Protein AF-A0A356ENN7-F1 (afdb_monomer)

Secondary structure (DSSP, 8-state):
----S-----B-TT--------SEEEESSSSEEEEE-TT--EEEEEETTTTEEEEEEE-TT-EEEEE-TTSSEEEEEETTEEEEEETTT--EEEEEEPPGGGTTS-HHHHTT--EEEE-TTSSEEEEE----SSEEEEEEEETTT--EEEEEEEES---EEEESSSSEEEEEEE-SS-EEEEEEETTTTEEEEEEEES----EEEETTTEEEEEE--TT-S-EEEEEE---HHHHHHHHHHHS-TT------TT-EEEEE-TTB---TT-TTHHHHHHHHHHHHHHHTT-EE-TT-SEEEEEEEEEEEEEEEEEE--STTPPEEEEEEEEEEEEEEEEETTEEEEEEEEEEES---S------SS--HHHHHHHHHHHHHHHHHHHHHHHH--SS-------------------------EEE-S--------------------PPPPPP----SSSSHHHHHHHHHHHHHHHTS-HHHHHHH-EEETTTTEEES-PPEEEEEEETTS-------SHHHHHHHHTHHHHHHHHHHHHHHHTTTT-PPPTTS-GGGGS-EEEEEE-HHHHHHHHHHHT-SEEEEEEEEEE--TTTS--EEEEEEEEEETTTTEEEEEPPPEETT--TTS----HHHHHHHHHHHIIIIIS-BPPPP--HHHHHHHHHHHHHHHHHHHHHT-HHHHHHHHHHHHHHHHTTSS-HHHHHHHHHHHH-HHHHHHHHSS-HHHHHHHHHHHHHT-

Foldseek 3Di:
DPDPPDPLQLAEQVGDRDQPDFPDWDDLDPFKIWGDGLPAQWIWIAGPPNSYTPDIDGPPQWDFADADLNRQWTWTDHLQFIWTAGNNPRHTDDTQGDPPLRSPQRQVVLRLLKHKEAALVRQKIWIFTQDPQFWIKIWMAGPVVSDTPGIAIDTASFNDKYDQHPFWIWTWHDDPQWIKIFIAGRVLRARLDIDIDRAWDDWDDDSPHFIWTWGDDPPDPWIWIFTDDDPVVVSVVSCCVLAPDVNRPFLAQAAEEEEAAVQAPDDPVPVCVSVVLVVVVQLLSVLRNYHYDNPALKYWYKHKDWDDWDWDWDWDPDPDTDIDIDTKIKIKIKTFTGGNNRGQAIDIDIFILDCPPDPDPDPPDDDPNVVSNVSSVVRVVVVSVVVCCNAGDSHDGHGDGDPPPPPPPPPPPPPDGDDIDIDDPDDDDDDDDDDDDDDDDDDDDDDDDDDDPDDDDFQPVVLVLVLLLLLCLLLDAPCSLQVQWFAFQLVRAIDRFAAEEEEEEEPVPPDQDFPQDQVVVCVVLNVLSVVLQVVQLVCLVVCQRHDDDPPRDCCSSHHTYPTYYHLVVSLLSCLLSQGQKYWYKYWYWDDPPPPDPIKIKIKIFIAGSLVRDTSDIFDIFIPPDDVPRPGDPSVVSSVVVVVSCSVRRGTHHDDDDALVNLLVVLVVLLVSLVVCVVSVRPSSLSRSSSSLLVCLSVVSDALVSCLVVQCSQQNNVLSVLSNDPDSVSSSVSSVCSVVDD

Mean predicted aligned error: 17.07 Å

Solvent-accessible surface area (backbone atoms only — not comparable to full-atom values): 42178 Å² total; per-residue (Å²): 143,89,70,94,74,78,76,75,66,52,31,44,83,88,64,54,72,82,72,82,62,53,81,42,72,46,71,62,57,97,44,31,36,40,33,30,38,80,92,46,50,37,44,29,33,29,34,50,88,80,31,40,36,78,48,72,34,77,40,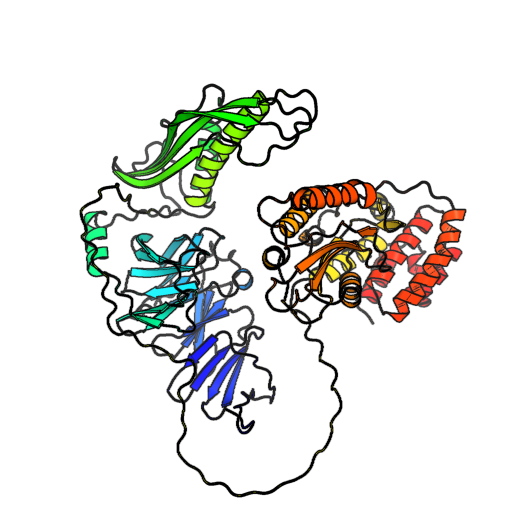74,85,36,50,78,59,42,61,42,94,84,42,55,32,34,38,26,44,36,50,65,24,42,34,32,20,34,55,91,76,56,44,78,74,49,74,35,65,52,56,77,96,51,51,84,41,53,50,83,81,39,65,80,28,44,25,49,33,61,26,80,84,64,50,35,38,36,33,39,43,51,52,53,88,57,38,19,38,36,36,32,28,34,62,84,82,46,44,69,77,47,68,34,66,39,76,27,66,32,51,35,51,36,58,78,43,92,51,35,33,38,39,33,19,75,49,98,74,33,22,37,40,33,36,28,34,61,86,46,35,28,52,77,43,77,52,74,39,84,48,55,54,60,61,50,71,51,87,86,84,48,47,33,34,32,33,53,52,90,96,53,100,51,46,35,47,38,58,50,86,75,64,61,68,61,52,51,54,50,47,59,72,77,39,62,91,86,63,58,70,64,68,36,69,70,29,57,33,10,76,40,60,85,49,47,62,69,63,88,88,49,79,62,51,67,59,51,52,52,51,53,53,48,53,40,45,41,66,39,40,22,41,82,31,80,87,32,63,36,26,44,37,38,32,30,42,77,50,66,72,44,80,46,80,44,69,50,91,59,103,76,51,58,77,47,75,44,80,29,41,29,33,37,38,35,44,29,39,29,43,84,87,42,68,53,16,61,50,74,50,76,39,60,36,58,68,82,72,68,89,65,82,81,78,72,96,69,59,66,67,62,54,48,51,55,45,20,52,52,42,51,50,47,43,55,47,47,50,36,52,75,51,41,48,70,76,55,58,59,49,40,73,59,81,71,89,66,87,64,86,70,67,84,71,74,78,77,79,63,71,82,46,78,55,72,97,70,84,86,86,82,79,89,84,87,91,81,87,88,89,88,81,95,74,92,78,79,88,76,82,81,77,87,81,72,86,89,83,86,52,65,71,56,28,53,51,50,52,52,49,50,38,54,43,73,17,41,59,67,69,60,39,60,72,43,51,21,22,28,62,75,78,69,42,68,40,46,55,62,29,43,31,36,36,36,25,41,78,79,75,81,71,81,60,83,29,84,46,68,65,52,40,26,73,73,57,38,68,46,46,43,52,51,51,52,54,50,33,53,39,36,72,68,34,53,35,31,59,79,63,89,91,57,70,69,71,59,47,43,69,39,63,77,21,54,41,49,61,71,60,48,34,51,50,35,29,76,44,54,30,54,33,33,43,36,34,43,39,44,79,41,84,35,65,96,92,45,77,64,38,38,36,38,31,45,29,38,28,31,27,87,80,66,46,71,78,42,72,54,74,76,40,61,73,71,52,53,94,85,53,88,53,76,56,57,63,59,51,44,49,54,51,51,52,48,40,62,72,40,55,32,49,36,74,67,72,96,77,48,41,68,60,48,55,59,44,50,60,56,48,54,54,50,50,56,53,26,57,77,66,70,38,68,53,55,49,55,50,50,52,49,46,54,49,50,37,44,77,69,64,32,42,57,58,84,74,46,35,68,58,38,19,74,76,67,34,70,93,50,13,60,42,71,63,49,90,50,43,69,52,24,38,48,53,48,49,48,62,70,73,57,123

Nearest PDB structures (foldseek):
  8glv-assembly1_Cq  TM=6.547E-01  e=8.150E-05  Chlamydomonas reinhardtii
  7mx5-assembly2_B  TM=6.073E-01  e=2.367E-04  Acinetobacter baumannii
  7ttc-assembly1_B  TM=5.248E-01  e=3.091E-03  Escherichia coli
  6can-assembly1_A  TM=4.339E-01  e=1.117E-03  Pyrococcus furiosus
  6wts-assembly1_C  TM=2.497E-01  e=1.686E+00  Paraclostridium sordellii

Structure (mmCIF, N/CA/C/O backbone):
data_AF-A0A356ENN7-F1
#
_entry.id   AF-A0A356ENN7-F1
#
loop_
_atom_site.group_PDB
_atom_site.id
_atom_site.type_symbol
_atom_site.label_atom_id
_atom_site.label_alt_id
_atom_site.label_comp_id
_atom_site.label_asym_id
_atom_site.label_entity_id
_atom_site.label_seq_id
_atom_site.pdbx_PDB_ins_code
_atom_site.Cartn_x
_atom_site.Cartn_y
_atom_site.Cartn_z
_atom_site.occupancy
_atom_site.B_iso_or_equiv
_atom_site.auth_seq_id
_atom_site.auth_comp_id
_atom_site.auth_asym_id
_atom_site.auth_atom_id
_atom_site.pdbx_PDB_model_num
ATOM 1 N N . TYR A 1 1 ? 24.126 -30.779 19.452 1.00 39.66 1 TYR A N 1
ATOM 2 C CA . TYR A 1 1 ? 24.035 -30.554 17.995 1.00 39.66 1 TYR A CA 1
ATOM 3 C C . TYR A 1 1 ? 25.317 -29.925 17.465 1.00 39.66 1 TYR A C 1
ATOM 5 O O . TYR A 1 1 ? 25.484 -28.717 17.578 1.00 39.66 1 TYR A O 1
ATOM 13 N N . LYS A 1 2 ? 26.268 -30.736 16.982 1.00 31.97 2 LYS A N 1
ATOM 14 C CA . LYS A 1 2 ? 27.574 -30.252 16.494 1.00 31.97 2 LYS A CA 1
ATOM 15 C C . LYS A 1 2 ? 28.124 -31.007 15.275 1.00 31.97 2 LYS A C 1
ATOM 17 O O . LYS A 1 2 ? 29.271 -30.771 14.923 1.00 31.97 2 LYS A O 1
ATOM 22 N N . ASP A 1 3 ? 27.307 -31.833 14.622 1.00 39.56 3 ASP A N 1
ATOM 23 C CA . ASP A 1 3 ? 27.672 -32.510 13.378 1.00 39.56 3 ASP A CA 1
ATOM 24 C C . ASP A 1 3 ? 26.720 -32.085 12.255 1.00 39.56 3 ASP A C 1
ATOM 26 O O . ASP A 1 3 ? 25.508 -32.262 12.343 1.00 39.56 3 ASP A O 1
ATOM 30 N N . ASP A 1 4 ? 27.296 -31.507 11.202 1.00 43.06 4 ASP A N 1
ATOM 31 C CA . ASP A 1 4 ? 26.670 -31.113 9.930 1.00 43.06 4 ASP A CA 1
ATOM 32 C C . ASP A 1 4 ? 26.349 -32.326 9.019 1.00 43.06 4 ASP A C 1
ATOM 34 O O . ASP A 1 4 ? 26.243 -32.201 7.798 1.00 43.06 4 ASP A O 1
ATOM 38 N N . ALA A 1 5 ? 26.182 -33.521 9.591 1.00 38.25 5 ALA A N 1
ATOM 39 C CA . ALA A 1 5 ? 25.724 -34.703 8.872 1.00 38.25 5 ALA A CA 1
ATOM 40 C C . ALA A 1 5 ? 24.208 -34.847 9.066 1.00 38.25 5 ALA A C 1
ATOM 42 O O . ALA A 1 5 ? 23.733 -34.994 10.185 1.00 38.25 5 ALA A O 1
ATOM 43 N N . GLU A 1 6 ? 23.469 -34.800 7.955 1.00 40.25 6 GLU A N 1
ATOM 44 C CA . GLU A 1 6 ? 22.015 -35.017 7.865 1.00 40.25 6 GLU A CA 1
ATOM 45 C C . GLU A 1 6 ? 21.104 -33.848 8.271 1.00 40.25 6 GLU A C 1
ATOM 47 O O . GLU A 1 6 ? 20.006 -34.038 8.797 1.00 40.25 6 GLU A O 1
ATOM 52 N N . ARG A 1 7 ? 21.445 -32.612 7.882 1.00 41.50 7 ARG A N 1
ATOM 53 C CA . ARG A 1 7 ? 20.352 -31.677 7.574 1.00 41.50 7 ARG A CA 1
ATOM 54 C C . ARG A 1 7 ? 19.557 -32.290 6.422 1.00 41.50 7 ARG A C 1
ATOM 56 O O . ARG A 1 7 ? 20.059 -32.354 5.301 1.00 41.50 7 ARG A O 1
ATOM 63 N N . CYS A 1 8 ? 18.345 -32.774 6.700 1.00 41.06 8 CYS A N 1
ATOM 64 C CA . CYS A 1 8 ? 17.365 -33.121 5.675 1.00 41.06 8 CYS A CA 1
ATOM 65 C C . CYS A 1 8 ? 17.145 -31.880 4.805 1.00 41.06 8 CYS A C 1
ATOM 67 O O . CYS A 1 8 ? 16.359 -30.992 5.133 1.00 41.06 8 CYS A O 1
ATOM 69 N N . HIS A 1 9 ? 17.909 -31.776 3.722 1.00 49.09 9 HIS A N 1
ATOM 70 C CA . HIS A 1 9 ? 17.671 -30.788 2.693 1.00 49.09 9 HIS A CA 1
ATOM 71 C C . HIS A 1 9 ? 16.392 -31.227 1.990 1.00 49.09 9 HIS A C 1
ATOM 73 O O . HIS A 1 9 ? 16.397 -32.217 1.262 1.00 49.09 9 HIS A O 1
ATOM 79 N N . TRP A 1 10 ? 15.296 -30.522 2.256 1.00 53.78 10 TRP A N 1
ATOM 80 C CA . TRP A 1 10 ? 14.045 -30.672 1.526 1.00 53.78 10 TRP A CA 1
ATOM 81 C C . TRP A 1 10 ? 14.338 -30.333 0.059 1.00 53.78 10 TRP A C 1
ATOM 83 O O . TRP A 1 10 ? 14.590 -29.174 -0.269 1.00 53.78 10 TRP A O 1
ATOM 93 N N . ARG A 1 11 ? 14.415 -31.352 -0.804 1.00 56.59 11 ARG A N 1
ATOM 94 C CA . ARG A 1 11 ? 14.680 -31.194 -2.241 1.00 56.59 11 ARG A CA 1
ATOM 95 C C . ARG A 1 11 ? 13.382 -31.329 -3.020 1.00 56.59 11 ARG A C 1
ATOM 97 O O . ARG A 1 11 ? 12.712 -32.361 -2.931 1.00 56.59 11 ARG A O 1
ATOM 104 N N . LEU A 1 12 ? 13.041 -30.301 -3.789 1.00 55.91 12 LEU A N 1
ATOM 105 C CA . LEU A 1 12 ? 11.938 -30.387 -4.741 1.00 55.91 12 LEU A CA 1
ATOM 106 C C . LEU A 1 12 ? 12.241 -31.466 -5.804 1.00 55.91 12 LEU A C 1
ATOM 108 O O . LEU A 1 12 ? 13.405 -31.850 -5.970 1.00 55.91 12 LEU A O 1
ATOM 112 N N . PRO A 1 13 ? 11.228 -32.001 -6.515 1.00 50.81 13 PRO A N 1
ATOM 113 C CA . PRO A 1 13 ? 11.432 -33.093 -7.472 1.00 50.81 13 PRO A CA 1
ATOM 114 C C . PRO A 1 13 ? 12.378 -32.720 -8.624 1.00 50.81 13 PRO A C 1
ATOM 116 O O . PRO A 1 13 ? 12.993 -33.594 -9.230 1.00 50.81 13 PRO A O 1
ATOM 119 N N . ASP A 1 14 ? 12.502 -31.425 -8.912 1.00 58.59 14 ASP A N 1
ATOM 120 C CA . ASP A 1 14 ? 13.385 -30.827 -9.917 1.00 58.59 14 ASP A CA 1
ATOM 121 C C . ASP A 1 14 ? 14.818 -30.560 -9.411 1.00 58.59 14 ASP A C 1
ATOM 123 O O . ASP A 1 14 ? 15.692 -30.200 -10.198 1.00 58.59 14 ASP A O 1
ATOM 127 N N . GLY A 1 15 ? 15.090 -30.791 -8.122 1.00 55.84 15 GLY A N 1
ATOM 128 C CA . GLY A 1 15 ? 16.405 -30.626 -7.508 1.00 55.84 15 GLY A CA 1
ATOM 129 C C . GLY A 1 15 ? 16.681 -29.238 -6.926 1.00 55.84 15 GLY A C 1
ATOM 130 O O . GLY A 1 15 ? 17.790 -29.027 -6.427 1.00 55.84 15 GLY A O 1
ATOM 131 N N . ASP A 1 16 ? 15.711 -28.316 -6.936 1.00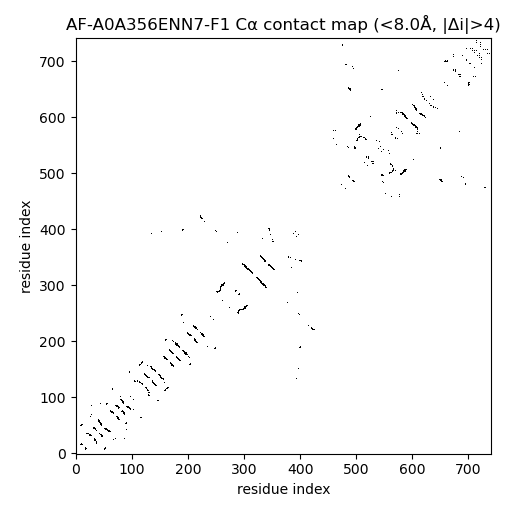 53.50 16 ASP A N 1
ATOM 132 C CA . ASP A 1 16 ? 15.877 -27.021 -6.274 1.00 53.50 16 ASP A CA 1
ATOM 133 C C . ASP A 1 16 ? 15.855 -27.186 -4.739 1.00 53.50 16 ASP A C 1
ATOM 135 O O . ASP A 1 16 ? 15.101 -27.980 -4.165 1.00 53.50 16 ASP A O 1
ATOM 139 N N . SER A 1 17 ? 16.763 -26.475 -4.070 1.00 48.47 17 SER A N 1
ATOM 140 C CA . SER A 1 17 ? 17.167 -26.699 -2.673 1.00 48.47 17 SER A CA 1
ATOM 141 C C . SER A 1 17 ? 16.734 -25.590 -1.711 1.00 48.47 17 SER A C 1
ATOM 143 O O . SER A 1 17 ? 17.162 -25.579 -0.555 1.00 48.47 17 SER A O 1
ATOM 145 N N . SER A 1 18 ? 15.881 -24.661 -2.149 1.00 49.78 18 SER A N 1
ATOM 146 C CA . SER A 1 18 ? 15.586 -23.438 -1.395 1.00 49.78 18 SER A CA 1
ATOM 147 C C . SER A 1 18 ? 14.125 -23.311 -0.936 1.00 49.78 18 SER A C 1
ATOM 149 O O . SER A 1 18 ? 13.410 -22.388 -1.308 1.00 49.78 18 SER A O 1
ATOM 151 N N . ILE A 1 19 ? 13.676 -24.186 -0.026 1.00 50.81 19 ILE A N 1
ATOM 152 C CA . ILE A 1 19 ? 12.548 -23.832 0.859 1.00 50.81 19 ILE A CA 1
ATOM 153 C C . ILE A 1 19 ? 13.124 -23.326 2.177 1.00 50.81 19 ILE A C 1
ATOM 155 O O . ILE A 1 19 ? 13.350 -24.081 3.124 1.00 50.81 19 ILE A O 1
ATOM 159 N N . HIS A 1 20 ? 13.381 -22.021 2.234 1.00 50.44 20 HIS A N 1
ATOM 160 C CA . HIS A 1 20 ? 13.666 -21.323 3.483 1.00 50.44 20 HIS A CA 1
ATOM 161 C C . HIS A 1 20 ? 12.365 -21.248 4.299 1.00 50.44 20 HIS A C 1
ATOM 163 O O . HIS A 1 20 ? 11.622 -20.291 4.166 1.00 50.44 20 HIS A O 1
ATOM 169 N N . GLN A 1 21 ? 12.084 -22.298 5.080 1.00 53.66 21 GLN A N 1
ATOM 170 C CA . GLN A 1 21 ? 10.938 -22.464 5.992 1.00 53.66 21 GLN A CA 1
ATOM 171 C C . GLN A 1 21 ? 9.543 -22.291 5.345 1.00 53.66 21 GLN A C 1
ATOM 173 O O . GLN A 1 21 ? 9.142 -21.180 4.995 1.00 53.66 21 GLN A O 1
ATOM 178 N N . PRO A 1 22 ? 8.741 -23.365 5.210 1.00 56.72 22 PRO A N 1
ATOM 179 C CA . PRO A 1 22 ? 7.369 -23.198 4.758 1.00 56.72 22 PRO A CA 1
ATOM 180 C C . PRO A 1 22 ? 6.567 -22.443 5.843 1.00 56.72 22 PRO A C 1
ATOM 182 O O . PRO A 1 22 ? 6.504 -22.934 6.970 1.00 56.72 22 PRO A O 1
ATOM 185 N N . PRO A 1 23 ? 5.936 -21.287 5.552 1.00 65.06 23 PRO A N 1
ATOM 186 C CA . PRO A 1 23 ? 5.008 -20.610 6.473 1.00 65.06 23 PRO A CA 1
ATOM 187 C C . PRO A 1 23 ? 3.850 -21.495 6.919 1.00 65.06 23 PRO A C 1
ATOM 189 O O . PRO A 1 23 ? 3.227 -21.238 7.943 1.00 65.06 23 PRO A O 1
ATOM 192 N N . TRP A 1 24 ? 3.537 -22.516 6.124 1.00 81.06 24 TRP A N 1
ATOM 193 C CA . TRP A 1 24 ? 2.442 -23.423 6.376 1.00 81.06 24 TRP A CA 1
ATOM 194 C C . TRP A 1 24 ? 2.847 -24.842 5.993 1.00 81.06 24 TRP A C 1
ATOM 196 O O . TRP A 1 24 ? 3.265 -25.111 4.862 1.00 81.06 24 TRP A O 1
ATOM 206 N N . ALA A 1 25 ? 2.706 -25.752 6.952 1.00 86.81 25 ALA A N 1
ATOM 207 C CA . ALA A 1 25 ? 2.874 -27.179 6.759 1.00 86.81 25 ALA A CA 1
ATOM 208 C C . ALA A 1 25 ? 1.889 -27.947 7.646 1.00 86.81 25 ALA A C 1
ATOM 210 O O . ALA A 1 25 ? 1.606 -27.553 8.785 1.00 86.81 25 ALA A O 1
ATOM 211 N N . ARG A 1 26 ? 1.362 -29.052 7.120 1.00 88.69 26 ARG A N 1
ATOM 212 C CA . ARG A 1 26 ? 0.447 -29.951 7.826 1.00 88.69 26 ARG A CA 1
ATOM 213 C C . ARG A 1 26 ? 0.754 -31.400 7.476 1.00 88.69 26 ARG A C 1
ATOM 215 O O . ARG A 1 26 ? 0.930 -31.744 6.308 1.00 88.69 26 ARG A O 1
ATOM 222 N N . PHE A 1 27 ? 0.780 -32.260 8.490 1.00 90.94 27 PHE A N 1
ATOM 223 C CA . PHE A 1 27 ? 0.827 -33.702 8.272 1.00 90.94 27 PHE A CA 1
ATOM 224 C C . PHE A 1 27 ? -0.471 -34.167 7.618 1.00 90.94 27 PHE A C 1
ATOM 226 O O . PHE A 1 27 ? -1.562 -33.838 8.085 1.00 90.94 27 PHE A O 1
ATOM 233 N N . ILE A 1 28 ? -0.342 -34.956 6.557 1.00 92.94 28 ILE A N 1
ATOM 234 C CA . ILE A 1 28 ? -1.466 -35.631 5.906 1.00 92.94 28 ILE A CA 1
ATOM 235 C C . ILE A 1 28 ? -1.706 -36.968 6.597 1.00 92.94 28 ILE A C 1
ATOM 237 O O . ILE A 1 28 ? -2.813 -37.268 7.037 1.00 92.94 28 ILE A O 1
ATOM 241 N N . ASP A 1 29 ? -0.634 -37.715 6.799 1.00 93.00 29 ASP A N 1
ATOM 242 C CA . ASP A 1 29 ? -0.575 -38.985 7.510 1.00 93.00 29 ASP A CA 1
ATOM 243 C C . ASP A 1 29 ? 0.763 -39.057 8.273 1.00 93.00 29 ASP A C 1
ATOM 245 O O . ASP A 1 29 ? 1.370 -38.023 8.554 1.00 93.00 29 ASP A O 1
ATOM 249 N N . GLU A 1 30 ? 1.184 -40.251 8.686 1.00 93.12 30 GLU A N 1
ATOM 250 C CA . GLU A 1 30 ? 2.411 -40.457 9.466 1.00 93.12 30 GLU A CA 1
ATOM 251 C C . GLU A 1 30 ? 3.700 -40.202 8.673 1.00 93.12 30 GLU A C 1
ATOM 253 O O . GLU A 1 30 ? 4.720 -39.858 9.269 1.00 93.12 30 GLU A O 1
ATOM 258 N N . ASP A 1 31 ? 3.660 -40.352 7.345 1.00 94.44 31 ASP A N 1
ATOM 259 C CA . ASP A 1 31 ? 4.840 -40.309 6.482 1.00 94.44 31 ASP A CA 1
ATOM 260 C C . ASP A 1 31 ? 4.797 -39.177 5.456 1.00 94.44 31 ASP A C 1
ATOM 262 O O . ASP A 1 31 ? 5.721 -39.054 4.647 1.00 94.44 31 ASP A O 1
ATOM 266 N N . ARG A 1 32 ? 3.763 -38.323 5.473 1.00 94.25 32 ARG A N 1
ATOM 267 C CA . ARG A 1 32 ? 3.625 -37.219 4.517 1.00 94.25 32 ARG A CA 1
ATOM 268 C C . ARG A 1 32 ? 3.234 -35.892 5.134 1.00 94.25 32 ARG A C 1
ATOM 270 O O . ARG A 1 32 ? 2.324 -35.792 5.955 1.00 94.25 32 ARG A O 1
ATOM 277 N N . VAL A 1 33 ? 3.866 -34.843 4.619 1.00 92.75 33 VAL A N 1
ATOM 278 C CA . VAL A 1 33 ? 3.615 -33.446 4.980 1.00 92.75 33 VAL A CA 1
ATOM 279 C C . VAL A 1 33 ? 3.276 -32.661 3.726 1.00 92.75 33 VAL A C 1
ATOM 281 O O . VAL A 1 33 ? 4.039 -32.657 2.764 1.00 92.75 33 VAL A O 1
ATOM 284 N N . LEU A 1 34 ? 2.139 -31.979 3.737 1.00 92.69 34 LEU A N 1
ATOM 285 C CA . LEU A 1 34 ? 1.804 -30.982 2.733 1.00 92.69 34 LEU A CA 1
ATOM 286 C C . LEU A 1 34 ? 2.334 -29.631 3.206 1.00 92.69 34 LEU A C 1
ATOM 288 O O . LEU A 1 34 ? 2.107 -29.252 4.353 1.00 92.69 34 LEU A O 1
ATOM 292 N N . ALA A 1 35 ? 3.052 -28.923 2.344 1.00 90.00 35 ALA A N 1
ATOM 293 C CA . ALA A 1 35 ? 3.683 -27.656 2.675 1.00 90.00 35 ALA A CA 1
ATOM 294 C C . ALA A 1 35 ? 3.549 -26.651 1.530 1.00 90.00 35 ALA A C 1
ATOM 296 O O . ALA A 1 35 ? 3.492 -27.023 0.357 1.00 90.00 35 ALA A O 1
ATOM 297 N N . ARG A 1 36 ? 3.550 -25.367 1.884 1.00 84.94 36 ARG A N 1
ATOM 298 C CA . ARG A 1 36 ? 3.614 -24.243 0.945 1.00 84.94 36 ARG A CA 1
ATOM 299 C C . ARG A 1 36 ? 4.698 -23.276 1.399 1.00 84.94 36 ARG A C 1
ATOM 301 O O . ARG A 1 36 ? 4.776 -22.976 2.586 1.00 84.94 36 ARG A O 1
ATOM 308 N N . ALA A 1 37 ? 5.519 -22.791 0.469 1.00 74.56 37 ALA A N 1
ATOM 309 C CA . ALA A 1 37 ? 6.541 -21.779 0.746 1.00 74.56 37 ALA A CA 1
ATOM 310 C C . ALA A 1 37 ? 5.957 -20.353 0.665 1.00 74.56 37 ALA A C 1
ATOM 312 O O . ALA A 1 37 ? 5.055 -20.105 -0.127 1.00 74.56 37 ALA A O 1
ATOM 313 N N . ASN A 1 38 ? 6.486 -19.406 1.450 1.00 65.62 38 ASN A N 1
ATOM 314 C CA . ASN A 1 38 ? 5.980 -18.021 1.540 1.00 65.62 38 ASN A CA 1
ATOM 315 C C . ASN A 1 38 ? 5.982 -17.290 0.194 1.00 65.62 38 ASN A C 1
ATOM 317 O O . ASN A 1 38 ? 5.047 -16.572 -0.141 1.00 65.62 38 ASN A O 1
ATOM 321 N N . SER A 1 39 ? 7.048 -17.484 -0.572 1.00 66.19 39 SER A N 1
ATOM 322 C CA . SER A 1 39 ? 7.293 -16.815 -1.847 1.00 66.19 39 SER A CA 1
ATOM 323 C C . SER A 1 39 ? 6.865 -17.640 -3.058 1.00 66.19 39 SER A C 1
ATOM 325 O O . SER A 1 39 ? 7.019 -17.176 -4.185 1.00 66.19 39 SER A O 1
ATOM 327 N N . SER A 1 40 ? 6.354 -18.860 -2.856 1.00 74.44 40 SER A N 1
ATOM 328 C CA . SER A 1 40 ? 5.987 -19.752 -3.951 1.00 74.44 40 SER A CA 1
ATOM 329 C C . SER A 1 40 ? 4.473 -19.944 -4.009 1.00 74.44 40 SER A C 1
ATOM 331 O O . SER A 1 40 ? 3.851 -20.253 -2.988 1.00 74.44 40 SER A O 1
ATOM 333 N N . PRO A 1 41 ? 3.862 -19.856 -5.202 1.00 77.50 41 PRO A N 1
ATOM 334 C CA . PRO A 1 41 ? 2.491 -20.301 -5.384 1.00 77.50 41 PRO A CA 1
ATOM 335 C C . PRO A 1 41 ? 2.372 -21.827 -5.279 1.00 77.50 41 PRO A C 1
ATOM 337 O O . PRO A 1 41 ? 1.269 -22.335 -5.396 1.00 77.50 41 PRO A O 1
ATOM 340 N N . ASN A 1 42 ? 3.459 -22.578 -5.076 1.00 86.69 42 ASN A N 1
ATOM 341 C CA . ASN A 1 42 ? 3.418 -24.032 -5.130 1.00 86.69 42 ASN A CA 1
ATOM 342 C C . ASN A 1 42 ? 2.974 -24.662 -3.805 1.00 86.69 42 ASN A C 1
ATOM 344 O O . ASN A 1 42 ? 3.491 -24.361 -2.725 1.00 86.69 42 ASN A O 1
ATOM 348 N N . LEU A 1 43 ? 2.047 -25.604 -3.929 1.00 88.81 43 LEU A N 1
ATOM 349 C CA . LEU A 1 43 ? 1.650 -26.566 -2.921 1.00 88.81 43 LEU A CA 1
ATOM 350 C C . LEU A 1 43 ? 2.398 -27.878 -3.176 1.00 88.81 43 LEU A C 1
ATOM 352 O O . LEU A 1 43 ? 2.211 -28.512 -4.215 1.00 88.81 43 LEU A O 1
ATOM 356 N N . SER A 1 44 ? 3.217 -28.307 -2.219 1.00 91.19 44 SER A N 1
ATOM 357 C CA . SER A 1 44 ? 4.064 -29.491 -2.375 1.00 91.19 44 SER A CA 1
ATOM 358 C C . SER A 1 44 ? 3.773 -30.526 -1.300 1.00 91.19 44 SER A C 1
ATOM 360 O O . SER A 1 44 ? 3.728 -30.207 -0.111 1.00 91.19 44 SER A O 1
ATOM 362 N N . LEU A 1 45 ? 3.607 -31.782 -1.710 1.00 93.12 45 LEU A N 1
ATOM 363 C CA . LEU A 1 45 ? 3.503 -32.916 -0.795 1.00 93.12 45 LEU A CA 1
ATOM 364 C C . LEU A 1 45 ? 4.872 -33.565 -0.650 1.00 93.12 45 LEU A C 1
ATOM 366 O O . LEU A 1 45 ? 5.516 -33.879 -1.644 1.00 93.12 45 LEU A O 1
ATOM 370 N N . TRP A 1 46 ? 5.288 -33.828 0.577 1.00 91.75 46 TRP A N 1
ATOM 371 C CA . TRP A 1 46 ? 6.590 -34.379 0.922 1.00 91.75 46 TRP A CA 1
ATOM 372 C C . TRP A 1 46 ? 6.438 -35.706 1.631 1.00 91.75 46 TRP A C 1
ATOM 374 O O . TRP A 1 46 ? 5.539 -35.851 2.453 1.00 91.75 46 TRP A O 1
ATOM 384 N N . ARG A 1 47 ? 7.344 -36.647 1.367 1.00 92.62 47 ARG A N 1
ATOM 385 C CA . ARG A 1 47 ? 7.506 -37.855 2.177 1.00 92.62 47 ARG A CA 1
ATOM 386 C C . ARG A 1 47 ? 8.576 -37.625 3.242 1.00 92.62 47 ARG A C 1
ATOM 388 O O . ARG A 1 47 ? 9.707 -37.274 2.912 1.00 92.62 47 ARG A O 1
ATOM 395 N N . VAL A 1 48 ? 8.237 -37.870 4.500 1.00 88.31 48 VAL A N 1
ATOM 396 C CA . VAL A 1 48 ? 9.118 -37.778 5.675 1.00 88.31 48 VAL A CA 1
ATOM 397 C C . VAL A 1 48 ? 9.385 -39.182 6.244 1.00 88.31 48 VAL A C 1
ATOM 399 O O . VAL A 1 48 ? 8.510 -40.039 6.164 1.00 88.31 48 VAL A O 1
ATOM 402 N N . PRO A 1 49 ? 10.595 -39.463 6.771 1.00 86.88 49 PRO A N 1
ATOM 403 C CA . PRO A 1 49 ? 11.742 -38.559 6.908 1.00 86.88 49 PRO A CA 1
ATOM 404 C C . PRO A 1 49 ? 12.564 -38.390 5.619 1.00 86.88 49 PRO A C 1
ATOM 406 O O . PRO A 1 49 ? 13.523 -37.632 5.614 1.00 86.88 49 PRO A O 1
ATOM 409 N N . ALA A 1 50 ? 12.200 -39.070 4.524 1.00 84.25 50 ALA A N 1
ATOM 410 C CA . ALA A 1 50 ? 12.995 -39.103 3.292 1.00 84.25 50 ALA A CA 1
ATOM 411 C C . ALA A 1 50 ? 13.298 -37.717 2.681 1.00 84.25 50 ALA A C 1
ATOM 413 O O . ALA A 1 50 ? 14.256 -37.592 1.922 1.00 84.25 50 ALA A O 1
ATOM 414 N N . GLY A 1 51 ? 12.489 -36.692 2.974 1.00 83.19 51 GLY A N 1
ATOM 415 C CA . GLY A 1 51 ? 12.690 -35.325 2.487 1.00 83.19 51 GLY A CA 1
ATOM 416 C C . GLY A 1 51 ? 12.484 -35.185 0.977 1.00 83.19 51 GLY A C 1
ATOM 417 O O . GLY A 1 51 ? 13.032 -34.270 0.365 1.00 83.19 51 GLY A O 1
ATOM 418 N N . VAL A 1 52 ? 11.717 -36.101 0.372 1.00 84.25 52 VAL A N 1
ATOM 419 C CA . VAL A 1 52 ? 11.461 -36.149 -1.074 1.00 84.25 52 VAL A CA 1
ATOM 420 C C . VAL A 1 52 ? 10.058 -35.638 -1.357 1.00 84.25 52 VAL A C 1
ATOM 422 O O . VAL A 1 52 ? 9.081 -36.167 -0.819 1.00 84.25 52 VAL A O 1
ATOM 425 N N . ALA A 1 53 ? 9.947 -34.637 -2.224 1.00 87.75 53 ALA A N 1
ATOM 426 C CA . ALA A 1 53 ? 8.659 -34.181 -2.717 1.00 87.75 53 ALA A CA 1
ATOM 427 C C . ALA A 1 53 ? 8.010 -35.250 -3.619 1.00 87.75 53 ALA A C 1
ATOM 429 O O . ALA A 1 53 ? 8.609 -35.743 -4.573 1.00 87.75 53 ALA A O 1
ATOM 430 N N . VAL A 1 54 ? 6.772 -35.615 -3.296 1.00 92.12 54 VAL A N 1
ATOM 431 C CA . VAL A 1 54 ? 5.894 -36.477 -4.097 1.00 92.12 54 VAL A CA 1
ATOM 432 C C . VAL A 1 54 ? 5.373 -35.707 -5.310 1.00 92.12 54 VAL A C 1
ATOM 434 O O . VAL A 1 54 ? 5.347 -36.252 -6.409 1.00 92.12 54 VAL A O 1
ATOM 437 N N . TYR A 1 55 ? 4.976 -34.448 -5.108 1.00 92.56 55 TYR A N 1
ATOM 438 C CA . TYR A 1 55 ? 4.600 -33.509 -6.165 1.00 92.56 55 TYR A CA 1
ATOM 439 C C . TYR A 1 55 ? 4.801 -32.060 -5.695 1.00 92.56 55 TYR A C 1
ATOM 441 O O . TYR A 1 55 ? 4.924 -31.805 -4.493 1.00 92.56 55 TYR A O 1
ATOM 449 N N . ALA A 1 56 ? 4.787 -31.128 -6.649 1.00 90.50 56 ALA A N 1
ATOM 450 C CA . ALA A 1 56 ? 4.681 -29.689 -6.430 1.00 90.50 56 ALA A CA 1
ATOM 451 C C . ALA A 1 56 ? 3.733 -29.108 -7.492 1.00 90.50 56 ALA A C 1
ATOM 453 O O . ALA A 1 56 ? 4.034 -29.184 -8.679 1.00 90.50 56 ALA A O 1
ATOM 454 N N . GLU A 1 57 ? 2.586 -28.579 -7.073 1.00 89.31 57 GLU A N 1
ATOM 455 C CA . GLU A 1 57 ? 1.550 -28.041 -7.964 1.00 89.31 57 GLU A CA 1
ATOM 456 C C . GLU A 1 57 ? 1.350 -26.550 -7.699 1.00 89.31 57 GLU A C 1
ATOM 458 O O . GLU A 1 57 ? 1.258 -26.131 -6.545 1.00 89.31 57 GLU A O 1
ATOM 463 N N . SER A 1 58 ? 1.270 -25.745 -8.758 1.00 87.88 58 SER A N 1
ATOM 464 C CA . SER A 1 58 ? 1.015 -24.308 -8.624 1.00 87.88 58 SER A CA 1
ATOM 465 C C . SER A 1 58 ? -0.446 -24.055 -8.255 1.00 87.88 58 SER A C 1
ATOM 467 O O . SER A 1 58 ? -1.363 -24.534 -8.921 1.00 87.88 58 SER A O 1
ATOM 469 N N . VAL A 1 59 ? -0.659 -23.258 -7.213 1.00 85.75 59 VAL A N 1
ATOM 470 C CA . VAL A 1 59 ? -1.955 -22.696 -6.821 1.00 85.75 59 VAL A CA 1
ATOM 471 C C . VAL A 1 59 ? -1.921 -21.174 -6.974 1.00 85.75 59 VAL A C 1
ATOM 473 O O . VAL A 1 59 ? -2.147 -20.414 -6.033 1.00 85.75 59 VAL A O 1
ATOM 476 N N . GLU A 1 60 ? -1.553 -20.732 -8.179 1.00 82.44 60 GLU A N 1
ATOM 477 C CA . GLU A 1 60 ? -1.385 -19.325 -8.549 1.00 82.44 60 GLU A CA 1
ATOM 478 C C . GLU A 1 60 ? -2.578 -18.456 -8.115 1.00 82.44 60 GLU A C 1
ATOM 480 O O . GLU A 1 60 ? -3.738 -18.836 -8.259 1.00 82.44 60 GLU A O 1
ATOM 485 N N . GLY A 1 61 ? -2.284 -17.293 -7.524 1.00 76.19 61 GLY A N 1
ATOM 486 C CA . GLY A 1 61 ? -3.299 -16.366 -7.006 1.00 76.19 61 GLY A CA 1
ATOM 487 C C . GLY A 1 61 ? -4.013 -16.820 -5.726 1.00 76.19 61 GLY A C 1
ATOM 488 O O . GLY A 1 61 ? -4.824 -16.065 -5.187 1.00 76.19 61 GLY A O 1
ATOM 489 N N . GLY A 1 62 ? -3.728 -18.027 -5.230 1.00 70.12 62 GLY A N 1
ATOM 490 C CA . GLY A 1 62 ? -4.321 -18.585 -4.022 1.00 70.12 62 GLY A CA 1
ATOM 491 C C . GLY A 1 62 ? -3.393 -18.546 -2.808 1.00 70.12 62 GLY A C 1
ATOM 492 O O . GLY A 1 62 ? -2.170 -18.671 -2.917 1.00 70.12 62 GLY A O 1
ATOM 493 N N . THR A 1 63 ? -3.986 -18.436 -1.622 1.00 74.00 63 THR A N 1
ATOM 494 C CA . THR A 1 63 ? -3.319 -18.687 -0.340 1.00 74.00 63 THR A CA 1
ATOM 495 C C . THR A 1 63 ? -3.861 -20.011 0.201 1.00 74.00 63 THR A C 1
ATOM 497 O O . THR A 1 63 ? -5.060 -20.148 0.432 1.00 74.00 63 THR A O 1
ATOM 500 N N . VAL A 1 64 ? -3.002 -21.033 0.319 1.00 61.84 64 VAL A N 1
ATOM 501 C CA . VAL A 1 64 ? -3.373 -22.324 0.937 1.00 61.84 64 VAL A CA 1
ATOM 502 C C . VAL A 1 64 ? -3.555 -22.086 2.422 1.00 61.84 64 VAL A C 1
ATOM 504 O O . VAL A 1 64 ? -2.641 -21.557 3.056 1.00 61.84 64 VAL A O 1
ATOM 507 N N . MET A 1 65 ? -4.713 -22.470 2.954 1.00 73.19 65 MET A N 1
ATOM 508 C CA . MET A 1 65 ? -5.087 -22.088 4.312 1.00 73.19 65 MET A CA 1
ATOM 509 C C . MET A 1 65 ? -5.193 -23.277 5.256 1.00 73.19 65 MET A C 1
ATOM 511 O O . MET A 1 65 ? -4.726 -23.185 6.389 1.00 73.19 65 MET A O 1
ATOM 515 N N . ASP A 1 66 ? -5.801 -24.386 4.819 1.00 88.38 66 ASP A N 1
ATOM 516 C CA . ASP A 1 66 ? -6.031 -25.524 5.710 1.00 88.38 66 ASP A CA 1
ATOM 517 C C . ASP A 1 66 ? -6.361 -26.836 4.967 1.00 88.38 66 ASP A C 1
ATOM 519 O O . ASP A 1 66 ? -6.462 -26.879 3.737 1.00 88.38 66 ASP A O 1
ATOM 523 N N . LEU A 1 67 ? -6.533 -27.920 5.724 1.00 90.44 67 LEU A N 1
ATOM 524 C CA . LEU A 1 67 ? -6.971 -29.235 5.262 1.00 90.44 67 LEU A CA 1
ATOM 525 C C . LEU A 1 67 ? -8.396 -29.543 5.727 1.00 90.44 67 LEU A C 1
ATOM 527 O O . LEU A 1 67 ? -8.836 -29.108 6.789 1.00 90.44 67 LEU A O 1
ATOM 531 N N . THR A 1 68 ? -9.111 -30.383 4.979 1.00 90.88 68 THR A N 1
ATOM 532 C CA . THR A 1 68 ? -10.333 -30.997 5.511 1.00 90.88 68 THR A CA 1
ATOM 533 C C . THR A 1 68 ? -10.009 -31.889 6.716 1.00 90.88 68 THR A C 1
ATOM 535 O O . THR A 1 68 ? -8.895 -32.406 6.815 1.00 90.88 68 THR A O 1
ATOM 538 N N . PRO A 1 69 ? -10.967 -32.160 7.625 1.00 87.19 69 PRO A N 1
ATOM 539 C CA . PRO A 1 69 ? -10.699 -32.957 8.826 1.00 87.19 69 PRO A CA 1
ATOM 540 C C . PRO A 1 69 ? -10.191 -34.381 8.545 1.00 87.19 69 PRO A C 1
ATOM 542 O O . PRO A 1 69 ? -9.487 -34.962 9.364 1.00 87.19 69 PRO A O 1
ATOM 545 N N . ASP A 1 70 ? -10.540 -34.961 7.392 1.00 89.69 70 ASP A N 1
ATOM 546 C CA . ASP A 1 70 ? -10.012 -36.251 6.925 1.00 89.69 70 ASP A CA 1
ATOM 547 C C . ASP A 1 70 ? -8.747 -36.142 6.067 1.00 89.69 70 ASP A C 1
ATOM 549 O O . ASP A 1 70 ? -8.270 -37.157 5.560 1.00 89.69 70 ASP A O 1
ATOM 553 N N . ARG A 1 71 ? -8.226 -34.922 5.899 1.00 91.94 71 ARG A N 1
ATOM 554 C CA . ARG A 1 71 ? -6.996 -34.579 5.178 1.00 91.94 71 ARG A CA 1
ATOM 555 C C . ARG A 1 71 ? -6.973 -35.068 3.732 1.00 91.94 71 ARG A C 1
ATOM 557 O O . ARG A 1 71 ? -5.909 -35.233 3.141 1.00 91.94 71 ARG A O 1
ATOM 564 N N . LYS A 1 72 ? -8.151 -35.314 3.152 1.00 94.31 72 LYS A N 1
ATOM 565 C CA . LYS A 1 72 ? -8.285 -35.708 1.746 1.00 94.31 72 LYS A CA 1
ATOM 566 C C . LYS A 1 72 ? -8.155 -34.518 0.812 1.00 94.31 72 LYS A C 1
ATOM 568 O O . LYS A 1 72 ? -7.654 -34.688 -0.297 1.00 94.31 72 LYS A O 1
ATOM 573 N N . TYR A 1 73 ? -8.576 -33.338 1.263 1.00 94.75 73 TYR A N 1
ATOM 574 C CA . TYR A 1 73 ? -8.583 -32.135 0.446 1.00 94.75 73 TYR A CA 1
ATOM 575 C C . TYR A 1 73 ? -7.839 -30.991 1.135 1.00 94.75 73 TYR A C 1
ATOM 577 O O . TYR A 1 73 ? -7.992 -30.772 2.337 1.00 94.75 73 TYR A O 1
ATOM 585 N N . ALA A 1 74 ? -7.039 -30.268 0.357 1.00 93.94 74 ALA A N 1
ATOM 586 C CA . ALA A 1 74 ? -6.461 -28.991 0.729 1.00 93.94 74 ALA A CA 1
ATOM 587 C C . ALA A 1 74 ? -7.405 -27.888 0.268 1.00 93.94 74 ALA A C 1
ATOM 589 O O . ALA A 1 74 ? -7.932 -27.941 -0.845 1.00 93.94 74 ALA A O 1
ATOM 590 N N . MET A 1 75 ? -7.621 -26.904 1.130 1.00 93.75 75 MET A N 1
ATOM 591 C CA . MET A 1 75 ? -8.498 -25.776 0.866 1.00 93.75 75 MET A CA 1
ATOM 592 C C . MET A 1 75 ? -7.646 -24.537 0.605 1.00 93.75 75 MET A C 1
ATOM 594 O O . MET A 1 75 ? -6.835 -24.118 1.439 1.00 93.75 75 MET A O 1
ATOM 598 N N . VAL A 1 76 ? -7.825 -23.967 -0.579 1.00 91.06 76 VAL A N 1
ATOM 599 C CA . VAL A 1 76 ? -7.057 -22.834 -1.087 1.00 91.06 76 VAL A CA 1
ATOM 600 C C . VAL A 1 76 ? -8.005 -21.664 -1.261 1.00 91.06 76 VAL A C 1
ATOM 602 O O . VAL A 1 76 ? -8.946 -21.748 -2.049 1.00 91.06 76 VAL A O 1
ATOM 605 N N . LEU A 1 77 ? -7.780 -20.574 -0.527 1.00 87.31 77 LEU A N 1
ATOM 606 C CA . LEU A 1 77 ? -8.556 -19.363 -0.749 1.00 87.31 77 LEU A CA 1
ATOM 607 C C . LEU A 1 77 ? -7.991 -18.617 -1.955 1.00 87.31 77 LEU A C 1
ATOM 609 O O . LEU A 1 77 ? -6.806 -18.298 -2.002 1.00 87.31 77 LEU A O 1
ATOM 613 N N . HIS A 1 78 ? -8.863 -18.296 -2.896 1.00 87.06 78 HIS A N 1
ATOM 614 C CA . HIS A 1 78 ? -8.597 -17.505 -4.086 1.00 87.06 78 HIS A CA 1
ATOM 615 C C . HIS A 1 78 ? -9.571 -16.317 -4.131 1.00 87.06 78 HIS A C 1
ATOM 617 O O . HIS A 1 78 ? -10.565 -16.282 -3.403 1.00 87.06 78 HIS A O 1
ATOM 623 N N . TRP A 1 79 ? -9.322 -15.327 -4.993 1.00 78.75 79 TRP A N 1
ATOM 624 C CA . TRP A 1 79 ? -10.156 -14.113 -5.059 1.00 78.75 79 TRP A CA 1
ATOM 625 C C . TRP A 1 79 ? -11.610 -14.403 -5.445 1.00 78.75 79 TRP A C 1
ATOM 627 O O . TRP A 1 79 ? -12.528 -13.700 -5.033 1.00 78.75 79 TRP A O 1
ATOM 637 N N . SER A 1 80 ? -11.835 -15.482 -6.192 1.00 83.19 80 SER A N 1
ATOM 638 C CA . SER A 1 80 ? -13.164 -15.906 -6.626 1.00 83.19 80 SER A CA 1
ATOM 639 C C . SER A 1 80 ? -13.875 -16.861 -5.658 1.00 83.19 80 SER A C 1
ATOM 641 O O . SER A 1 80 ? -15.071 -17.107 -5.835 1.00 83.19 80 SER A O 1
ATOM 643 N N . GLY A 1 81 ? -13.185 -17.425 -4.660 1.00 88.50 81 GLY A N 1
ATOM 644 C CA . GLY A 1 81 ? -13.744 -18.525 -3.873 1.00 88.50 81 GLY A CA 1
ATOM 645 C C . GLY A 1 81 ? -12.736 -19.370 -3.106 1.00 88.50 81 GLY A C 1
ATOM 646 O O . GLY A 1 81 ? -11.541 -19.090 -3.084 1.00 88.50 81 GLY A O 1
ATOM 647 N N . VAL A 1 82 ? -13.230 -20.450 -2.507 1.00 92.69 82 VAL A N 1
ATOM 648 C CA . VAL A 1 82 ? -12.408 -21.510 -1.914 1.00 92.69 82 VAL A CA 1
ATOM 649 C C . VAL A 1 82 ? -12.315 -22.674 -2.894 1.00 92.69 82 VAL A C 1
ATOM 651 O O . VAL A 1 82 ? -13.327 -23.262 -3.266 1.00 92.69 82 VAL A O 1
ATOM 654 N N . PHE A 1 83 ? -11.099 -23.027 -3.288 1.00 93.62 83 PHE A N 1
ATOM 655 C CA . PHE A 1 83 ? -10.801 -24.151 -4.166 1.00 93.62 83 PHE A CA 1
ATOM 656 C C . PHE A 1 83 ? -10.352 -25.354 -3.346 1.00 93.62 83 PHE A C 1
ATOM 658 O O . PHE A 1 83 ? -9.603 -25.228 -2.378 1.00 93.62 83 PHE A O 1
ATOM 665 N N . PHE A 1 84 ? -10.804 -26.534 -3.750 1.00 95.19 84 PHE A N 1
ATOM 666 C CA . PHE A 1 84 ? -10.429 -27.803 -3.144 1.00 95.19 84 PHE A CA 1
ATOM 667 C C . PHE A 1 84 ? -9.456 -28.516 -4.061 1.00 95.19 84 PHE A C 1
ATOM 669 O O . PHE A 1 84 ? -9.735 -28.687 -5.247 1.00 95.19 84 PHE A O 1
ATOM 676 N N . HIS A 1 85 ? -8.342 -28.963 -3.498 1.00 94.88 85 HIS A N 1
ATOM 677 C CA . HIS A 1 85 ? -7.349 -29.777 -4.184 1.00 94.88 85 HIS A CA 1
ATOM 678 C C . HIS A 1 85 ? -7.260 -31.136 -3.506 1.00 94.88 85 HIS A C 1
ATOM 680 O O . HIS A 1 85 ? -7.157 -31.210 -2.283 1.00 94.88 85 HIS A O 1
ATOM 686 N N . ASP A 1 86 ? -7.274 -32.217 -4.279 1.00 95.81 86 ASP A N 1
ATOM 687 C CA . ASP A 1 86 ? -6.996 -33.548 -3.747 1.00 95.81 86 ASP A CA 1
ATOM 688 C C . ASP A 1 86 ? -5.549 -33.586 -3.235 1.00 95.81 86 ASP A C 1
ATOM 690 O O . ASP A 1 86 ? -4.600 -33.369 -3.985 1.00 95.81 86 ASP A O 1
ATOM 694 N N . VAL A 1 87 ? -5.370 -33.862 -1.944 1.00 94.88 87 VAL A N 1
ATOM 695 C CA . VAL A 1 87 ? -4.063 -33.794 -1.268 1.00 94.88 87 VAL A CA 1
ATOM 696 C C . VAL A 1 87 ? -3.071 -34.828 -1.797 1.00 94.88 87 VAL A C 1
ATOM 698 O O . VAL A 1 87 ? -1.867 -34.674 -1.628 1.00 94.88 87 VAL A O 1
ATOM 701 N N . ARG A 1 88 ? -3.537 -35.921 -2.409 1.00 93.25 88 ARG A N 1
ATOM 702 C CA . ARG A 1 88 ? -2.645 -36.976 -2.912 1.00 93.25 88 ARG A CA 1
ATOM 703 C C . ARG A 1 88 ? -2.099 -36.653 -4.292 1.00 93.25 88 ARG A C 1
ATOM 705 O O . ARG A 1 88 ? -1.009 -37.111 -4.625 1.00 93.25 88 ARG A O 1
ATOM 712 N N . THR A 1 89 ? -2.863 -35.917 -5.088 1.00 93.44 89 THR A N 1
ATOM 713 C CA . THR A 1 89 ? -2.553 -35.632 -6.493 1.00 93.44 89 THR A CA 1
ATOM 714 C C . THR A 1 89 ? -2.256 -34.162 -6.769 1.00 93.44 89 THR A C 1
ATOM 716 O O . THR A 1 89 ? -1.786 -33.857 -7.857 1.00 93.44 89 THR A O 1
ATOM 719 N N . GLY A 1 90 ? -2.576 -33.261 -5.837 1.00 90.75 90 GLY A N 1
ATOM 720 C CA . GLY A 1 90 ? -2.503 -31.807 -5.990 1.00 90.75 90 GLY A CA 1
ATOM 721 C C . GLY A 1 90 ? -3.545 -31.209 -6.943 1.00 90.75 90 GLY A C 1
ATOM 722 O O . GLY A 1 90 ? -3.648 -29.987 -7.061 1.00 90.75 90 GLY A O 1
ATOM 723 N N . LYS A 1 91 ? -4.357 -32.044 -7.606 1.00 92.81 91 LYS A N 1
ATOM 724 C CA . LYS A 1 91 ? -5.294 -31.604 -8.642 1.00 92.81 91 LYS A CA 1
ATOM 725 C C . LYS A 1 91 ? -6.527 -30.922 -8.045 1.00 92.81 91 LYS A C 1
ATOM 727 O O . LYS A 1 91 ? -7.062 -31.420 -7.051 1.00 92.81 91 LYS A O 1
ATOM 732 N N . PRO A 1 92 ? -7.030 -29.845 -8.672 1.00 93.00 92 PRO A N 1
ATOM 733 C CA . PRO A 1 92 ? -8.278 -29.218 -8.258 1.00 93.00 92 PRO A CA 1
ATOM 734 C C . PRO A 1 92 ? -9.454 -30.186 -8.454 1.00 93.00 92 PRO A C 1
ATOM 736 O O . PRO A 1 92 ? -9.562 -30.852 -9.485 1.00 93.00 92 PRO A O 1
ATOM 739 N N . CYS A 1 93 ? -10.339 -30.268 -7.463 1.00 94.94 93 CYS A N 1
ATOM 740 C CA . CYS A 1 93 ? -11.485 -31.179 -7.446 1.00 94.94 93 CYS A CA 1
ATOM 741 C C . CYS A 1 93 ? -12.808 -30.520 -7.022 1.00 94.94 93 CYS A C 1
ATOM 743 O O . CYS A 1 93 ? -13.839 -31.190 -7.015 1.00 94.94 93 CYS A O 1
ATOM 745 N N . GLY A 1 94 ? -12.805 -29.230 -6.674 1.00 94.06 94 GLY A N 1
ATOM 746 C CA . GLY A 1 94 ? -14.018 -28.497 -6.312 1.00 94.06 94 GLY A CA 1
ATOM 747 C C . GLY A 1 94 ? -13.775 -27.007 -6.089 1.00 94.06 94 GLY A C 1
ATOM 748 O O . GLY A 1 94 ? -12.638 -26.574 -5.919 1.00 94.06 94 GLY A O 1
ATOM 749 N N . GLU A 1 95 ? -14.857 -26.233 -6.076 1.00 94.81 95 GLU A N 1
ATOM 750 C CA . GLU A 1 95 ? -14.853 -24.781 -5.874 1.00 94.81 95 GLU A CA 1
ATOM 751 C C . GLU A 1 95 ? -16.116 -24.367 -5.108 1.00 94.81 95 GLU A C 1
ATOM 753 O O . GLU A 1 95 ? -17.215 -24.840 -5.404 1.00 94.81 95 GLU A O 1
ATOM 758 N N . LEU A 1 96 ? -15.959 -23.452 -4.155 1.00 93.44 96 LEU A N 1
ATOM 759 C CA . LEU A 1 96 ? -17.037 -22.710 -3.509 1.00 93.44 96 LEU A CA 1
ATOM 760 C C . LEU A 1 96 ? -16.875 -21.240 -3.851 1.00 93.44 96 LEU A C 1
ATOM 762 O O . LEU A 1 96 ? -15.895 -20.611 -3.455 1.00 93.44 96 LEU A O 1
ATOM 766 N N . ARG A 1 97 ? -17.839 -20.678 -4.574 1.00 88.62 97 ARG A N 1
ATOM 767 C CA . ARG A 1 97 ? -17.762 -19.282 -5.003 1.00 88.62 97 ARG A CA 1
ATOM 768 C C . ARG A 1 97 ? -18.011 -18.329 -3.847 1.00 88.62 97 ARG A C 1
ATOM 770 O O . ARG A 1 97 ? -18.944 -18.508 -3.058 1.00 88.62 97 ARG A O 1
ATOM 777 N N . THR A 1 98 ? -17.208 -17.275 -3.796 1.00 80.50 98 THR A N 1
ATOM 778 C CA . THR A 1 98 ? -17.464 -16.134 -2.921 1.00 80.50 98 THR A CA 1
ATOM 779 C C . THR A 1 98 ? -18.665 -15.349 -3.469 1.00 80.50 98 THR A C 1
ATOM 781 O O . THR A 1 98 ? -18.741 -15.120 -4.683 1.00 80.50 98 THR A O 1
ATOM 784 N N . PRO A 1 99 ? -19.616 -14.917 -2.617 1.00 76.88 99 PRO A N 1
ATOM 785 C CA . PRO A 1 99 ? -20.694 -14.022 -3.030 1.00 76.88 99 PRO A CA 1
ATOM 786 C C . PRO A 1 99 ? -20.162 -12.775 -3.740 1.00 76.88 99 PRO A C 1
ATOM 788 O O . PRO A 1 99 ? -19.130 -12.241 -3.344 1.00 76.88 99 PRO A O 1
ATOM 791 N N . LEU A 1 100 ? -20.902 -12.265 -4.732 1.00 72.31 100 LEU A N 1
ATOM 792 C CA . LEU A 1 100 ? -20.490 -11.101 -5.531 1.00 72.31 100 LEU A CA 1
ATOM 793 C C . LEU A 1 100 ? -20.099 -9.896 -4.658 1.00 72.31 100 LEU A C 1
ATOM 795 O O . LEU A 1 100 ? -19.081 -9.263 -4.892 1.00 72.31 100 LEU A O 1
ATOM 799 N N . ALA A 1 101 ? -20.861 -9.658 -3.584 1.00 63.66 101 ALA A N 1
ATOM 800 C CA . ALA A 1 101 ? -20.627 -8.584 -2.616 1.00 63.66 101 ALA A CA 1
ATOM 801 C C . ALA A 1 101 ? -19.314 -8.709 -1.817 1.00 63.66 101 ALA A C 1
ATOM 803 O O . ALA A 1 101 ? -19.040 -7.863 -0.976 1.00 63.66 101 ALA A O 1
ATOM 804 N N . MET A 1 102 ? -18.554 -9.789 -2.004 1.00 68.31 102 MET A N 1
ATOM 805 C CA . MET A 1 102 ? -17.260 -10.003 -1.362 1.00 68.31 102 MET A CA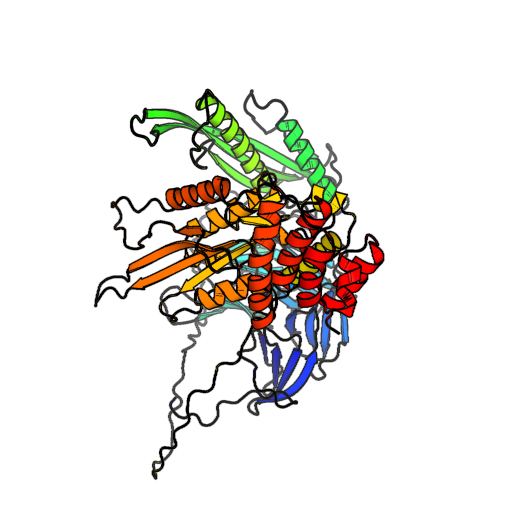 1
ATOM 806 C C . MET A 1 102 ? -16.128 -10.276 -2.363 1.00 68.31 102 MET A C 1
ATOM 808 O O . MET A 1 102 ? -15.019 -10.590 -1.943 1.00 68.31 102 MET A O 1
ATOM 812 N N . GLN A 1 103 ? -16.376 -10.127 -3.670 1.00 72.44 103 GLN A N 1
ATOM 813 C CA . GLN A 1 103 ? -15.337 -10.261 -4.701 1.00 72.44 103 GLN A CA 1
ATOM 814 C C . GLN A 1 103 ? -14.334 -9.097 -4.688 1.00 72.44 103 GLN A C 1
ATOM 816 O O . GLN A 1 103 ? -13.205 -9.267 -5.139 1.00 72.44 103 GLN A O 1
ATOM 821 N N . ASP A 1 104 ? -14.709 -7.953 -4.110 1.00 68.19 104 ASP A N 1
ATOM 822 C CA . ASP A 1 104 ? -13.826 -6.788 -3.972 1.00 68.19 104 ASP A CA 1
ATOM 823 C C . ASP A 1 104 ? -12.744 -6.976 -2.886 1.00 68.19 104 ASP A C 1
ATOM 825 O O . ASP A 1 104 ? -11.765 -6.227 -2.834 1.00 68.19 104 ASP A O 1
ATOM 829 N N . PHE A 1 105 ? -12.870 -7.995 -2.024 1.00 66.62 105 PHE A N 1
ATOM 830 C CA . PHE A 1 105 ? -11.871 -8.299 -0.998 1.00 66.62 105 PHE A CA 1
ATOM 831 C C . PHE A 1 105 ? -10.721 -9.117 -1.590 1.00 66.62 105 PHE A C 1
ATOM 833 O O . PHE A 1 105 ? -10.777 -10.341 -1.684 1.00 66.62 105 PHE A O 1
ATOM 840 N N . HIS A 1 106 ? -9.651 -8.425 -1.984 1.00 66.06 106 HIS A N 1
ATOM 841 C CA . HIS A 1 106 ? -8.492 -9.033 -2.635 1.00 66.06 106 HIS A CA 1
ATOM 842 C C . HIS A 1 106 ? -7.641 -9.869 -1.647 1.00 66.06 106 HIS A C 1
ATOM 844 O O . HIS A 1 106 ? -6.964 -9.287 -0.791 1.00 66.06 106 HIS A O 1
ATOM 850 N N . PRO A 1 107 ? -7.562 -11.214 -1.772 1.00 63.31 107 PRO A N 1
ATOM 851 C CA . PRO A 1 107 ? -6.833 -12.074 -0.828 1.00 63.31 107 PRO A CA 1
ATOM 852 C C . PRO A 1 107 ? -5.344 -11.759 -0.732 1.00 63.31 107 PRO A C 1
ATOM 854 O O . PRO A 1 107 ? -4.760 -11.869 0.341 1.00 63.31 107 PRO A O 1
ATOM 857 N N . MET A 1 108 ? -4.725 -11.296 -1.825 1.00 62.31 108 MET A N 1
ATOM 858 C CA . MET A 1 108 ? -3.295 -10.962 -1.803 1.00 62.31 108 MET A CA 1
ATOM 859 C C . MET A 1 108 ? -2.959 -9.742 -0.937 1.00 62.31 108 MET A C 1
ATOM 861 O O . MET A 1 108 ? -1.823 -9.623 -0.495 1.00 62.31 108 MET A O 1
ATOM 865 N N . LEU A 1 109 ? -3.919 -8.847 -0.668 1.00 60.19 109 LEU A N 1
ATOM 866 C CA . LEU A 1 109 ? -3.690 -7.712 0.236 1.00 60.19 109 LEU A CA 1
ATOM 867 C C . LEU A 1 109 ? -3.773 -8.123 1.711 1.00 60.19 109 LEU A C 1
ATOM 869 O O . LEU A 1 109 ? -3.321 -7.388 2.586 1.00 60.19 109 LEU A O 1
ATOM 873 N N . ALA A 1 110 ? -4.352 -9.289 1.991 1.00 58.47 110 ALA A N 1
ATOM 874 C CA . ALA A 1 110 ? -4.585 -9.776 3.341 1.00 58.47 110 ALA A CA 1
ATOM 875 C C . ALA A 1 110 ? -3.353 -10.426 3.971 1.00 58.47 110 ALA A C 1
ATOM 877 O O . ALA A 1 110 ? -3.285 -10.538 5.192 1.00 58.47 110 ALA A O 1
ATOM 878 N N . GLY A 1 111 ? -2.396 -10.874 3.154 1.00 66.81 111 GLY A N 1
ATOM 879 C CA . GLY A 1 111 ? -1.266 -11.667 3.626 1.00 66.81 111 GLY A CA 1
ATOM 880 C C . GLY A 1 111 ? -1.722 -12.957 4.319 1.00 66.81 111 GLY A C 1
ATOM 881 O O . GLY A 1 111 ? -2.562 -13.692 3.806 1.00 66.81 111 GLY A O 1
ATOM 882 N N . ASP A 1 112 ? -1.167 -13.211 5.501 1.00 65.19 112 ASP A N 1
ATOM 883 C CA . ASP A 1 112 ? -1.418 -14.369 6.369 1.00 65.19 112 ASP A CA 1
ATOM 884 C C . ASP A 1 112 ? -2.729 -14.286 7.185 1.00 65.19 112 ASP A C 1
ATOM 886 O O . ASP A 1 112 ? -2.949 -15.086 8.090 1.00 65.19 112 ASP A O 1
ATOM 890 N N . ARG A 1 113 ? -3.613 -13.322 6.888 1.00 72.94 113 ARG A N 1
ATOM 891 C CA . ARG A 1 113 ? -4.817 -12.996 7.687 1.00 72.94 113 ARG A CA 1
ATOM 892 C C . ARG A 1 113 ? -6.095 -13.675 7.214 1.00 72.94 113 ARG A C 1
ATOM 894 O O . ARG A 1 113 ? -7.185 -13.114 7.292 1.00 72.94 113 ARG A O 1
ATOM 901 N N . VAL A 1 114 ? -5.953 -14.858 6.653 1.00 78.81 114 VAL A N 1
ATOM 902 C CA . V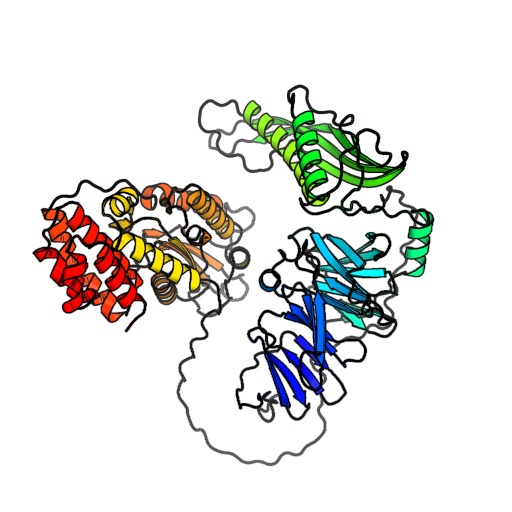AL A 1 114 ? -7.086 -15.670 6.228 1.00 78.81 114 VAL A CA 1
ATOM 903 C C . VAL A 1 114 ? -7.087 -16.914 7.103 1.00 78.81 114 VAL A C 1
ATOM 905 O O . VAL A 1 114 ? -6.039 -17.371 7.549 1.00 78.81 114 VAL A O 1
ATOM 908 N N . SER A 1 115 ? -8.254 -17.488 7.351 1.00 86.31 115 SER A N 1
ATOM 909 C CA . SER A 1 115 ? -8.359 -18.801 7.983 1.00 86.31 115 SER A CA 1
ATOM 910 C C . SER A 1 115 ? -9.571 -19.543 7.436 1.00 86.31 115 SER A C 1
ATOM 912 O O . SER A 1 115 ? -10.563 -18.929 7.045 1.00 86.31 115 SER A O 1
ATOM 914 N N . LEU A 1 116 ? -9.478 -20.868 7.344 1.00 90.38 116 LEU A N 1
ATOM 915 C CA . LEU A 1 116 ? -10.564 -21.741 6.901 1.00 90.38 116 LEU A CA 1
ATOM 916 C C . LEU A 1 116 ? -10.827 -22.767 7.996 1.00 90.38 116 LEU A C 1
ATOM 918 O O . LEU A 1 116 ? -9.894 -23.219 8.643 1.00 90.38 116 LEU A O 1
ATOM 922 N N . ALA A 1 117 ? -12.084 -23.152 8.187 1.00 90.12 117 ALA A N 1
ATOM 923 C CA . ALA A 1 117 ? -12.449 -24.197 9.131 1.00 90.12 117 ALA A CA 1
ATOM 924 C C . ALA A 1 117 ? -13.660 -24.981 8.617 1.00 90.12 117 ALA A C 1
ATOM 926 O O . ALA A 1 117 ? -14.679 -24.398 8.240 1.00 90.12 117 ALA A O 1
ATOM 927 N N . VAL A 1 118 ? -13.584 -26.311 8.638 1.00 91.44 118 VAL A N 1
ATOM 928 C CA . VAL A 1 118 ? -14.709 -27.201 8.303 1.00 91.44 118 VAL A CA 1
ATOM 929 C C . VAL A 1 118 ? -15.421 -27.619 9.582 1.00 91.44 118 VAL A C 1
ATOM 931 O O . VAL A 1 118 ? -14.767 -27.951 10.573 1.00 91.44 118 VAL A O 1
ATOM 934 N N . SER A 1 119 ? -16.754 -27.614 9.562 1.00 90.94 119 SER A N 1
ATOM 935 C CA . SER A 1 119 ? -17.556 -28.000 10.720 1.00 90.94 119 SER A CA 1
ATOM 936 C C . SER A 1 119 ? -17.295 -29.458 11.127 1.00 90.94 119 SER A C 1
ATOM 938 O O . SER A 1 119 ? -16.958 -30.292 10.278 1.00 90.94 119 SER A O 1
ATOM 940 N N . PRO A 1 120 ? -17.480 -29.828 12.410 1.00 85.19 120 PRO A N 1
ATOM 941 C CA . PRO A 1 120 ? -17.203 -31.188 12.879 1.00 85.19 120 PRO A CA 1
ATOM 942 C C . PRO A 1 120 ? -18.022 -32.271 12.159 1.00 85.19 120 PRO A C 1
ATOM 944 O O . PRO A 1 120 ? -17.546 -33.388 11.958 1.00 85.19 120 PRO A O 1
ATOM 947 N N . ASP A 1 121 ? -19.243 -31.936 11.738 1.00 88.75 121 ASP A N 1
ATOM 948 C CA . ASP A 1 121 ? -20.145 -32.801 10.968 1.00 88.75 121 ASP A CA 1
ATOM 949 C C . ASP A 1 121 ? -19.868 -32.787 9.450 1.00 88.75 121 ASP A C 1
ATOM 951 O O . ASP A 1 121 ? -20.499 -33.536 8.704 1.00 88.75 121 ASP A O 1
ATOM 955 N N . ARG A 1 122 ? -18.902 -31.975 8.995 1.00 91.25 122 ARG A N 1
ATOM 956 C CA . ARG A 1 122 ? -18.472 -31.816 7.596 1.00 91.25 122 ARG A CA 1
ATOM 957 C C . ARG A 1 122 ? -19.573 -31.337 6.653 1.00 91.25 122 ARG A C 1
ATOM 959 O O . ARG A 1 122 ? -19.504 -31.585 5.450 1.00 91.25 122 ARG A O 1
ATOM 966 N N . THR A 1 123 ? -20.589 -30.670 7.187 1.00 93.69 123 THR A N 1
ATOM 967 C CA . THR A 1 123 ? -21.681 -30.112 6.382 1.00 93.69 123 THR A CA 1
ATOM 968 C C . THR A 1 123 ? -21.424 -28.664 5.989 1.00 93.69 123 THR A C 1
ATOM 970 O O . THR A 1 123 ? -21.940 -28.219 4.968 1.00 93.69 123 THR A O 1
ATOM 973 N N . ARG A 1 124 ? -20.592 -27.937 6.744 1.00 94.88 124 ARG A N 1
ATOM 974 C CA . ARG A 1 124 ? -20.323 -26.516 6.533 1.00 94.88 124 ARG A CA 1
ATOM 975 C C . ARG A 1 124 ? -18.828 -26.226 6.426 1.00 94.88 124 ARG A C 1
ATOM 977 O O . ARG A 1 124 ? -18.001 -26.848 7.091 1.00 94.88 124 ARG A O 1
ATOM 984 N N . LEU A 1 125 ? -18.491 -25.241 5.604 1.00 94.75 125 LEU A N 1
ATOM 985 C CA . LEU A 1 125 ? -17.187 -24.583 5.596 1.00 94.75 125 LEU A CA 1
ATOM 986 C C . LEU A 1 125 ? -17.377 -23.163 6.099 1.00 94.75 125 LEU A C 1
ATOM 988 O O . LEU A 1 125 ? -18.365 -22.527 5.751 1.00 94.75 125 LEU A O 1
ATOM 992 N N . MET A 1 126 ? -16.419 -22.654 6.858 1.00 93.25 126 MET A N 1
ATOM 993 C CA . MET A 1 126 ? -16.326 -21.248 7.206 1.00 93.25 126 MET A CA 1
ATOM 994 C C . MET A 1 126 ? -14.953 -20.708 6.803 1.00 93.25 126 MET A C 1
ATOM 996 O O . MET A 1 126 ? -13.947 -21.403 6.938 1.00 93.25 126 MET A O 1
ATOM 1000 N N . ALA A 1 127 ? -14.923 -19.478 6.305 1.00 91.50 127 ALA A N 1
ATOM 1001 C CA . ALA A 1 127 ? -13.725 -18.750 5.933 1.00 91.50 127 ALA A CA 1
ATOM 1002 C C . ALA A 1 127 ? -13.727 -17.379 6.588 1.00 91.50 127 ALA A C 1
ATOM 1004 O O . ALA A 1 127 ? -14.715 -16.650 6.514 1.00 91.50 127 ALA A O 1
ATOM 1005 N N . GLN A 1 128 ? -12.599 -17.006 7.165 1.00 88.44 128 GLN A N 1
ATOM 1006 C CA . GLN A 1 128 ? -12.305 -15.635 7.517 1.00 88.44 128 GLN A CA 1
ATOM 1007 C C . GLN A 1 128 ? -11.713 -14.942 6.291 1.00 88.44 128 GLN A C 1
ATOM 1009 O O . GLN A 1 128 ? -10.585 -15.220 5.887 1.00 88.44 128 GLN A O 1
ATOM 1014 N N . MET A 1 129 ? -12.514 -14.088 5.665 1.00 85.25 129 MET A N 1
ATOM 1015 C CA . MET A 1 129 ? -12.140 -13.342 4.470 1.00 85.25 129 MET A CA 1
ATOM 1016 C C . MET A 1 129 ? -11.415 -12.055 4.862 1.00 85.25 129 MET A C 1
ATOM 1018 O O . MET A 1 129 ? -11.709 -11.504 5.918 1.00 85.25 129 MET A O 1
ATOM 1022 N N . PRO A 1 130 ? -10.514 -11.526 4.023 1.00 78.62 130 PRO A N 1
ATOM 1023 C CA . PRO A 1 130 ? -9.872 -10.243 4.281 1.00 78.62 130 PRO A CA 1
ATOM 1024 C C . PRO A 1 130 ? -10.920 -9.152 4.477 1.00 78.62 130 PRO A C 1
ATOM 1026 O O . PRO A 1 130 ? -11.797 -8.989 3.635 1.00 78.62 130 PRO A O 1
ATOM 1029 N N . GLY A 1 131 ? -10.839 -8.417 5.580 1.00 73.94 131 GLY A N 1
ATOM 1030 C CA . GLY A 1 131 ? -11.749 -7.318 5.874 1.00 73.94 131 GLY A CA 1
ATOM 1031 C C . GLY A 1 131 ? -11.066 -5.959 5.902 1.00 73.94 131 GLY A C 1
ATOM 1032 O O . GLY A 1 131 ? -9.935 -5.777 5.444 1.00 73.94 131 GLY A O 1
ATOM 1033 N N . THR A 1 132 ? -11.755 -4.986 6.491 1.00 71.25 132 THR A N 1
ATOM 1034 C CA . THR A 1 132 ? -11.124 -3.720 6.870 1.00 71.25 132 THR A CA 1
ATOM 1035 C C . THR A 1 132 ? -10.255 -3.935 8.113 1.00 71.25 132 THR A C 1
ATOM 1037 O O . THR A 1 132 ? -10.303 -4.977 8.761 1.00 71.25 132 THR A O 1
ATOM 1040 N N . ARG A 1 133 ? -9.456 -2.932 8.501 1.00 64.62 133 ARG A N 1
ATOM 1041 C CA . ARG A 1 133 ? -8.671 -3.006 9.750 1.00 64.62 133 ARG A CA 1
ATOM 1042 C C . ARG A 1 133 ? -9.530 -3.223 11.000 1.00 64.62 133 ARG A C 1
ATOM 1044 O O . ARG A 1 133 ? -8.983 -3.608 12.025 1.00 64.62 133 ARG A O 1
ATOM 1051 N N . THR A 1 134 ? -10.822 -2.908 10.942 1.00 67.94 134 THR A N 1
ATOM 1052 C CA . THR A 1 134 ? -11.718 -2.956 12.099 1.00 67.94 134 THR A CA 1
ATOM 1053 C C . THR A 1 134 ? -12.673 -4.133 12.057 1.00 67.94 134 THR A C 1
ATOM 1055 O O . THR A 1 134 ? -12.956 -4.670 13.123 1.00 67.94 134 THR A O 1
ATOM 1058 N N . LEU A 1 135 ? -13.154 -4.542 10.879 1.00 77.44 135 LEU A N 1
ATOM 1059 C CA . LEU A 1 135 ? -14.091 -5.653 10.730 1.00 77.44 135 LEU A CA 1
ATOM 1060 C C . LEU A 1 135 ? -13.604 -6.673 9.706 1.00 77.44 135 LEU A C 1
ATOM 1062 O O . LEU A 1 135 ? -13.276 -6.312 8.576 1.00 77.44 135 LEU A O 1
ATOM 1066 N N . THR A 1 136 ? -13.684 -7.947 10.079 1.00 82.56 136 THR A N 1
ATOM 1067 C CA . THR A 1 136 ? -13.356 -9.092 9.234 1.00 82.56 136 THR A CA 1
ATOM 1068 C C . THR A 1 136 ? -14.599 -9.943 8.948 1.00 82.56 136 THR A C 1
ATOM 1070 O O . THR A 1 136 ? -15.256 -10.386 9.893 1.00 82.56 136 THR A O 1
ATOM 1073 N N . PRO A 1 137 ? -14.948 -10.196 7.673 1.00 86.19 137 PRO A N 1
ATOM 1074 C CA . PRO A 1 137 ? -16.034 -11.101 7.320 1.00 86.19 137 PRO A CA 1
ATOM 1075 C C . PRO A 1 137 ? -15.696 -12.567 7.602 1.00 86.19 137 PRO A C 1
ATOM 1077 O O . PRO A 1 137 ? -14.732 -13.105 7.070 1.00 86.19 137 PRO A O 1
ATOM 1080 N N . LEU A 1 138 ? -16.548 -13.246 8.367 1.00 89.94 138 LEU A N 1
ATOM 1081 C CA . LEU A 1 138 ? -16.635 -14.704 8.416 1.00 89.94 138 LEU A CA 1
ATOM 1082 C C . LEU A 1 138 ? -17.742 -15.153 7.468 1.00 89.94 138 LEU A C 1
ATOM 1084 O O . LEU A 1 138 ? -18.910 -14.848 7.685 1.00 89.94 138 LEU A O 1
ATOM 1088 N N . VAL A 1 139 ? -17.390 -15.873 6.417 1.00 90.81 139 VAL A N 1
ATOM 1089 C CA . VAL A 1 139 ? -18.308 -16.377 5.391 1.00 90.81 139 VAL A CA 1
ATOM 1090 C C . VAL A 1 139 ? -18.465 -17.869 5.584 1.00 90.81 139 VAL A C 1
ATOM 1092 O O . VAL A 1 139 ? -17.490 -18.535 5.913 1.00 90.81 139 VAL A O 1
ATOM 1095 N N . TYR A 1 140 ? -19.666 -18.409 5.403 1.00 93.06 140 TYR A N 1
ATOM 1096 C CA . TYR A 1 140 ? -19.882 -19.841 5.562 1.00 93.06 140 TYR A CA 1
ATOM 1097 C C . TYR A 1 140 ? -20.797 -20.424 4.485 1.00 93.06 140 TYR A C 1
ATOM 1099 O O . TYR A 1 140 ? -21.766 -19.802 4.043 1.00 93.06 140 TYR A O 1
ATOM 1107 N N . TRP A 1 141 ? -20.468 -21.644 4.065 1.00 94.75 141 TRP A N 1
ATOM 1108 C CA . TRP A 1 141 ? -21.101 -22.379 2.973 1.00 94.75 141 TRP A CA 1
ATOM 1109 C C . TRP A 1 141 ? -21.634 -23.714 3.463 1.00 94.75 141 TRP A C 1
ATOM 1111 O O . TRP A 1 141 ? -21.054 -24.324 4.361 1.00 94.75 141 TRP A O 1
ATOM 1121 N N . ASP A 1 142 ? -22.688 -24.194 2.816 1.00 94.62 142 ASP A N 1
ATOM 1122 C CA . ASP A 1 142 ? -23.070 -25.597 2.858 1.00 94.62 142 ASP A CA 1
ATOM 1123 C C . ASP A 1 142 ? -22.213 -26.366 1.845 1.00 94.62 142 ASP A C 1
ATOM 1125 O O . ASP A 1 142 ? -22.237 -26.099 0.644 1.00 94.62 142 ASP A O 1
ATOM 1129 N N . LEU A 1 143 ? -21.432 -27.329 2.332 1.00 93.62 143 LEU A N 1
ATOM 1130 C CA . LEU A 1 143 ? -20.477 -28.081 1.516 1.00 93.62 143 LEU A CA 1
ATOM 1131 C C . LEU A 1 143 ? -21.153 -28.999 0.494 1.00 93.62 143 LEU A C 1
ATOM 1133 O O . LEU A 1 143 ? -20.534 -29.362 -0.504 1.00 93.62 143 LEU A O 1
ATOM 1137 N N . LYS A 1 144 ? -22.406 -29.398 0.732 1.00 93.31 144 LYS A N 1
ATOM 1138 C CA . LYS A 1 144 ? -23.130 -30.324 -0.145 1.00 93.31 144 LYS A CA 1
ATOM 1139 C C . LYS A 1 144 ? -23.701 -29.617 -1.372 1.00 93.31 144 LYS A C 1
ATOM 1141 O O . LYS A 1 144 ? -23.622 -30.149 -2.475 1.00 93.31 144 LYS A O 1
ATOM 1146 N N . SER A 1 145 ? -24.323 -28.463 -1.169 1.00 94.44 145 SER A N 1
ATOM 1147 C CA . SER A 1 145 ? -24.938 -27.645 -2.219 1.00 94.44 145 SER A CA 1
ATOM 1148 C C . SER A 1 145 ? -23.955 -26.666 -2.856 1.00 94.44 145 SER A C 1
ATOM 1150 O O . SER A 1 145 ? -24.174 -26.231 -3.984 1.00 94.44 145 SER A O 1
ATOM 1152 N N . GLY A 1 146 ? -22.886 -26.312 -2.140 1.00 92.38 146 GLY A N 1
ATOM 1153 C CA . GLY A 1 146 ? -21.987 -25.222 -2.496 1.00 92.38 146 GLY A CA 1
ATOM 1154 C C . GLY A 1 146 ? -22.586 -23.831 -2.263 1.00 92.38 146 GLY A C 1
ATOM 1155 O O . GLY A 1 146 ? -21.967 -22.829 -2.625 1.00 92.38 146 GLY A O 1
ATOM 1156 N N . GLU A 1 147 ? -23.783 -23.749 -1.676 1.00 91.81 147 GLU A N 1
ATOM 1157 C CA . GLU A 1 147 ? -24.474 -22.491 -1.428 1.00 91.81 147 GLU A CA 1
ATOM 1158 C C . GLU A 1 147 ? -23.811 -21.728 -0.275 1.00 91.81 147 GLU A C 1
ATOM 1160 O O . GLU A 1 147 ? -23.548 -22.274 0.799 1.00 91.81 147 GLU A O 1
ATOM 1165 N N . CYS A 1 148 ? -23.560 -20.435 -0.486 1.00 89.38 148 CYS A N 1
ATOM 1166 C CA . CYS A 1 148 ? -23.164 -19.540 0.593 1.00 89.38 148 CYS A CA 1
ATOM 1167 C C . CYS A 1 148 ? -24.372 -19.289 1.505 1.00 89.38 148 CYS A C 1
ATOM 1169 O O . CYS A 1 148 ? -25.288 -18.551 1.144 1.00 89.38 148 CYS A O 1
ATOM 1171 N N . LEU A 1 149 ? -24.341 -19.849 2.712 1.00 90.06 149 LEU A N 1
ATOM 1172 C CA . LEU A 1 149 ? -25.413 -19.724 3.702 1.00 90.06 149 LEU A CA 1
ATOM 1173 C C . LEU A 1 149 ? -25.468 -18.318 4.322 1.00 90.06 149 LEU A C 1
ATOM 1175 O O . LEU A 1 149 ? -26.525 -17.842 4.753 1.00 90.06 149 LEU A O 1
ATOM 1179 N N . GLY A 1 150 ? -24.328 -17.629 4.378 1.00 86.56 150 GLY A N 1
ATOM 1180 C CA . GLY A 1 150 ? -24.266 -16.271 4.893 1.00 86.56 150 GLY A CA 1
ATOM 1181 C C . GLY A 1 150 ? -22.864 -15.803 5.237 1.00 86.56 150 GLY A C 1
ATOM 1182 O O . GLY A 1 150 ? -21.862 -16.429 4.904 1.00 86.56 150 GLY A O 1
ATOM 1183 N N . HIS A 1 151 ? -22.822 -14.659 5.911 1.00 87.38 151 HIS A N 1
ATOM 1184 C CA . HIS A 1 151 ? -21.615 -14.125 6.516 1.00 87.38 151 HIS A CA 1
ATOM 1185 C C . HIS A 1 151 ? -21.955 -13.368 7.802 1.00 87.38 151 HIS A C 1
ATOM 1187 O O . HIS A 1 151 ? -23.099 -12.949 8.008 1.00 87.38 151 HIS A O 1
ATOM 1193 N N . VAL A 1 152 ? -20.949 -13.209 8.651 1.00 85.88 152 VAL A N 1
ATOM 1194 C CA . VAL A 1 152 ? -20.975 -12.443 9.892 1.00 85.88 152 VAL A CA 1
ATOM 1195 C C . VAL A 1 152 ? -19.661 -11.680 10.014 1.00 85.88 152 VAL A C 1
ATOM 1197 O O . VAL A 1 152 ? -18.595 -12.268 9.903 1.00 85.88 152 VAL A O 1
ATOM 1200 N N . LEU A 1 153 ? -19.705 -10.368 10.189 1.00 81.00 153 LEU A N 1
ATOM 1201 C CA . LEU A 1 153 ? -18.522 -9.560 10.441 1.00 81.00 153 LEU A CA 1
ATOM 1202 C C . LEU A 1 153 ? -18.193 -9.629 11.924 1.00 81.00 153 LEU A C 1
ATOM 1204 O O . LEU A 1 153 ? -19.046 -9.434 12.792 1.00 81.00 153 LEU A O 1
ATOM 1208 N N . VAL A 1 154 ? -16.924 -9.863 12.199 1.00 83.56 154 VAL A N 1
ATOM 1209 C CA . VAL A 1 154 ? -16.364 -9.827 13.540 1.00 83.56 154 VAL A CA 1
ATOM 1210 C C . VAL A 1 154 ? -15.377 -8.679 13.637 1.00 83.56 154 VAL A C 1
ATOM 1212 O O . VAL A 1 154 ? -14.726 -8.333 12.655 1.00 83.56 154 VAL A O 1
ATOM 1215 N N . ALA A 1 155 ? -15.282 -8.060 14.812 1.00 78.44 155 ALA A N 1
ATOM 1216 C CA . ALA A 1 155 ? -14.249 -7.061 15.048 1.00 78.44 155 ALA A CA 1
ATOM 1217 C C . ALA A 1 155 ? -12.865 -7.722 15.006 1.00 78.44 155 ALA A C 1
ATOM 1219 O O . ALA A 1 155 ? -12.720 -8.844 15.495 1.00 78.44 155 ALA A O 1
ATOM 1220 N N . GLY A 1 156 ? -11.886 -7.023 14.433 1.00 73.81 156 GLY A N 1
ATOM 1221 C CA . GLY A 1 156 ? -10.499 -7.475 14.402 1.00 73.81 156 GLY A CA 1
ATOM 1222 C C . GLY A 1 156 ? -9.979 -7.893 13.040 1.00 73.81 156 GLY A C 1
ATOM 1223 O O . GLY A 1 156 ? -10.720 -7.850 12.064 1.00 73.81 156 GLY A O 1
ATOM 1224 N N . THR A 1 157 ? -8.714 -8.318 12.978 1.00 66.38 157 THR A N 1
ATOM 1225 C CA . THR A 1 157 ? -8.029 -8.826 11.768 1.00 66.38 157 THR A CA 1
ATOM 1226 C C . THR A 1 157 ? -7.665 -10.298 11.901 1.00 66.38 157 THR A C 1
ATOM 1228 O O . THR A 1 157 ? -6.575 -10.706 11.502 1.00 66.38 157 THR A O 1
ATOM 1231 N N . GLY A 1 158 ? -8.539 -11.055 12.562 1.00 65.38 158 GLY A N 1
ATOM 1232 C CA . GLY A 1 158 ? -8.200 -12.354 13.118 1.00 65.38 158 GLY A CA 1
ATOM 1233 C C . GLY A 1 158 ? -7.485 -13.313 12.168 1.00 65.38 158 GLY A C 1
ATOM 1234 O O . GLY A 1 158 ? -7.700 -13.308 10.959 1.00 65.38 158 GLY A O 1
ATOM 1235 N N . ARG A 1 159 ? -6.607 -14.132 12.749 1.00 75.25 159 ARG A N 1
ATOM 1236 C CA . ARG A 1 159 ? -5.800 -15.128 12.027 1.00 75.25 159 ARG A CA 1
ATOM 1237 C C . ARG A 1 159 ? -6.279 -16.552 12.214 1.00 75.25 159 ARG A C 1
ATOM 1239 O O . ARG A 1 159 ? -5.832 -17.446 11.507 1.00 75.25 159 ARG A O 1
ATOM 1246 N N . THR A 1 160 ? -7.147 -16.784 13.192 1.00 81.50 160 THR A N 1
ATOM 1247 C CA . THR A 1 160 ? -7.587 -18.135 13.515 1.00 81.50 160 THR A CA 1
ATOM 1248 C C . THR A 1 160 ? -9.090 -18.217 13.653 1.00 81.50 160 THR A C 1
ATOM 1250 O O . THR A 1 160 ? -9.736 -17.355 14.256 1.00 81.50 160 THR A O 1
ATOM 1253 N N . LEU A 1 161 ? -9.612 -19.321 13.136 1.00 87.50 161 LEU A N 1
ATOM 1254 C CA . LEU A 1 161 ? -11.012 -19.660 13.117 1.00 87.50 161 LEU A CA 1
ATOM 1255 C C . LEU A 1 161 ? -11.178 -21.139 13.455 1.00 87.50 161 LEU A C 1
ATOM 1257 O O . LEU A 1 161 ? -10.468 -21.985 12.917 1.00 87.50 161 LEU A O 1
ATOM 1261 N N . CYS A 1 162 ? -12.124 -21.462 14.331 1.00 89.06 162 CYS A N 1
ATOM 1262 C CA . CYS A 1 162 ? -12.486 -22.844 14.616 1.00 89.06 162 CYS A CA 1
ATOM 1263 C C . CYS A 1 162 ? -13.980 -23.014 14.838 1.00 89.06 162 CYS A C 1
ATOM 1265 O O . CYS A 1 162 ? -14.693 -22.063 15.150 1.00 89.06 162 CYS A O 1
ATOM 1267 N N . TRP A 1 163 ? -14.453 -24.245 14.692 1.00 89.81 163 TRP A N 1
ATOM 1268 C CA . TRP A 1 163 ? -15.811 -24.608 15.061 1.00 89.81 163 TRP A CA 1
ATOM 1269 C C . TRP A 1 163 ? -15.838 -25.131 16.493 1.00 89.81 163 TRP A C 1
ATOM 1271 O O . TRP A 1 163 ? -15.079 -26.031 16.851 1.00 89.81 163 TRP A O 1
ATOM 1281 N N . LEU A 1 164 ? -16.744 -24.586 17.299 1.00 87.50 164 LEU A N 1
ATOM 1282 C CA . LEU A 1 164 ? -17.057 -25.110 18.627 1.00 87.50 164 LEU A CA 1
ATOM 1283 C C . LEU A 1 164 ? -18.133 -26.199 18.541 1.00 87.50 164 LEU A C 1
ATOM 1285 O O . LEU A 1 164 ? -18.104 -27.155 19.313 1.00 87.50 164 LEU A O 1
ATOM 1289 N N . ASP A 1 165 ? -19.052 -26.072 17.580 1.00 87.12 165 ASP A N 1
ATOM 1290 C CA . ASP A 1 165 ? -20.074 -27.065 17.243 1.00 87.12 165 ASP A CA 1
ATOM 1291 C C . ASP A 1 165 ? -20.563 -26.890 15.781 1.00 87.12 165 ASP A C 1
ATOM 1293 O O . ASP A 1 165 ? -19.791 -26.454 14.935 1.00 87.12 165 ASP A O 1
ATOM 1297 N N . SER A 1 166 ? -21.802 -27.273 15.440 1.00 87.38 166 SER A N 1
ATOM 1298 C CA . SER A 1 166 ? -22.378 -27.127 14.088 1.00 87.38 166 SER A CA 1
ATOM 1299 C C . SER A 1 166 ? -22.854 -25.705 13.727 1.00 87.38 166 SER A C 1
ATOM 1301 O O . SER A 1 166 ? -23.153 -25.441 12.562 1.00 87.38 166 SER A O 1
ATOM 1303 N N . ASN A 1 167 ? -22.963 -24.797 14.699 1.00 89.94 167 ASN A N 1
ATOM 1304 C CA . ASN A 1 167 ? -23.472 -23.428 14.548 1.00 89.94 167 ASN A CA 1
ATOM 1305 C C . ASN A 1 167 ? -22.621 -22.352 15.258 1.00 89.94 167 ASN A C 1
ATOM 1307 O O . ASN A 1 167 ? -22.707 -21.173 14.921 1.00 89.94 167 ASN A O 1
ATOM 1311 N N . LEU A 1 168 ? -21.805 -22.729 16.238 1.00 91.75 168 LEU A N 1
ATOM 1312 C CA . LEU A 1 168 ? -20.931 -21.830 16.971 1.00 91.75 168 LEU A CA 1
ATOM 1313 C C . LEU A 1 168 ? -19.512 -21.900 16.419 1.00 91.75 168 LEU A C 1
ATOM 1315 O O . LEU A 1 168 ? -18.885 -22.962 16.358 1.00 91.75 168 LEU A O 1
ATOM 1319 N N . ALA A 1 169 ? -19.003 -20.730 16.070 1.00 91.88 169 ALA A N 1
ATOM 1320 C CA . ALA A 1 169 ? -17.633 -20.496 15.669 1.00 91.88 169 ALA A CA 1
ATOM 1321 C C . ALA A 1 169 ? -16.863 -19.801 16.792 1.00 91.88 169 ALA A C 1
ATOM 1323 O O . ALA A 1 169 ? -17.427 -19.022 17.556 1.00 91.88 169 ALA A O 1
ATOM 1324 N N . LEU A 1 170 ? -15.565 -20.056 16.869 1.00 91.06 170 LEU A N 1
ATOM 1325 C CA . LEU A 1 170 ? -14.618 -19.271 17.643 1.00 91.06 170 LEU A CA 1
ATOM 1326 C C . LEU A 1 170 ? -13.688 -18.561 16.665 1.00 91.06 170 LEU A C 1
ATOM 1328 O O . LEU A 1 170 ? -12.960 -19.216 15.919 1.00 91.06 170 LEU A O 1
ATOM 1332 N N . ALA A 1 171 ? -13.708 -17.236 16.692 1.00 89.19 171 ALA A N 1
ATOM 1333 C CA . ALA A 1 171 ? -12.750 -16.393 15.993 1.00 89.19 171 ALA A CA 1
ATOM 1334 C C . ALA A 1 171 ? -11.807 -15.733 17.004 1.00 89.19 171 ALA A C 1
ATOM 1336 O O . ALA A 1 171 ? -12.181 -15.493 18.153 1.00 89.19 171 ALA A O 1
ATOM 1337 N N . CYS A 1 172 ? -10.583 -15.453 16.572 1.00 86.62 172 CYS A N 1
ATOM 1338 C CA . CYS A 1 172 ? -9.542 -14.853 17.398 1.00 86.62 172 CYS A CA 1
ATOM 1339 C C . CYS A 1 172 ? -9.008 -13.591 16.722 1.00 86.62 172 CYS A C 1
ATOM 1341 O O . CYS A 1 172 ? -8.504 -13.690 15.606 1.00 86.62 172 CYS A O 1
ATOM 1343 N N . ASP A 1 173 ? -9.083 -12.440 17.388 1.00 82.94 173 ASP A N 1
ATOM 1344 C CA . ASP A 1 173 ? -8.453 -11.187 16.975 1.00 82.94 173 ASP A CA 1
ATOM 1345 C C . ASP A 1 173 ? -7.128 -10.974 17.712 1.00 82.94 173 ASP A C 1
ATOM 1347 O O . ASP A 1 173 ? -7.087 -10.860 18.939 1.00 82.94 173 ASP A O 1
ATOM 1351 N N . GLU A 1 174 ? -6.036 -10.917 16.955 1.00 73.94 174 GLU A N 1
ATOM 1352 C CA . GLU A 1 174 ? -4.701 -10.656 17.487 1.00 73.94 174 GLU A CA 1
ATOM 1353 C C . GLU A 1 174 ? -4.451 -9.144 17.531 1.00 73.94 174 GLU A C 1
ATOM 1355 O O . GLU A 1 174 ? -3.931 -8.540 16.590 1.00 73.94 174 GLU A O 1
ATOM 1360 N N . GLY A 1 175 ? -4.833 -8.521 18.646 1.00 71.81 175 GLY A N 1
ATOM 1361 C CA . GLY A 1 175 ? -4.462 -7.146 18.950 1.00 71.81 175 GLY A CA 1
ATOM 1362 C C . GLY A 1 175 ? -3.007 -7.029 19.421 1.00 71.81 175 GLY A C 1
ATOM 1363 O O . GLY A 1 175 ? -2.394 -7.982 19.893 1.00 71.81 175 GLY A O 1
ATOM 1364 N N . ILE A 1 176 ? -2.450 -5.814 19.353 1.00 68.06 176 ILE A N 1
ATOM 1365 C CA . ILE A 1 176 ? -1.074 -5.522 19.811 1.00 68.06 176 ILE A CA 1
ATOM 1366 C C . ILE A 1 176 ? -0.907 -5.803 21.315 1.00 68.06 176 ILE A C 1
ATOM 1368 O O . ILE A 1 176 ? 0.161 -6.213 21.766 1.00 68.06 176 ILE A O 1
ATOM 1372 N N . SER A 1 177 ? -1.946 -5.525 22.103 1.00 72.12 177 SER A N 1
ATOM 1373 C CA . SER A 1 177 ? -1.903 -5.594 23.567 1.00 72.12 177 SER A CA 1
ATOM 1374 C C . SER A 1 177 ? -2.613 -6.811 24.149 1.00 72.12 177 SER A C 1
ATOM 1376 O O . SER A 1 177 ? -2.226 -7.264 25.222 1.00 72.12 177 SER A O 1
ATOM 1378 N N . ALA A 1 178 ? -3.637 -7.322 23.466 1.00 78.69 178 ALA A N 1
ATOM 1379 C CA . ALA A 1 178 ? -4.467 -8.417 23.938 1.00 78.69 178 ALA A CA 1
ATOM 1380 C C . ALA A 1 178 ? -5.024 -9.207 22.754 1.00 78.69 178 ALA A C 1
ATOM 1382 O O . ALA A 1 178 ? -5.276 -8.646 21.685 1.00 78.69 178 ALA A O 1
ATOM 1383 N N . THR A 1 179 ? -5.242 -10.494 22.988 1.00 82.69 179 THR A N 1
ATOM 1384 C CA . THR A 1 179 ? -5.898 -11.391 22.043 1.00 82.69 179 THR A CA 1
ATOM 1385 C C . THR A 1 179 ? -7.363 -11.488 22.440 1.00 82.69 179 THR A C 1
ATOM 1387 O O . THR A 1 179 ? -7.669 -11.943 23.546 1.00 82.69 179 THR A O 1
ATOM 1390 N N . GLU A 1 180 ? -8.272 -11.030 21.579 1.00 86.06 180 GLU A N 1
ATOM 1391 C CA . GLU A 1 180 ? -9.711 -11.167 21.812 1.00 86.06 180 GLU A CA 1
ATOM 1392 C C . GLU A 1 180 ? -10.232 -12.448 21.163 1.00 86.06 180 GLU A C 1
ATOM 1394 O O . GLU A 1 180 ? -10.036 -12.702 19.979 1.00 86.06 180 GLU A O 1
ATOM 1399 N N . PHE A 1 181 ? -10.962 -13.242 21.930 1.00 87.25 181 PHE A N 1
ATOM 1400 C CA . PHE A 1 181 ? -11.667 -14.416 21.451 1.00 87.25 181 PHE A CA 1
ATOM 1401 C C . PHE A 1 181 ? -13.161 -14.125 21.372 1.00 87.25 181 PHE A C 1
ATOM 1403 O O . PHE A 1 181 ? -13.753 -13.550 22.291 1.00 87.25 181 PHE A O 1
ATOM 1410 N N . LEU A 1 182 ? -13.773 -14.537 20.267 1.00 90.00 182 LEU A N 1
ATOM 1411 C CA . LEU A 1 182 ? -15.156 -14.245 19.916 1.00 90.00 182 LEU A CA 1
ATOM 1412 C C . LEU A 1 182 ? -15.895 -15.559 19.658 1.00 90.00 182 LEU A C 1
ATOM 1414 O O . LEU A 1 182 ? -15.568 -16.258 18.701 1.00 90.00 182 LEU A O 1
ATOM 1418 N N . VAL A 1 183 ? -16.909 -15.882 20.467 1.00 91.12 183 VAL A N 1
ATOM 1419 C CA . VAL A 1 183 ? -17.880 -16.927 20.105 1.00 91.12 183 VAL A CA 1
ATOM 1420 C C . VAL A 1 183 ? -18.946 -16.305 19.223 1.00 91.12 183 VAL A C 1
ATOM 1422 O O . VAL A 1 183 ? -19.615 -15.354 19.628 1.00 91.12 183 VAL A O 1
ATOM 1425 N N . VAL A 1 184 ? -19.115 -16.852 18.029 1.00 91.19 184 VAL A N 1
ATOM 1426 C CA . VAL A 1 184 ? -20.010 -16.339 16.999 1.00 91.19 184 VAL A CA 1
ATOM 1427 C C . VAL A 1 184 ? -21.094 -17.371 16.716 1.00 91.19 184 VAL A C 1
ATOM 1429 O O . VAL A 1 184 ? -20.788 -18.504 16.358 1.00 91.19 184 VAL A O 1
ATOM 1432 N N . ASP A 1 185 ? -22.356 -16.978 16.864 1.00 90.75 185 ASP A N 1
ATOM 1433 C CA . ASP A 1 185 ? -23.507 -17.781 16.443 1.00 90.75 185 ASP A CA 1
ATOM 1434 C C . ASP A 1 185 ? -23.797 -17.480 14.974 1.00 90.75 185 ASP A C 1
ATOM 1436 O O . ASP A 1 185 ? -24.184 -16.360 14.629 1.00 90.75 185 ASP A O 1
ATOM 1440 N N . LEU A 1 186 ? -23.563 -18.460 14.099 1.00 89.81 186 LEU A N 1
ATOM 1441 C CA . LEU A 1 186 ? -23.632 -18.271 12.651 1.00 89.81 186 LEU A CA 1
ATOM 1442 C C . LEU A 1 186 ? -25.070 -18.176 12.133 1.00 89.81 186 LEU A C 1
ATOM 1444 O O . LEU A 1 186 ? -25.333 -17.380 11.228 1.00 89.81 186 LEU A O 1
ATOM 1448 N N . ASP A 1 187 ? -26.004 -18.935 12.703 1.00 86.38 187 ASP A N 1
ATOM 1449 C CA . ASP A 1 187 ? -27.419 -18.921 12.321 1.00 86.38 187 ASP A CA 1
ATOM 1450 C C . ASP A 1 187 ? -28.094 -17.603 12.746 1.00 86.38 187 ASP A C 1
ATOM 1452 O O . ASP A 1 187 ? -28.936 -17.069 12.013 1.00 86.38 187 ASP A O 1
ATOM 1456 N N . ARG A 1 188 ? -27.709 -17.047 13.906 1.00 81.56 188 ARG A N 1
ATOM 1457 C CA . ARG A 1 188 ? -28.171 -15.728 14.383 1.00 81.56 188 ARG A CA 1
ATOM 1458 C C . ARG A 1 188 ? -27.325 -14.559 13.870 1.00 81.56 188 ARG A C 1
ATOM 1460 O O . ARG A 1 188 ? -27.806 -13.429 13.882 1.00 81.56 188 ARG A O 1
ATOM 1467 N N . ARG A 1 189 ? -26.111 -14.831 13.377 1.00 85.19 189 ARG A N 1
ATOM 1468 C CA . ARG A 1 189 ? -25.115 -13.867 12.865 1.00 85.19 189 ARG A CA 1
ATOM 1469 C C . ARG A 1 189 ? -24.698 -12.814 13.898 1.00 85.19 189 ARG A C 1
ATOM 1471 O O . ARG A 1 189 ? -24.607 -11.625 13.583 1.00 85.19 189 ARG A O 1
ATOM 1478 N N . ILE A 1 190 ? -24.433 -13.260 15.123 1.00 81.44 190 ILE A N 1
ATOM 1479 C CA . ILE A 1 190 ? -24.055 -12.405 16.259 1.00 81.44 190 ILE A CA 1
ATOM 1480 C C . ILE A 1 190 ? -22.768 -12.892 16.919 1.00 81.44 190 ILE A C 1
ATOM 1482 O O . ILE A 1 190 ? -22.467 -14.085 16.915 1.00 81.44 190 ILE A O 1
ATOM 1486 N N . VAL A 1 191 ? -22.052 -11.972 17.563 1.00 85.50 191 VAL A N 1
ATOM 1487 C CA . VAL A 1 191 ? -21.021 -12.331 18.541 1.00 85.50 191 VAL A CA 1
ATOM 1488 C C . VAL A 1 191 ? -21.725 -12.579 19.872 1.00 85.50 191 VAL A C 1
ATOM 1490 O O . VAL A 1 191 ? -22.178 -11.643 20.526 1.00 85.50 191 VAL A O 1
ATOM 1493 N N . ALA A 1 192 ? -21.857 -13.849 20.240 1.00 85.81 192 ALA A N 1
ATOM 1494 C CA . ALA A 1 192 ? -22.562 -14.288 21.436 1.00 85.81 192 ALA A CA 1
ATOM 1495 C C . ALA A 1 192 ? -21.731 -14.144 22.714 1.00 85.81 192 ALA A C 1
ATOM 1497 O O . ALA A 1 192 ? -22.285 -13.958 23.794 1.00 85.81 192 ALA A O 1
ATOM 1498 N N . TRP A 1 193 ? -20.408 -14.250 22.602 1.00 87.75 193 TRP A N 1
ATOM 1499 C CA . TRP A 1 193 ? -19.509 -14.145 23.744 1.00 87.75 193 TRP A CA 1
ATOM 1500 C C . TRP A 1 193 ? -18.179 -13.532 23.322 1.00 87.75 193 TRP A C 1
ATOM 1502 O O . TRP A 1 193 ? -17.706 -13.772 22.210 1.00 87.75 193 TRP A O 1
ATOM 1512 N N . ARG A 1 194 ? -17.561 -12.763 24.217 1.00 86.56 194 ARG A N 1
ATOM 1513 C CA . ARG A 1 194 ? -16.232 -12.183 24.020 1.00 86.56 194 ARG A CA 1
ATOM 1514 C C . ARG A 1 194 ? -15.429 -12.293 25.301 1.00 86.56 194 ARG A C 1
ATOM 1516 O O . ARG A 1 194 ? -15.953 -12.036 26.381 1.00 86.56 194 ARG A O 1
ATOM 1523 N N . TRP A 1 195 ? -14.150 -12.605 25.163 1.00 85.44 195 TRP A N 1
ATOM 1524 C CA . TRP A 1 195 ? -13.182 -12.432 26.234 1.00 85.44 195 TRP A CA 1
ATOM 1525 C C . TRP A 1 195 ? -11.829 -12.040 25.658 1.00 85.44 195 TRP A C 1
ATOM 1527 O O . TRP A 1 195 ? -11.540 -12.313 24.497 1.00 85.44 195 TRP A O 1
ATOM 1537 N N . SER A 1 196 ? -11.011 -11.384 26.467 1.00 83.31 196 SER A N 1
ATOM 1538 C CA . SER A 1 196 ? -9.651 -10.996 26.112 1.00 83.31 196 SER A CA 1
ATOM 1539 C C . SER A 1 196 ? -8.665 -11.738 26.997 1.00 83.31 196 SER A C 1
ATOM 1541 O O . SER A 1 196 ? -8.919 -11.928 28.188 1.00 83.31 196 SER A O 1
ATOM 1543 N N . VAL A 1 197 ? -7.534 -12.130 26.427 1.00 77.44 197 VAL A N 1
ATOM 1544 C CA . VAL A 1 197 ? -6.391 -12.628 27.188 1.00 77.44 197 VAL A CA 1
ATOM 1545 C C . VAL A 1 197 ? -5.209 -11.709 26.923 1.00 77.44 197 VAL A C 1
ATOM 1547 O O . VAL A 1 197 ? -4.940 -11.340 25.775 1.00 77.44 197 VAL A O 1
ATOM 1550 N N . ASP A 1 198 ? -4.513 -11.335 27.993 1.00 71.06 198 ASP A N 1
ATOM 1551 C CA . ASP A 1 198 ? -3.298 -10.532 27.927 1.00 71.06 198 ASP A CA 1
ATOM 1552 C C . ASP A 1 198 ? -2.188 -11.380 27.288 1.00 71.06 198 ASP A C 1
ATOM 1554 O O . ASP A 1 198 ? -1.453 -12.089 27.967 1.00 71.06 198 ASP A O 1
ATOM 1558 N N . ARG A 1 199 ? -2.113 -11.305 25.953 1.00 67.19 199 ARG A N 1
ATOM 1559 C CA . ARG A 1 199 ? -1.169 -11.988 25.049 1.00 67.19 199 ARG A CA 1
ATOM 1560 C C . ARG A 1 199 ? -1.339 -13.510 24.954 1.00 67.19 199 ARG A C 1
ATOM 1562 O O . ARG A 1 199 ? -0.800 -14.277 25.744 1.00 67.19 199 ARG A O 1
ATOM 1569 N N . VAL A 1 200 ? -2.023 -13.943 23.895 1.00 58.22 200 VAL A N 1
ATOM 1570 C CA . VAL A 1 200 ? -2.023 -15.331 23.402 1.00 58.22 200 VAL A CA 1
ATOM 1571 C C . VAL A 1 200 ? -1.571 -15.338 21.949 1.00 58.22 200 VAL A C 1
ATOM 1573 O O . VAL A 1 200 ? -1.891 -14.422 21.192 1.00 58.22 200 VAL A O 1
ATOM 1576 N N . CYS A 1 201 ? -0.808 -16.358 21.567 1.00 63.03 201 CYS A N 1
ATOM 1577 C CA . CYS A 1 201 ? 0.008 -16.351 20.363 1.00 63.03 201 CYS A CA 1
ATOM 1578 C C . CYS A 1 201 ? -0.353 -17.562 19.510 1.00 63.03 201 CYS A C 1
ATOM 1580 O O . CYS A 1 201 ? 0.271 -18.613 19.617 1.00 63.03 201 CYS A O 1
ATOM 1582 N N . ASN A 1 202 ? -1.320 -17.369 18.614 1.00 65.69 202 ASN A N 1
ATOM 1583 C CA . ASN A 1 202 ? -1.900 -18.365 17.716 1.00 65.69 202 ASN A CA 1
ATOM 1584 C C . ASN A 1 202 ? -2.840 -19.375 18.396 1.00 65.69 202 ASN A C 1
ATOM 1586 O O . ASN A 1 202 ? -2.537 -19.996 19.417 1.00 65.69 202 ASN A O 1
ATOM 1590 N N . LEU A 1 203 ? -3.998 -19.570 17.773 1.00 68.75 203 LEU A N 1
ATOM 1591 C CA . LEU A 1 203 ? -4.936 -20.635 18.099 1.00 68.75 203 LEU A CA 1
ATOM 1592 C C . LEU A 1 203 ? -4.756 -21.751 17.056 1.00 68.75 203 LEU A C 1
ATOM 1594 O O . LEU A 1 203 ? -4.415 -21.496 15.903 1.00 68.75 203 LEU A O 1
ATOM 1598 N N . ASP A 1 204 ? -4.940 -22.999 17.462 1.00 67.81 204 ASP A N 1
ATOM 1599 C CA . ASP A 1 204 ? -5.016 -24.132 16.545 1.00 67.81 204 ASP A CA 1
ATOM 1600 C C . ASP A 1 204 ? -6.177 -25.031 16.965 1.00 67.81 204 ASP A C 1
ATOM 1602 O O . ASP A 1 204 ? -6.666 -25.013 18.100 1.00 67.81 204 ASP A O 1
ATOM 1606 N N . THR A 1 205 ? -6.694 -25.794 16.019 1.00 64.31 205 THR A N 1
ATOM 1607 C CA . THR A 1 205 ? -7.968 -26.483 16.182 1.00 64.31 205 THR A CA 1
ATOM 1608 C C . THR A 1 205 ? -7.720 -27.969 16.080 1.00 64.31 205 THR A C 1
ATOM 1610 O O . THR A 1 205 ? -7.168 -28.467 15.100 1.00 64.31 205 THR A O 1
ATOM 1613 N N . HIS A 1 206 ? -8.102 -28.705 17.122 1.00 60.06 206 HIS A N 1
ATOM 1614 C CA . HIS A 1 206 ? -8.071 -30.153 17.050 1.00 60.06 206 HIS A CA 1
ATOM 1615 C C . HIS A 1 206 ? -9.447 -30.642 16.575 1.00 60.06 206 HIS A C 1
ATOM 1617 O O . HIS A 1 206 ? -10.454 -30.316 17.211 1.00 60.06 206 HIS A O 1
ATOM 1623 N N . PRO A 1 207 ? -9.531 -31.484 15.529 1.00 52.38 207 PRO A N 1
ATOM 1624 C CA . PRO A 1 207 ? -10.805 -31.938 14.961 1.00 52.38 207 PRO A CA 1
ATOM 1625 C C . PRO A 1 207 ? -11.698 -32.736 15.935 1.00 52.38 207 PRO A C 1
ATOM 1627 O O . PRO A 1 207 ? -12.858 -33.004 15.634 1.00 52.38 207 PRO A O 1
ATOM 1630 N N . CYS A 1 208 ? -11.191 -33.115 17.114 1.00 51.34 208 CYS A N 1
ATOM 1631 C CA . CYS A 1 208 ? -11.860 -34.033 18.042 1.00 51.34 208 CYS A CA 1
ATOM 1632 C C . CYS A 1 208 ? -12.259 -33.424 19.405 1.00 51.34 208 CYS A C 1
ATOM 1634 O O . CYS A 1 208 ? -12.121 -34.113 20.410 1.00 51.34 208 CYS A O 1
ATOM 1636 N N . LYS A 1 209 ? -12.841 -32.211 19.442 1.00 56.62 209 LYS A N 1
ATOM 1637 C CA . LYS A 1 209 ? -13.516 -31.580 20.617 1.00 56.62 209 LYS A CA 1
ATOM 1638 C C . LYS A 1 209 ? -12.642 -30.675 21.502 1.00 56.62 209 LYS A C 1
ATOM 1640 O O . LYS A 1 209 ? -12.385 -30.972 22.673 1.00 56.62 209 LYS A O 1
ATOM 1645 N N . GLY A 1 210 ? -12.237 -29.533 20.957 1.00 67.12 210 GLY A N 1
ATOM 1646 C CA . GLY A 1 210 ? -11.709 -28.411 21.735 1.00 67.12 210 GLY A CA 1
ATOM 1647 C C . GLY A 1 210 ? -10.831 -27.488 20.899 1.00 67.12 210 GLY A C 1
ATOM 1648 O O . GLY A 1 210 ? -10.182 -27.936 19.954 1.00 67.12 210 GLY A O 1
ATOM 1649 N N . ALA A 1 211 ? -10.805 -26.209 21.263 1.00 76.56 211 ALA A N 1
ATOM 1650 C CA . ALA A 1 211 ? -9.817 -25.274 20.745 1.00 76.56 211 ALA A CA 1
ATOM 1651 C C . ALA A 1 211 ? -8.530 -25.407 21.567 1.00 76.56 211 ALA A C 1
ATOM 1653 O O . ALA A 1 211 ? -8.588 -25.579 22.786 1.00 76.56 211 ALA A O 1
ATOM 1654 N N . TRP A 1 212 ? -7.380 -25.346 20.909 1.00 80.38 212 TRP A N 1
ATOM 1655 C CA . TRP A 1 212 ? -6.081 -25.295 21.564 1.00 80.38 212 TRP A CA 1
ATOM 1656 C C . TRP A 1 212 ? -5.453 -23.937 21.282 1.00 80.38 212 TRP A C 1
ATOM 1658 O O . TRP A 1 212 ? -5.573 -23.402 20.189 1.00 80.38 212 TRP A O 1
ATOM 1668 N N . ALA A 1 213 ? -4.798 -23.357 22.270 1.00 78.81 213 ALA A N 1
ATOM 1669 C CA . ALA A 1 213 ? -4.066 -22.115 22.129 1.00 78.81 213 ALA A CA 1
ATOM 1670 C C . ALA A 1 213 ? -2.594 -22.378 22.398 1.00 78.81 213 ALA A C 1
ATOM 1672 O O . ALA A 1 213 ? -2.255 -23.128 23.315 1.00 78.81 213 ALA A O 1
ATOM 1673 N N . VAL A 1 214 ? -1.729 -21.744 21.616 1.00 77.62 214 VAL A N 1
ATOM 1674 C CA . VAL A 1 214 ? -0.331 -21.600 21.994 1.00 77.62 214 VAL A CA 1
ATOM 1675 C C . VAL A 1 214 ? -0.202 -20.272 22.736 1.00 77.62 214 VAL A C 1
ATOM 1677 O O . VAL A 1 214 ? -0.566 -19.210 22.237 1.00 77.62 214 VAL A O 1
ATOM 1680 N N . CYS A 1 215 ? 0.264 -20.326 23.975 1.00 75.56 215 CYS A N 1
ATOM 1681 C CA . CYS A 1 215 ? 0.513 -19.143 24.786 1.00 75.56 215 CYS A CA 1
ATOM 1682 C C . CYS A 1 215 ? 2.021 -18.891 24.836 1.00 75.56 215 CYS A C 1
ATOM 1684 O O . CYS A 1 215 ? 2.784 -19.806 25.153 1.00 75.56 215 CYS A O 1
ATOM 1686 N N . ASP A 1 216 ? 2.429 -17.658 24.537 1.00 74.44 216 ASP A N 1
ATOM 1687 C CA . ASP A 1 216 ? 3.818 -17.186 24.607 1.00 74.44 216 ASP A CA 1
ATOM 1688 C C . ASP A 1 216 ? 3.880 -16.014 25.609 1.00 74.44 216 ASP A C 1
ATOM 1690 O O . ASP A 1 216 ? 3.697 -14.845 25.239 1.00 74.44 216 ASP A O 1
ATOM 1694 N N . PRO A 1 217 ? 3.969 -16.310 26.919 1.00 68.25 217 PRO A N 1
ATOM 1695 C CA . PRO A 1 217 ? 3.967 -15.275 27.936 1.00 68.25 217 PRO A CA 1
ATOM 1696 C C . PRO A 1 217 ? 5.243 -14.424 27.848 1.00 68.25 217 PRO A C 1
ATOM 1698 O O . PRO A 1 217 ? 6.351 -14.937 27.701 1.00 68.25 217 PRO A O 1
ATOM 1701 N N . PRO A 1 218 ? 5.121 -13.091 27.957 1.00 62.62 218 PRO A N 1
ATOM 1702 C CA . PRO A 1 218 ? 6.251 -12.199 27.757 1.00 62.62 218 PRO A CA 1
ATOM 1703 C C . PRO A 1 218 ? 7.342 -12.393 28.813 1.00 62.62 218 PRO A C 1
ATOM 1705 O O . PRO A 1 218 ? 7.091 -12.263 30.009 1.00 62.62 218 PRO A O 1
ATOM 1708 N N . GLY A 1 219 ? 8.576 -12.586 28.345 1.00 69.31 219 GLY A N 1
ATOM 1709 C CA . GLY A 1 219 ? 9.752 -12.740 29.204 1.00 69.31 219 GLY A CA 1
ATOM 1710 C C . GLY A 1 219 ? 10.047 -14.183 29.614 1.00 69.31 219 GLY A C 1
ATOM 1711 O O . GLY A 1 219 ? 10.982 -14.393 30.383 1.00 69.31 219 GLY A O 1
ATOM 1712 N N . GLU A 1 220 ? 9.292 -15.153 29.096 1.00 72.62 220 GLU A N 1
ATOM 1713 C CA . GLU A 1 220 ? 9.594 -16.575 29.223 1.00 72.62 220 GLU A CA 1
ATOM 1714 C C . GLU A 1 220 ? 10.025 -17.136 27.862 1.00 72.62 220 GLU A C 1
ATOM 1716 O O . GLU A 1 220 ? 9.371 -16.893 26.856 1.00 72.62 220 GLU A O 1
ATOM 1721 N N . ASP A 1 221 ? 11.097 -17.932 27.825 1.00 73.31 221 ASP A N 1
ATOM 1722 C CA . ASP A 1 221 ? 11.535 -18.655 26.614 1.00 73.31 221 ASP A CA 1
ATOM 1723 C C . ASP A 1 221 ? 10.709 -19.943 26.382 1.00 73.31 221 ASP A C 1
ATOM 1725 O O . ASP A 1 221 ? 11.161 -20.894 25.747 1.00 73.31 221 ASP A O 1
ATOM 1729 N N . MET A 1 222 ? 9.509 -20.036 26.965 1.00 75.31 222 MET A N 1
ATOM 1730 C CA . MET A 1 222 ? 8.684 -21.242 26.942 1.00 75.31 222 MET A CA 1
ATOM 1731 C C . MET A 1 222 ? 7.335 -20.975 26.294 1.00 75.31 222 MET A C 1
ATOM 1733 O O . MET A 1 222 ? 6.627 -20.035 26.642 1.00 75.31 222 MET A O 1
ATOM 1737 N N . LYS A 1 223 ? 6.952 -21.876 25.386 1.00 76.69 223 LYS A N 1
ATOM 1738 C CA . LYS A 1 223 ? 5.633 -21.887 24.754 1.00 76.69 223 LYS A CA 1
ATOM 1739 C C . LYS A 1 223 ? 4.764 -22.947 25.402 1.00 76.69 223 LYS A C 1
ATOM 1741 O O . LYS A 1 223 ? 5.173 -24.101 25.557 1.00 76.69 223 LYS A O 1
ATOM 1746 N N . TYR A 1 224 ? 3.545 -22.560 25.738 1.00 79.19 224 TYR A N 1
ATOM 1747 C CA . TYR A 1 224 ? 2.574 -23.442 26.367 1.00 79.19 224 TYR A CA 1
ATOM 1748 C C . TYR A 1 224 ? 1.516 -23.830 25.356 1.00 79.19 224 TYR A C 1
ATOM 1750 O O . TYR A 1 224 ? 0.919 -22.963 24.724 1.00 79.19 224 TYR A O 1
ATOM 1758 N N . LEU A 1 225 ? 1.249 -25.126 25.229 1.00 82.81 225 LEU A N 1
ATOM 1759 C CA . LEU A 1 225 ? 0.070 -25.595 24.518 1.00 82.81 225 LEU A CA 1
ATOM 1760 C C . LEU A 1 225 ? -1.055 -25.792 25.536 1.00 82.81 225 LEU A C 1
ATOM 1762 O O . LEU A 1 225 ? -0.945 -26.616 26.444 1.00 82.81 225 LEU A O 1
ATOM 1766 N N . VAL A 1 226 ? -2.125 -25.019 25.387 1.00 81.31 226 VAL A N 1
ATOM 1767 C CA . VAL A 1 226 ? -3.231 -24.942 26.339 1.00 81.31 226 VAL A CA 1
ATOM 1768 C C . VAL A 1 226 ? -4.527 -25.359 25.667 1.00 81.31 226 VAL A C 1
ATOM 1770 O O . VAL A 1 226 ? -4.898 -24.828 24.623 1.00 81.31 226 VAL A O 1
ATOM 1773 N N . LYS A 1 227 ? -5.273 -26.268 26.291 1.00 84.00 227 LYS A N 1
ATOM 1774 C CA . LYS A 1 227 ? -6.636 -26.573 25.859 1.00 84.00 227 LYS A CA 1
ATOM 1775 C C . LYS A 1 227 ? -7.597 -25.495 26.363 1.00 84.00 227 LYS A C 1
ATOM 1777 O O . LYS A 1 227 ? -7.780 -25.330 27.567 1.00 84.00 227 LYS A O 1
ATOM 1782 N N . LEU A 1 228 ? -8.254 -24.789 25.448 1.00 81.06 228 LEU A N 1
ATOM 1783 C CA . LEU A 1 228 ? -9.265 -23.794 25.790 1.00 81.06 228 LEU A CA 1
ATOM 1784 C C . LEU A 1 228 ? -10.584 -24.473 26.170 1.00 81.06 228 LEU A C 1
ATOM 1786 O O . LEU A 1 228 ? -11.135 -25.289 25.423 1.00 81.06 228 LEU A O 1
ATOM 1790 N N . ARG A 1 229 ? -11.129 -24.085 27.324 1.00 81.38 229 ARG A N 1
ATOM 1791 C CA . ARG A 1 229 ? -12.472 -24.466 27.772 1.00 81.38 229 ARG A CA 1
ATOM 1792 C C . ARG A 1 229 ? -13.452 -23.363 27.425 1.00 81.38 229 ARG A C 1
ATOM 1794 O O . ARG A 1 229 ? -13.637 -22.423 28.188 1.00 81.38 229 ARG A O 1
ATOM 1801 N N . VAL A 1 230 ? -14.087 -23.489 26.266 1.00 80.44 230 VAL A N 1
ATOM 1802 C CA . VAL A 1 230 ? -15.177 -22.587 25.890 1.00 80.44 230 VAL A CA 1
ATOM 1803 C C . VAL A 1 230 ? -16.485 -23.146 26.462 1.00 80.44 230 VAL A C 1
ATOM 1805 O O . VAL A 1 230 ? -16.802 -24.305 26.179 1.00 80.44 230 VAL A O 1
ATOM 1808 N N . PRO A 1 231 ? -17.248 -22.384 27.267 1.00 81.81 231 PRO A N 1
ATOM 1809 C CA . PRO A 1 231 ? -18.469 -22.869 27.909 1.00 81.81 231 PRO A CA 1
ATOM 1810 C C . PRO A 1 231 ? -19.646 -22.890 26.918 1.00 81.81 231 PRO A C 1
ATOM 1812 O O . PRO A 1 231 ? -20.598 -22.125 27.047 1.00 81.81 231 PRO A O 1
ATOM 1815 N N . VAL A 1 232 ? -19.566 -23.758 25.901 1.00 85.44 232 VAL A N 1
ATOM 1816 C CA . VAL A 1 232 ? -20.512 -23.841 24.769 1.00 85.44 232 VAL A CA 1
ATOM 1817 C C . VAL A 1 232 ? -21.966 -23.926 25.240 1.00 85.44 232 VAL A C 1
ATOM 1819 O O . VAL A 1 232 ? -22.812 -23.180 24.749 1.00 85.44 232 VAL A O 1
ATOM 1822 N N . ASP A 1 233 ? -22.257 -24.785 26.219 1.00 88.44 233 ASP A N 1
ATOM 1823 C CA . ASP A 1 233 ? -23.621 -24.974 26.723 1.00 88.44 233 ASP A CA 1
ATOM 1824 C C . ASP A 1 233 ? -24.141 -23.728 27.450 1.00 88.44 233 ASP A C 1
ATOM 1826 O O . ASP A 1 233 ? -25.246 -23.269 27.167 1.00 88.44 233 ASP A O 1
ATOM 1830 N N . SER A 1 234 ? -23.321 -23.100 28.300 1.00 86.25 234 SER A N 1
ATOM 1831 C CA . SER A 1 234 ? -23.693 -21.854 28.983 1.00 86.25 234 SER A CA 1
ATOM 1832 C C . SER A 1 234 ? -23.902 -20.701 28.001 1.00 86.25 234 SER A C 1
ATOM 1834 O O . SER A 1 234 ? -24.839 -19.923 28.165 1.00 86.25 234 SER A O 1
ATOM 1836 N N . VAL A 1 235 ? -23.074 -20.609 26.952 1.00 85.50 235 VAL A N 1
ATOM 1837 C CA . VAL A 1 235 ? -23.249 -19.616 25.882 1.00 85.50 235 VAL A CA 1
ATOM 1838 C C . VAL A 1 235 ? -24.580 -19.843 25.163 1.00 85.50 235 VAL A C 1
ATOM 1840 O O . VAL A 1 235 ? -25.325 -18.890 24.958 1.00 85.50 235 VAL A O 1
ATOM 1843 N N . ARG A 1 236 ? -24.941 -21.089 24.831 1.00 86.06 236 ARG A N 1
ATOM 1844 C CA . ARG A 1 236 ? -26.236 -21.403 24.199 1.00 86.06 236 ARG A CA 1
ATOM 1845 C C . ARG A 1 236 ? -27.424 -21.062 25.086 1.00 86.06 236 ARG A C 1
ATOM 1847 O O . ARG A 1 236 ? -28.391 -20.482 24.596 1.00 86.06 236 ARG A O 1
ATOM 1854 N N . GLU A 1 237 ? -27.362 -21.421 26.364 1.00 87.31 237 GLU A N 1
ATOM 1855 C CA . GLU A 1 237 ? -28.410 -21.086 27.328 1.00 87.31 237 GLU A CA 1
ATOM 1856 C C . GLU A 1 237 ? -28.582 -19.572 27.455 1.00 87.31 237 GLU A C 1
ATOM 1858 O O . GLU A 1 237 ? -29.711 -19.087 27.485 1.00 87.31 237 GLU A O 1
ATOM 1863 N N . GLU A 1 238 ? -27.483 -18.816 27.492 1.00 83.38 238 GLU A N 1
ATOM 1864 C CA . GLU A 1 238 ? -27.523 -17.355 27.565 1.00 83.38 238 GLU A CA 1
ATOM 1865 C C . GLU A 1 238 ? -28.088 -16.731 26.285 1.00 83.38 238 GLU A C 1
ATOM 1867 O O . GLU A 1 238 ? -28.954 -15.860 26.365 1.00 83.38 238 GLU A O 1
ATOM 1872 N N . ILE A 1 239 ? -27.681 -17.219 25.106 1.00 81.06 239 ILE A N 1
ATOM 1873 C CA . ILE A 1 239 ? -28.268 -16.803 23.824 1.00 81.06 239 ILE A CA 1
ATOM 1874 C C . ILE A 1 239 ? -29.776 -17.083 23.821 1.00 81.06 239 ILE A C 1
ATOM 1876 O O . ILE A 1 239 ? -30.553 -16.210 23.446 1.00 81.06 239 ILE A O 1
ATOM 1880 N N . GLY A 1 240 ? -30.200 -18.279 24.243 1.00 82.56 240 GLY A N 1
ATOM 1881 C CA . GLY A 1 240 ? -31.612 -18.666 24.282 1.00 82.56 240 GLY A CA 1
ATOM 1882 C C . GLY A 1 240 ? -32.441 -17.861 25.286 1.00 82.56 240 GLY A C 1
ATOM 1883 O O . GLY A 1 240 ? -33.618 -17.610 25.040 1.00 82.56 240 GLY A O 1
ATOM 1884 N N . ARG A 1 241 ? -31.833 -17.423 26.397 1.00 81.69 241 ARG A N 1
ATOM 1885 C CA . ARG A 1 241 ? -32.469 -16.532 27.382 1.00 81.69 241 ARG A CA 1
ATOM 1886 C C . ARG A 1 241 ? -32.554 -15.087 26.891 1.00 81.69 241 ARG A C 1
ATOM 1888 O O . ARG A 1 241 ? -33.570 -14.436 27.113 1.00 81.69 241 ARG A O 1
ATOM 1895 N N . SER A 1 242 ? -31.506 -14.599 26.231 1.00 72.31 242 SER A N 1
ATOM 1896 C CA . SER A 1 242 ? -31.381 -13.198 25.813 1.00 72.31 242 SER A CA 1
ATOM 1897 C C . SER A 1 242 ? -32.035 -12.894 24.462 1.00 72.31 242 SER A C 1
ATOM 1899 O O . SER A 1 242 ? -32.364 -11.741 24.191 1.00 72.31 242 SER A O 1
ATOM 1901 N N . MET A 1 243 ? -32.230 -13.899 23.602 1.00 70.62 243 MET A N 1
ATOM 1902 C CA . MET A 1 243 ? -32.805 -13.724 22.269 1.00 70.62 243 MET A CA 1
ATOM 1903 C C . MET A 1 243 ? -33.902 -14.760 21.986 1.00 70.62 243 MET A C 1
ATOM 1905 O O . MET A 1 243 ? -33.624 -15.961 22.032 1.00 70.62 243 MET A O 1
ATOM 1909 N N . PRO A 1 244 ? -35.127 -14.327 21.624 1.00 66.19 244 PRO A N 1
ATOM 1910 C CA . PRO A 1 244 ? -36.202 -15.233 21.232 1.00 66.19 244 PRO A CA 1
ATOM 1911 C C . PRO A 1 244 ? -35.786 -16.185 20.105 1.00 66.19 244 PRO A C 1
ATOM 1913 O O . PRO A 1 244 ? -34.999 -15.838 19.220 1.00 66.19 244 PRO A O 1
ATOM 1916 N N . GLU A 1 245 ? -36.350 -17.389 20.097 1.00 58.97 245 GLU A N 1
ATOM 1917 C CA . GLU A 1 245 ? -36.158 -18.336 19.001 1.00 58.97 245 GLU A CA 1
ATOM 1918 C C . GLU A 1 245 ? -36.659 -17.717 17.681 1.00 58.97 245 GLU A C 1
ATOM 1920 O O . GLU A 1 245 ? -37.776 -17.211 17.596 1.00 58.97 245 GLU A O 1
ATOM 1925 N N . GLY A 1 246 ? -35.798 -17.679 16.659 1.00 56.69 246 GLY A N 1
ATOM 1926 C CA . GLY A 1 246 ? -36.086 -16.998 15.390 1.00 56.69 246 GLY A CA 1
ATOM 1927 C C . GLY A 1 246 ? -35.755 -15.501 15.352 1.00 56.69 246 GLY A C 1
ATOM 1928 O O . GLY A 1 246 ? -35.856 -14.906 14.278 1.00 56.69 246 GLY A O 1
ATOM 1929 N N . ALA A 1 247 ? -35.293 -14.897 16.455 1.00 57.28 247 ALA A N 1
ATOM 1930 C CA . ALA A 1 247 ? -34.730 -13.550 16.440 1.00 57.28 247 ALA A CA 1
ATOM 1931 C C . ALA A 1 247 ? -33.433 -13.544 15.617 1.00 57.28 247 ALA A C 1
ATOM 1933 O O . ALA A 1 247 ? -32.336 -13.811 16.106 1.00 57.28 247 ALA A O 1
ATOM 1934 N N . ARG A 1 248 ? -33.575 -13.274 14.320 1.00 56.75 248 ARG A N 1
ATOM 1935 C CA . ARG A 1 248 ? -32.469 -12.979 13.418 1.00 56.75 248 ARG A CA 1
ATOM 1936 C C . ARG A 1 248 ? -32.358 -11.480 13.330 1.00 56.75 248 ARG A C 1
ATOM 1938 O O . ARG A 1 248 ? -33.200 -10.836 12.707 1.00 56.75 248 ARG A O 1
ATOM 1945 N N . ILE A 1 249 ? -31.303 -10.926 13.905 1.00 56.75 249 ILE A N 1
ATOM 1946 C CA . ILE A 1 249 ? -31.031 -9.506 13.730 1.00 56.75 249 ILE A CA 1
ATOM 1947 C C . ILE A 1 249 ? -30.124 -9.364 12.517 1.00 56.75 249 ILE A C 1
ATOM 1949 O O . ILE A 1 249 ? -28.944 -9.051 12.606 1.00 56.75 249 ILE A O 1
ATOM 1953 N N . ALA A 1 250 ? -30.687 -9.697 11.359 1.00 52.53 250 ALA A N 1
ATOM 1954 C CA . ALA A 1 250 ? -29.993 -9.596 10.093 1.00 52.53 250 ALA A CA 1
ATOM 1955 C C . ALA A 1 250 ? -30.367 -8.265 9.440 1.00 52.53 250 ALA A C 1
ATOM 1957 O O . ALA A 1 250 ? -31.456 -8.111 8.889 1.00 52.53 250 ALA A O 1
ATOM 1958 N N . TRP A 1 251 ? -29.438 -7.312 9.477 1.00 59.94 251 TRP A N 1
ATOM 1959 C CA . TRP A 1 251 ? -29.473 -6.126 8.625 1.00 59.94 251 TRP A CA 1
ATOM 1960 C C . TRP A 1 251 ? -29.024 -6.561 7.231 1.00 59.94 251 TRP A C 1
ATOM 1962 O O . TRP A 1 251 ? -27.871 -6.404 6.840 1.00 59.94 251 TRP A O 1
ATOM 1972 N N . GLY A 1 252 ? -29.914 -7.268 6.539 1.00 56.28 252 GLY A N 1
ATOM 1973 C CA . GLY A 1 252 ? -29.695 -7.724 5.176 1.00 56.28 252 GLY A CA 1
ATOM 1974 C C . GLY A 1 252 ? -30.183 -6.706 4.146 1.00 56.28 252 GLY A C 1
ATOM 1975 O O . GLY A 1 252 ? -30.887 -5.754 4.504 1.00 56.28 252 GLY A O 1
ATOM 1976 N N . PRO A 1 253 ? -29.882 -6.947 2.856 1.00 55.88 253 PRO A N 1
ATOM 1977 C CA . PRO A 1 253 ? -30.633 -6.339 1.768 1.00 55.88 253 PRO A CA 1
ATOM 1978 C C . PRO A 1 253 ? -32.128 -6.503 2.075 1.00 55.88 253 PRO A C 1
ATOM 1980 O O . PRO A 1 253 ? -32.551 -7.599 2.433 1.00 55.88 253 PRO A O 1
ATOM 1983 N N . GLU A 1 254 ? -32.901 -5.420 1.990 1.00 71.44 254 GLU A N 1
ATOM 1984 C CA . GLU A 1 254 ? -34.340 -5.331 2.304 1.00 71.44 254 GLU A CA 1
ATOM 1985 C C . GLU A 1 254 ? -34.749 -5.160 3.780 1.00 71.44 254 GLU A C 1
ATOM 1987 O O . GLU A 1 254 ? -35.940 -4.958 4.047 1.00 71.44 254 GLU A O 1
ATOM 1992 N N . ALA A 1 255 ? -33.816 -5.160 4.740 1.00 80.31 255 ALA A N 1
ATOM 1993 C CA . ALA A 1 255 ? -34.152 -4.863 6.136 1.00 80.31 255 ALA A CA 1
ATOM 1994 C C . ALA A 1 255 ? -34.808 -3.477 6.259 1.00 80.31 255 ALA A C 1
ATOM 1996 O O . ALA A 1 255 ? -34.379 -2.525 5.615 1.00 80.31 255 ALA A O 1
ATOM 1997 N N . ARG A 1 256 ? -35.854 -3.344 7.084 1.00 88.94 256 ARG A N 1
ATOM 1998 C CA . ARG A 1 256 ? -36.509 -2.053 7.351 1.00 88.94 256 ARG A CA 1
ATOM 1999 C C . ARG A 1 256 ? -35.994 -1.499 8.668 1.00 88.94 256 ARG A C 1
ATOM 2001 O O . ARG A 1 256 ? -36.160 -2.149 9.695 1.00 88.94 256 ARG A O 1
ATOM 2008 N N . VAL A 1 257 ? -35.410 -0.307 8.659 1.00 88.81 257 VAL A N 1
ATOM 2009 C CA . VAL A 1 257 ? -34.784 0.286 9.851 1.00 88.81 257 VAL A CA 1
ATOM 2010 C C . VAL A 1 257 ? -35.240 1.729 10.027 1.00 88.81 257 VAL A C 1
ATOM 2012 O O . VAL A 1 257 ? -35.163 2.513 9.090 1.00 88.81 257 VAL A O 1
ATOM 2015 N N . GLY A 1 258 ? -35.705 2.101 11.215 1.00 93.75 258 GLY A N 1
ATOM 2016 C CA . GLY A 1 258 ? -35.941 3.500 11.576 1.00 93.75 258 GLY A CA 1
ATOM 2017 C C . GLY A 1 258 ? -34.659 4.140 12.102 1.00 93.75 258 GLY A C 1
ATOM 2018 O O . GLY A 1 258 ? -33.873 3.463 12.752 1.00 93.75 258 GLY A O 1
ATOM 2019 N N . ILE A 1 259 ? -34.437 5.429 11.857 1.00 94.88 259 ILE A N 1
ATOM 2020 C CA . ILE A 1 259 ? -33.356 6.191 12.501 1.00 94.88 259 ILE A CA 1
ATOM 2021 C C . ILE A 1 259 ? -34.008 7.154 13.495 1.00 94.88 259 ILE A C 1
ATOM 2023 O O . ILE A 1 259 ? -34.910 7.899 13.126 1.00 94.88 259 ILE A O 1
ATOM 2027 N N . ASP A 1 260 ? -33.572 7.122 14.750 1.00 95.56 260 ASP A N 1
ATOM 2028 C CA . ASP A 1 260 ? -34.044 7.995 15.820 1.00 95.56 260 ASP A CA 1
ATOM 2029 C C . ASP A 1 260 ? -32.876 8.823 16.364 1.00 95.56 260 ASP A C 1
ATOM 2031 O O . ASP A 1 260 ? -32.047 8.344 17.135 1.00 95.56 260 ASP A O 1
ATOM 2035 N N . VAL A 1 261 ? -32.820 10.083 15.936 1.00 94.69 261 VAL A N 1
ATOM 2036 C CA . VAL A 1 261 ? -31.837 11.088 16.376 1.00 94.69 261 VAL A CA 1
ATOM 2037 C C . VAL A 1 261 ? -32.407 12.053 17.420 1.00 94.69 261 VAL A C 1
ATOM 2039 O O . VAL A 1 261 ? -31.788 13.076 17.732 1.00 94.69 261 VAL A O 1
ATOM 2042 N N . SER A 1 262 ? -33.596 11.768 17.962 1.00 93.00 262 SER A N 1
ATOM 2043 C CA . SER A 1 262 ? -34.273 12.663 18.911 1.00 93.00 262 SER A CA 1
ATOM 2044 C C . SER A 1 262 ? -33.495 12.837 20.218 1.00 93.00 262 SER A C 1
ATOM 2046 O O . SER A 1 262 ? -33.563 13.892 20.848 1.00 93.00 262 SER A O 1
ATOM 2048 N N . GLY A 1 263 ? -32.697 11.831 20.579 1.00 91.12 263 GLY A N 1
ATOM 2049 C CA . GLY A 1 263 ? -31.841 11.814 21.759 1.00 91.12 263 GLY A CA 1
ATOM 2050 C C . GLY A 1 263 ? -30.479 12.503 21.608 1.00 91.12 263 GLY A C 1
ATOM 2051 O O . GLY A 1 263 ? -29.683 12.481 22.549 1.00 91.12 263 GLY A O 1
ATOM 2052 N N . LEU A 1 264 ? -30.173 13.111 20.456 1.00 90.31 264 LEU A N 1
ATOM 2053 C CA . LEU A 1 264 ? -28.977 13.936 20.275 1.00 90.31 264 LEU A CA 1
ATOM 2054 C C . LEU A 1 264 ? -29.191 15.316 20.917 1.00 90.31 264 LEU A C 1
ATOM 2056 O O . LEU A 1 264 ? -29.762 16.215 20.287 1.00 90.31 264 LEU A O 1
ATOM 2060 N N . ALA A 1 265 ? -28.728 15.496 22.157 1.00 87.88 265 ALA A N 1
ATOM 2061 C CA . ALA A 1 265 ? -28.721 16.783 22.851 1.00 87.88 265 ALA A CA 1
ATOM 2062 C C . ALA A 1 265 ? -27.513 17.626 22.403 1.00 87.88 265 ALA A C 1
ATOM 2064 O O . ALA A 1 265 ? -26.559 17.801 23.149 1.00 87.88 265 ALA A O 1
ATOM 2065 N N . LEU A 1 266 ? -27.520 18.090 21.151 1.00 82.12 266 LEU A N 1
ATOM 2066 C CA . LEU A 1 266 ? -26.403 18.843 20.570 1.00 82.12 266 LEU A CA 1
ATOM 2067 C C . LEU A 1 266 ? -26.338 20.289 21.109 1.00 82.12 266 LEU A C 1
ATOM 2069 O O . LEU A 1 266 ? -27.381 20.851 21.455 1.00 82.12 266 LEU A O 1
ATOM 2073 N N . PRO A 1 267 ? -25.145 20.913 21.146 1.00 78.69 267 PRO A N 1
ATOM 2074 C CA . PRO A 1 267 ? -24.991 22.336 21.449 1.00 78.69 267 PRO A CA 1
ATOM 2075 C C . PRO A 1 267 ? -25.851 23.235 20.547 1.00 78.69 267 PRO A C 1
ATOM 2077 O O . PRO A 1 267 ? -26.049 22.935 19.370 1.00 78.69 267 PRO A O 1
ATOM 2080 N N . ALA A 1 268 ? -26.322 24.369 21.076 1.00 77.62 268 ALA A N 1
ATOM 2081 C CA . ALA A 1 268 ? -27.209 25.294 20.356 1.00 77.62 268 ALA A CA 1
ATOM 2082 C C . ALA A 1 268 ? -26.594 25.871 19.063 1.00 77.62 268 ALA A C 1
ATOM 2084 O O . ALA A 1 268 ? -27.315 26.226 18.141 1.00 77.62 268 ALA A O 1
ATOM 2085 N N . ASN A 1 269 ? -25.266 25.942 18.983 1.00 75.81 269 ASN A N 1
ATOM 2086 C CA . ASN A 1 269 ? -24.501 26.395 17.819 1.00 75.81 269 ASN A CA 1
ATOM 2087 C C . ASN A 1 269 ? -24.341 25.331 16.718 1.00 75.81 269 ASN A C 1
ATOM 2089 O O . ASN A 1 269 ? -23.799 25.636 15.662 1.00 75.81 269 ASN A O 1
ATOM 2093 N N . CYS A 1 270 ? -24.814 24.101 16.927 1.00 73.56 270 CYS A N 1
ATOM 2094 C CA . CYS A 1 270 ? -24.723 23.007 15.958 1.00 73.56 270 CYS A CA 1
ATOM 2095 C C . CYS A 1 270 ? -26.010 22.848 15.123 1.00 73.56 270 CYS A C 1
ATOM 2097 O O . CYS A 1 270 ? -26.459 21.722 14.874 1.00 73.56 270 CYS A O 1
ATOM 2099 N N . GLU A 1 271 ? -26.630 23.958 14.703 1.00 73.06 271 GLU A N 1
ATOM 2100 C CA . GLU A 1 271 ? -27.771 23.919 13.779 1.00 73.06 271 GLU A CA 1
ATOM 2101 C C . GLU A 1 271 ? -27.362 23.187 12.482 1.00 73.06 271 GLU A C 1
ATOM 2103 O O . GLU A 1 271 ? -26.342 23.491 11.869 1.00 73.06 271 GLU A O 1
ATOM 2108 N N . GLY A 1 272 ? -28.115 22.151 12.098 1.00 81.44 272 GLY A N 1
ATOM 2109 C CA . GLY A 1 272 ? -27.831 21.311 10.923 1.00 81.44 272 GLY A CA 1
ATOM 2110 C C . GLY A 1 272 ? -26.974 20.061 11.178 1.00 81.44 272 GLY A C 1
ATOM 2111 O O . GLY A 1 272 ? -26.994 19.140 10.360 1.00 81.44 272 GLY A O 1
ATOM 2112 N N . LEU A 1 273 ? -26.288 19.933 12.324 1.00 77.50 273 LEU A N 1
ATOM 2113 C CA . LEU A 1 273 ? -25.499 18.723 12.618 1.00 77.50 273 LEU A CA 1
ATOM 2114 C C . LEU A 1 273 ? -26.393 17.483 12.775 1.00 77.50 273 LEU A C 1
ATOM 2116 O O . LEU A 1 273 ? -26.037 16.408 12.297 1.00 77.50 273 LEU A O 1
ATOM 2120 N N . ARG A 1 274 ? -27.580 17.628 13.381 1.00 86.44 274 ARG A N 1
ATOM 2121 C CA . ARG A 1 274 ? -28.565 16.537 13.488 1.00 86.44 274 ARG A CA 1
ATOM 2122 C C . ARG A 1 274 ? -28.984 16.017 12.109 1.00 86.44 274 ARG A C 1
ATOM 2124 O O . ARG A 1 274 ? -28.975 14.809 11.900 1.00 86.44 274 ARG A O 1
ATOM 2131 N N . GLU A 1 275 ? -29.301 16.919 11.181 1.00 88.19 275 GLU A N 1
ATOM 2132 C CA . GLU A 1 275 ? -29.690 16.578 9.806 1.00 88.19 275 GLU A CA 1
ATOM 2133 C C . GLU A 1 275 ? -28.532 15.934 9.039 1.00 88.19 275 GLU A C 1
ATOM 2135 O O . GLU A 1 275 ? -28.728 14.953 8.327 1.00 88.19 275 GLU A O 1
ATOM 2140 N N . SER A 1 276 ? -27.309 16.441 9.226 1.00 78.81 276 SER A N 1
ATOM 2141 C CA . SER A 1 276 ? -26.095 15.873 8.633 1.00 78.81 276 SER A CA 1
ATOM 2142 C C . SER A 1 276 ? -25.830 14.446 9.125 1.00 78.81 276 SER A C 1
ATOM 2144 O O . SER A 1 276 ? -25.598 13.547 8.314 1.00 78.81 276 SER A O 1
ATOM 2146 N N . ILE A 1 277 ? -25.940 14.211 10.439 1.00 80.31 277 ILE A N 1
ATOM 2147 C CA . ILE A 1 277 ? -25.827 12.879 11.046 1.00 80.31 277 ILE A CA 1
ATOM 2148 C C . ILE A 1 277 ? -26.915 11.967 10.477 1.00 80.31 277 ILE A C 1
ATOM 2150 O O . ILE A 1 277 ? -26.595 10.908 9.947 1.00 80.31 277 ILE A O 1
ATOM 2154 N N . GLU A 1 278 ? -28.186 12.371 10.527 1.00 90.06 278 GLU A N 1
ATOM 2155 C CA . GLU A 1 278 ? -29.287 11.547 10.022 1.00 90.06 278 GLU A CA 1
ATOM 2156 C C . GLU A 1 278 ? -29.106 11.193 8.540 1.00 90.06 278 GLU A C 1
ATOM 2158 O O . GLU A 1 278 ? -29.233 10.027 8.167 1.00 90.06 278 GLU A O 1
ATOM 2163 N N . LYS A 1 279 ? -28.748 12.173 7.701 1.00 87.06 279 LYS A N 1
ATOM 2164 C CA . LYS A 1 279 ? -28.478 11.970 6.275 1.00 87.06 279 LYS A CA 1
ATOM 2165 C C . LYS A 1 279 ? -27.343 10.974 6.059 1.00 87.06 279 LYS A C 1
ATOM 2167 O O . LYS A 1 279 ? -27.506 10.032 5.289 1.00 87.06 279 LYS A O 1
ATOM 2172 N N . ARG A 1 280 ? -26.217 11.148 6.756 1.00 77.12 280 ARG A N 1
ATOM 2173 C CA . ARG A 1 280 ? -25.055 10.257 6.646 1.00 77.12 280 ARG A CA 1
ATOM 2174 C C . ARG A 1 280 ? -25.413 8.828 7.044 1.00 77.12 280 ARG A C 1
ATOM 2176 O O . ARG A 1 280 ? -25.098 7.885 6.329 1.00 77.12 280 ARG A O 1
ATOM 2183 N N . TRP A 1 281 ? -26.110 8.673 8.164 1.00 82.56 281 TRP A N 1
ATOM 2184 C CA . TRP A 1 281 ? -26.564 7.376 8.652 1.00 82.56 281 TRP A CA 1
ATOM 2185 C C . TRP A 1 281 ? -27.559 6.714 7.697 1.00 82.56 281 TRP A C 1
ATOM 2187 O O . TRP A 1 281 ? -27.459 5.515 7.451 1.00 82.56 281 TRP A O 1
ATOM 2197 N N . ARG A 1 282 ? -28.471 7.488 7.105 1.00 90.56 282 ARG A N 1
ATOM 2198 C CA . ARG A 1 282 ? -29.397 7.016 6.072 1.00 90.56 282 ARG A CA 1
ATOM 2199 C C . ARG A 1 282 ? -28.657 6.498 4.844 1.00 90.56 282 ARG A C 1
ATOM 2201 O O . ARG A 1 282 ? -28.893 5.357 4.463 1.00 90.56 282 ARG A O 1
ATOM 2208 N N . GLU A 1 283 ? -27.729 7.282 4.295 1.00 77.75 283 GLU A N 1
ATOM 2209 C CA . GLU A 1 283 ? -26.894 6.881 3.153 1.00 77.75 283 GLU A CA 1
ATOM 2210 C C . GLU A 1 283 ? -26.159 5.563 3.434 1.00 77.75 283 GLU A C 1
ATOM 2212 O O . GLU A 1 283 ? -26.100 4.684 2.580 1.00 77.75 283 GLU A O 1
ATOM 2217 N N . CYS A 1 284 ? -25.645 5.386 4.651 1.00 67.44 284 CYS A N 1
ATOM 2218 C CA . CYS A 1 284 ? -24.936 4.171 5.031 1.00 67.44 284 CYS A CA 1
ATOM 2219 C C . CYS A 1 284 ? -25.851 2.952 5.213 1.00 67.44 284 CYS A C 1
ATOM 2221 O O . CYS A 1 284 ? -25.489 1.852 4.802 1.00 67.44 284 CYS A O 1
ATOM 2223 N N . ILE A 1 285 ? -27.041 3.123 5.795 1.00 76.44 285 ILE A N 1
ATOM 2224 C CA . ILE A 1 285 ? -28.028 2.037 5.899 1.00 76.44 285 ILE A CA 1
ATOM 2225 C C . ILE A 1 285 ? -28.530 1.638 4.502 1.00 76.44 285 ILE A C 1
ATOM 2227 O O . ILE A 1 285 ? -28.724 0.457 4.218 1.00 76.44 285 ILE A O 1
ATOM 2231 N N . GLU A 1 286 ? -28.699 2.603 3.604 1.00 82.00 286 GLU A N 1
ATOM 2232 C CA . GLU A 1 286 ? -29.109 2.347 2.223 1.00 82.00 286 GLU A CA 1
ATOM 2233 C C . GLU A 1 286 ? -27.994 1.679 1.402 1.00 82.00 286 GLU A C 1
ATOM 2235 O O . GLU A 1 286 ? -28.281 0.767 0.624 1.00 82.00 286 GLU A O 1
ATOM 2240 N N . ALA A 1 287 ? -26.724 2.037 1.627 1.00 65.50 287 ALA A N 1
ATOM 2241 C CA . ALA A 1 287 ? -25.569 1.424 0.962 1.00 65.50 287 ALA A CA 1
ATOM 2242 C C . ALA A 1 287 ? -25.456 -0.090 1.221 1.00 65.50 287 ALA A C 1
ATOM 2244 O O . ALA A 1 287 ? -25.073 -0.846 0.330 1.00 65.50 287 ALA A O 1
ATOM 2245 N N . ILE A 1 288 ? -25.876 -0.560 2.402 1.00 60.06 288 ILE A N 1
ATOM 2246 C CA . ILE A 1 288 ? -25.888 -1.995 2.740 1.00 60.06 288 ILE A CA 1
ATOM 2247 C C . ILE A 1 288 ? -27.127 -2.738 2.203 1.00 60.06 288 ILE A C 1
ATOM 2249 O O . ILE A 1 288 ? -27.288 -3.937 2.447 1.00 60.06 288 ILE A O 1
ATOM 2253 N N . GLY A 1 289 ? -28.001 -2.039 1.468 1.00 69.06 289 GLY A N 1
ATOM 2254 C CA . GLY A 1 289 ? -29.221 -2.564 0.853 1.00 69.06 289 GLY A CA 1
ATOM 2255 C C . GLY A 1 289 ? -30.456 -2.548 1.757 1.00 69.06 289 GLY A C 1
ATOM 2256 O O . GLY A 1 289 ? -31.507 -3.050 1.349 1.00 69.06 289 GLY A O 1
ATOM 2257 N N . ALA A 1 290 ? -30.365 -2.001 2.971 1.00 80.56 290 ALA A N 1
ATOM 2258 C CA . ALA A 1 290 ? -31.516 -1.836 3.851 1.00 80.56 290 ALA A CA 1
ATOM 2259 C C . ALA A 1 290 ? -32.348 -0.606 3.439 1.00 80.56 290 ALA A C 1
ATOM 2261 O O . ALA A 1 290 ? -31.885 0.298 2.749 1.00 80.56 290 ALA A O 1
ATOM 2262 N N . ARG A 1 291 ? -33.620 -0.575 3.839 1.00 89.44 291 ARG A N 1
ATOM 2263 C CA . ARG A 1 291 ? -34.543 0.539 3.603 1.00 89.44 291 ARG A CA 1
ATOM 2264 C C . ARG A 1 291 ? -34.782 1.284 4.902 1.00 89.44 291 ARG A C 1
ATOM 2266 O O . ARG A 1 291 ? -35.249 0.695 5.880 1.00 89.44 291 ARG A O 1
ATOM 2273 N N . VAL A 1 292 ? -34.542 2.590 4.893 1.00 92.81 292 VAL A N 1
ATOM 2274 C CA . VAL A 1 292 ? -34.866 3.428 6.045 1.00 92.81 292 VAL A CA 1
ATOM 2275 C C . VAL A 1 292 ? -36.372 3.690 6.075 1.00 92.81 292 VAL A C 1
ATOM 2277 O O . VAL A 1 292 ? -36.921 4.342 5.189 1.00 92.81 292 VAL A O 1
ATOM 2280 N N . VAL A 1 293 ? -37.055 3.149 7.084 1.00 95.69 293 VAL A N 1
ATOM 2281 C CA . VAL A 1 293 ? -38.505 3.267 7.287 1.00 95.69 293 VAL A CA 1
ATOM 2282 C C . VAL A 1 293 ? -38.743 3.792 8.695 1.00 95.69 293 VAL A C 1
ATOM 2284 O O . VAL A 1 293 ? -38.493 3.088 9.669 1.00 95.69 293 VAL A O 1
ATOM 2287 N N . GLU A 1 294 ? -39.252 5.017 8.806 1.00 94.19 294 GLU A N 1
ATOM 2288 C CA . GLU A 1 294 ? -39.457 5.712 10.088 1.00 94.19 294 GLU A CA 1
ATOM 2289 C C . GLU A 1 294 ? -40.340 4.915 11.066 1.00 94.19 294 GLU A C 1
ATOM 2291 O O . GLU A 1 294 ? -40.076 4.863 12.266 1.00 94.19 294 GLU A O 1
ATOM 2296 N N . SER A 1 295 ? -41.340 4.205 10.536 1.00 92.25 295 SER A N 1
ATOM 2297 C CA . SER A 1 295 ? -42.252 3.348 11.298 1.00 92.25 295 SER A CA 1
ATOM 2298 C C . SER A 1 295 ? -41.730 1.925 11.539 1.00 92.25 295 SER A C 1
ATOM 2300 O O . SER A 1 295 ? -42.526 1.039 11.857 1.00 92.25 295 SER A O 1
ATOM 2302 N N . SER A 1 296 ? -40.442 1.646 11.308 1.00 90.38 296 SER A N 1
ATOM 2303 C CA . SER A 1 296 ? -39.902 0.308 11.555 1.00 90.38 296 SER A CA 1
ATOM 2304 C C . SER A 1 296 ? -39.921 -0.018 13.056 1.00 90.38 296 SER A C 1
ATOM 2306 O O . SER A 1 296 ? -39.548 0.840 13.863 1.00 90.38 296 SER A O 1
ATOM 2308 N N . PRO A 1 297 ? -40.303 -1.250 13.454 1.00 84.38 297 PRO A N 1
ATOM 2309 C CA . PRO A 1 297 ? -40.169 -1.700 14.840 1.00 84.38 297 PRO A CA 1
ATOM 2310 C C . PRO A 1 297 ? -38.702 -1.791 15.283 1.00 84.38 297 PRO A C 1
ATOM 2312 O O . PRO A 1 297 ? -38.430 -1.720 16.477 1.00 84.38 297 PRO A O 1
ATOM 2315 N N . VAL A 1 298 ? -37.766 -1.906 14.331 1.00 86.25 298 VAL A N 1
ATOM 2316 C CA . VAL A 1 298 ? -36.320 -1.878 14.573 1.00 86.25 298 VAL A CA 1
ATOM 2317 C C . VAL A 1 298 ? -35.795 -0.476 14.286 1.00 86.25 298 VAL A C 1
ATOM 2319 O O . VAL A 1 298 ? -35.863 -0.001 13.150 1.00 86.25 298 VAL A O 1
ATOM 2322 N N . LYS A 1 299 ? -35.249 0.180 15.308 1.00 92.00 299 LYS A N 1
ATOM 2323 C CA . LYS A 1 299 ? -34.712 1.539 15.245 1.00 92.00 299 LYS A CA 1
ATOM 2324 C C . LYS A 1 299 ? -33.229 1.576 15.588 1.00 92.00 299 LYS A C 1
ATOM 2326 O O . LYS A 1 299 ? -32.798 0.965 16.561 1.00 92.00 299 LYS A O 1
ATOM 2331 N N . LEU A 1 300 ? -32.467 2.351 14.828 1.00 90.38 300 LEU A N 1
ATOM 2332 C CA . LEU A 1 300 ? -31.163 2.855 15.218 1.00 90.38 300 LEU A CA 1
ATOM 2333 C C . LEU A 1 300 ? -31.360 4.126 16.042 1.00 90.38 300 LEU A C 1
ATOM 2335 O O . LEU A 1 300 ? -31.728 5.164 15.500 1.00 90.38 300 LEU A O 1
ATOM 2339 N N . VAL A 1 301 ? -31.117 4.039 17.341 1.00 93.88 301 VAL A N 1
ATOM 2340 C CA . VAL A 1 301 ? -31.237 5.155 18.275 1.00 93.88 301 VAL A CA 1
ATOM 2341 C C . VAL A 1 301 ? -29.864 5.779 18.488 1.00 93.88 301 VAL A C 1
ATOM 2343 O O . VAL A 1 301 ? -28.927 5.112 18.930 1.00 93.88 301 VAL A O 1
ATOM 2346 N N . LEU A 1 302 ? -29.759 7.064 18.166 1.00 91.81 302 LEU A N 1
ATOM 2347 C CA . LEU A 1 302 ? -28.572 7.889 18.324 1.00 91.81 302 LEU A CA 1
ATOM 2348 C C . LEU A 1 302 ? -28.829 8.894 19.445 1.00 91.81 302 LEU A C 1
ATOM 2350 O O . LEU A 1 302 ? -29.646 9.807 19.331 1.00 91.81 302 LEU A O 1
ATOM 2354 N N . GLU A 1 303 ? -28.110 8.716 20.541 1.00 93.12 303 GLU A N 1
ATOM 2355 C CA . GLU A 1 303 ? -28.177 9.553 21.725 1.00 93.12 303 GLU A CA 1
ATOM 2356 C C . GLU A 1 303 ? -26.823 10.210 21.977 1.00 93.12 303 GLU A C 1
ATOM 2358 O O . GLU A 1 303 ? -25.768 9.587 21.866 1.00 93.12 303 GLU A O 1
ATOM 2363 N N . CYS A 1 304 ? -26.852 11.482 22.349 1.00 90.19 304 CYS A N 1
ATOM 2364 C CA . CYS A 1 304 ? -25.680 12.202 22.815 1.00 90.19 304 CYS A CA 1
ATOM 2365 C C . CYS A 1 304 ? -26.117 13.046 24.000 1.00 90.19 304 CYS A C 1
ATOM 2367 O O . CYS A 1 304 ? -27.078 13.807 23.893 1.00 90.19 304 CYS A O 1
ATOM 2369 N N . ARG A 1 305 ? -25.454 12.872 25.139 1.00 91.31 305 ARG A N 1
ATOM 2370 C CA . ARG A 1 305 ? -25.744 13.592 26.374 1.00 91.31 305 ARG A CA 1
ATOM 2371 C C . ARG A 1 305 ? -24.497 14.326 26.819 1.00 91.31 305 ARG A C 1
ATOM 2373 O O . ARG A 1 305 ? -23.398 13.770 26.806 1.00 91.31 305 ARG A O 1
ATOM 2380 N N . GLN A 1 306 ? -24.698 15.562 27.245 1.00 89.56 306 GLN A N 1
ATOM 2381 C CA . GLN A 1 306 ? -23.658 16.336 27.893 1.00 89.56 306 GLN A CA 1
ATOM 2382 C C . GLN A 1 306 ? -23.303 15.668 29.231 1.00 89.56 306 GLN A C 1
ATOM 2384 O O . GLN A 1 306 ? -24.182 15.403 30.052 1.00 89.56 306 GLN A O 1
ATOM 2389 N N . GLY A 1 307 ? -22.030 15.330 29.396 1.00 89.31 307 GLY A N 1
ATOM 2390 C CA . GLY A 1 307 ? -21.425 14.816 30.618 1.00 89.31 307 GLY A CA 1
ATOM 2391 C C . GLY A 1 307 ? -20.881 15.936 31.498 1.00 89.31 307 GLY A C 1
ATOM 2392 O O . GLY A 1 307 ? -21.344 17.079 31.449 1.00 89.31 307 GLY A O 1
ATOM 2393 N N . GLU A 1 308 ? -19.887 15.606 32.319 1.00 89.06 308 GLU A N 1
ATOM 2394 C CA . GLU A 1 308 ? -19.262 16.584 33.205 1.00 89.06 308 GLU A CA 1
ATOM 2395 C C . GLU A 1 308 ? -18.545 17.678 32.412 1.00 89.06 308 GLU A C 1
ATOM 2397 O O . GLU A 1 308 ? -17.949 17.449 31.360 1.00 89.06 308 GLU A O 1
ATOM 2402 N N . THR A 1 309 ? -18.625 18.901 32.922 1.00 88.12 309 THR A N 1
ATOM 2403 C CA . THR A 1 309 ? -17.902 20.042 32.373 1.00 88.12 309 THR A CA 1
ATOM 2404 C C . THR A 1 309 ? -16.829 20.446 33.369 1.00 88.12 309 THR A C 1
ATOM 2406 O O . THR A 1 309 ? -17.142 20.830 34.495 1.00 88.12 309 THR A O 1
ATOM 2409 N N . THR A 1 310 ? -15.567 20.330 32.969 1.00 88.31 310 THR A N 1
ATOM 2410 C CA . THR A 1 310 ? -14.404 20.645 33.797 1.00 88.31 310 THR A CA 1
ATOM 2411 C C . THR A 1 310 ? -13.643 21.817 33.198 1.00 88.31 310 THR A C 1
ATOM 2413 O O . THR A 1 310 ? -13.505 21.945 31.985 1.00 88.31 310 THR A O 1
ATOM 2416 N N . GLN A 1 311 ? -13.161 22.719 34.046 1.00 86.19 311 GLN A N 1
ATOM 2417 C CA . GLN A 1 311 ? -12.273 23.788 33.609 1.00 86.19 311 GLN A CA 1
ATOM 2418 C C . GLN A 1 311 ? -10.846 23.234 33.616 1.00 86.19 311 GLN A C 1
ATOM 2420 O O . GLN A 1 311 ? -10.344 22.839 34.666 1.00 86.19 311 GLN A O 1
ATOM 2425 N N . SER A 1 312 ? -10.217 23.168 32.447 1.00 80.88 312 SER A N 1
ATOM 2426 C CA . SER A 1 312 ? -8.845 22.687 32.285 1.00 80.88 312 SER A CA 1
ATOM 2427 C C . SER A 1 312 ? -7.938 23.882 32.005 1.00 80.88 312 SER A C 1
ATOM 2429 O O . SER A 1 312 ? -8.237 24.712 31.145 1.00 80.88 312 SER A O 1
ATOM 2431 N N . GLU A 1 313 ? -6.848 24.007 32.759 1.00 80.81 313 GLU A N 1
ATOM 2432 C CA . GLU A 1 313 ? -5.867 25.080 32.582 1.00 80.81 313 GLU A CA 1
ATOM 2433 C C . GLU A 1 313 ? -4.772 24.648 31.601 1.00 80.81 313 GLU A C 1
ATOM 2435 O O . GLU A 1 313 ? -4.141 23.604 31.767 1.00 80.81 313 GLU A O 1
ATOM 2440 N N . TYR A 1 314 ? -4.526 25.473 30.585 1.00 74.25 314 TYR A N 1
ATOM 2441 C CA . TYR A 1 314 ? -3.515 25.257 29.558 1.00 74.25 314 TYR A CA 1
ATOM 2442 C C . TYR A 1 314 ? -2.484 26.380 29.608 1.00 74.25 314 TYR A C 1
ATOM 2444 O O . TYR A 1 314 ? -2.798 27.549 29.838 1.00 74.25 314 TYR A O 1
ATOM 2452 N N . ARG A 1 315 ? -1.227 26.025 29.342 1.00 72.62 315 ARG A N 1
ATOM 2453 C CA . ARG A 1 315 ? -0.125 26.980 29.214 1.00 72.62 315 ARG A CA 1
ATOM 2454 C C . ARG A 1 315 ? 0.375 26.981 27.777 1.00 72.62 315 ARG A C 1
ATOM 2456 O O . ARG A 1 315 ? 0.734 25.934 27.240 1.00 72.62 315 ARG A O 1
ATOM 2463 N N . THR A 1 316 ? 0.440 28.158 27.160 1.00 65.31 316 THR A N 1
ATOM 2464 C CA . THR A 1 316 ? 1.054 28.309 25.833 1.00 65.31 316 THR A CA 1
ATOM 2465 C C . THR A 1 316 ? 2.555 28.018 25.906 1.00 65.31 316 THR A C 1
ATOM 2467 O O . THR A 1 316 ? 3.270 28.543 26.763 1.00 65.31 316 THR A O 1
ATOM 2470 N N . VAL A 1 317 ? 3.063 27.186 24.994 1.00 49.59 317 VAL A N 1
ATOM 2471 C CA . VAL A 1 317 ? 4.496 26.871 24.909 1.00 49.59 317 VAL A CA 1
ATOM 2472 C C . VAL A 1 317 ? 5.207 27.983 24.124 1.00 49.59 317 VAL A C 1
ATOM 2474 O O . VAL A 1 317 ? 5.061 28.084 22.912 1.00 49.59 317 VAL A O 1
ATOM 2477 N N . GLY A 1 318 ? 5.972 28.841 24.810 1.00 59.41 318 GLY A N 1
ATOM 2478 C CA . GLY A 1 318 ? 6.707 29.960 24.202 1.00 59.41 318 GLY A CA 1
ATOM 2479 C C . GLY A 1 318 ? 7.329 30.913 25.233 1.00 59.41 318 GLY A C 1
ATOM 2480 O O . GLY A 1 318 ? 7.092 30.783 26.432 1.00 59.41 318 GLY A O 1
ATOM 2481 N N . ARG A 1 319 ? 8.139 31.887 24.780 1.00 42.66 319 ARG A N 1
ATOM 2482 C CA . ARG A 1 319 ? 8.935 32.804 25.639 1.00 42.66 319 ARG A CA 1
ATOM 2483 C C . ARG A 1 319 ? 8.090 33.766 26.506 1.00 42.66 319 ARG A C 1
ATOM 2485 O O . ARG A 1 319 ? 8.662 34.471 27.329 1.00 42.66 319 ARG A O 1
ATOM 2492 N N . TRP A 1 320 ? 6.765 33.760 26.335 1.00 49.81 320 TRP A N 1
ATOM 2493 C CA . TRP A 1 320 ? 5.786 34.625 27.009 1.00 49.81 320 TRP A CA 1
ATOM 2494 C C . TRP A 1 320 ? 4.461 33.891 27.299 1.00 49.81 320 TRP A C 1
ATOM 2496 O O . TRP A 1 320 ? 3.397 34.476 27.140 1.00 49.81 320 TRP A O 1
ATOM 2506 N N . GLY A 1 321 ? 4.503 32.595 27.636 1.00 52.28 321 GLY A N 1
ATOM 2507 C CA . GLY A 1 321 ? 3.285 31.793 27.818 1.00 52.28 321 GLY A CA 1
ATOM 2508 C C . GLY A 1 321 ? 2.327 32.403 28.847 1.00 52.28 321 GLY A C 1
ATOM 2509 O O . GLY A 1 321 ? 2.684 32.522 30.018 1.00 52.28 321 GLY A O 1
ATOM 2510 N N . SER A 1 322 ? 1.129 32.790 28.406 1.00 65.00 322 SER A N 1
ATOM 2511 C CA . SER A 1 322 ? 0.014 33.122 29.289 1.00 65.00 322 SER A CA 1
ATOM 2512 C C . SER A 1 322 ? -0.756 31.848 29.616 1.00 65.00 322 SER A C 1
ATOM 2514 O O . SER A 1 322 ? -1.014 31.017 28.738 1.00 65.00 322 SER A O 1
ATOM 2516 N N . ASP A 1 323 ? -1.110 31.696 30.888 1.00 77.38 323 ASP A N 1
ATOM 2517 C CA . ASP A 1 323 ? -2.016 30.645 31.330 1.00 77.38 323 ASP A CA 1
ATOM 2518 C C . ASP A 1 323 ? -3.431 31.036 30.875 1.00 77.38 323 ASP A C 1
ATOM 2520 O O . ASP A 1 323 ? -3.846 32.190 31.012 1.00 77.38 323 ASP A O 1
ATOM 2524 N N . PHE A 1 324 ? -4.157 30.100 30.274 1.00 76.19 324 PHE A N 1
ATOM 2525 C CA . PHE A 1 324 ? -5.549 30.290 29.880 1.00 76.19 324 PHE A CA 1
ATOM 2526 C C . PHE A 1 324 ? -6.349 29.046 30.247 1.00 76.19 324 PHE A C 1
ATOM 2528 O O . PHE A 1 324 ? -5.825 27.936 30.264 1.00 76.19 324 PHE A O 1
ATOM 2535 N N . SER A 1 325 ? -7.621 29.229 30.582 1.00 77.00 325 SER A N 1
ATOM 2536 C CA . SER A 1 325 ? -8.499 28.121 30.954 1.00 77.00 325 SER A CA 1
ATOM 2537 C C . SER A 1 325 ? -9.501 27.861 29.841 1.00 77.00 325 SER A C 1
ATOM 2539 O O . SER A 1 325 ? -10.067 28.801 29.284 1.00 77.00 325 SER A O 1
ATOM 2541 N N . ILE A 1 326 ? -9.701 26.589 29.510 1.00 76.62 326 ILE A N 1
ATOM 2542 C CA . ILE A 1 326 ? -10.742 26.150 28.586 1.00 76.62 326 ILE A CA 1
ATOM 2543 C C . ILE A 1 326 ? -11.732 25.308 29.378 1.00 76.62 326 ILE A C 1
ATOM 2545 O O . ILE A 1 326 ? -11.358 24.455 30.183 1.00 76.62 326 ILE A O 1
ATOM 2549 N N . THR A 1 327 ? -13.011 25.539 29.125 1.00 77.62 327 THR A N 1
ATOM 2550 C CA . THR A 1 327 ? -14.080 24.672 29.600 1.00 77.62 327 THR A CA 1
ATOM 2551 C C . THR A 1 327 ? -14.144 23.431 28.711 1.00 77.62 327 THR A C 1
ATOM 2553 O O . THR A 1 327 ? -14.505 23.519 27.540 1.00 77.62 327 THR A O 1
ATOM 2556 N N . VAL A 1 328 ? -13.780 22.277 29.263 1.00 79.50 328 VAL A N 1
ATOM 2557 C CA . VAL A 1 328 ? -13.863 20.967 28.616 1.00 79.50 328 VAL A CA 1
ATOM 2558 C C . VAL A 1 328 ? -15.165 20.303 29.035 1.00 79.50 328 VAL A C 1
ATOM 2560 O O . VAL A 1 328 ? -15.370 19.990 30.205 1.00 79.50 328 VAL A O 1
ATOM 2563 N N . THR A 1 329 ? -16.048 20.058 28.079 1.00 81.00 329 THR A N 1
ATOM 2564 C CA . THR A 1 329 ? -17.289 19.321 28.291 1.00 81.00 329 THR A CA 1
ATOM 2565 C C . THR A 1 329 ? -17.125 17.903 27.767 1.00 81.00 329 THR A C 1
ATOM 2567 O O . THR A 1 329 ? -16.823 17.693 26.592 1.00 81.00 329 THR A O 1
ATOM 2570 N N . GLN A 1 330 ? -17.340 16.918 28.631 1.00 83.44 330 GLN A N 1
ATOM 2571 C CA . GLN A 1 330 ? -17.421 15.524 28.220 1.00 83.44 330 GLN A CA 1
ATOM 2572 C C . GLN A 1 330 ? -18.753 15.280 27.520 1.00 83.44 330 GLN A C 1
ATOM 2574 O O . GLN A 1 330 ? -19.791 15.781 27.943 1.00 83.44 330 GLN A O 1
ATOM 2579 N N . TRP A 1 331 ? -18.742 14.491 26.457 1.00 82.00 331 TRP A N 1
ATOM 2580 C CA . TRP A 1 331 ? -19.931 14.077 25.729 1.00 82.00 331 TRP A CA 1
ATOM 2581 C C . TRP A 1 331 ? -20.036 12.563 25.776 1.00 82.00 331 TRP A C 1
ATOM 2583 O O . TRP A 1 331 ? -19.156 11.849 25.292 1.00 82.00 331 TRP A O 1
ATOM 2593 N N . HIS A 1 332 ? -21.127 12.067 26.351 1.00 86.69 332 HIS A N 1
ATOM 2594 C CA . HIS A 1 332 ? -21.453 10.650 26.331 1.00 86.69 332 HIS A CA 1
ATOM 2595 C C . HIS A 1 332 ? -22.345 10.383 25.132 1.00 86.69 332 HIS A C 1
ATOM 2597 O O . HIS A 1 332 ? -23.476 10.866 25.073 1.00 86.69 332 HIS A O 1
ATOM 2603 N N . TYR A 1 333 ? -21.856 9.593 24.188 1.00 86.31 333 TYR A N 1
ATOM 2604 C CA . TYR A 1 333 ? -22.674 9.132 23.079 1.00 86.31 333 TYR A CA 1
ATOM 2605 C C . TYR A 1 333 ? -23.122 7.696 23.316 1.00 86.31 333 TYR A C 1
ATOM 2607 O O . TYR A 1 333 ? -22.432 6.883 23.939 1.00 86.31 333 TYR A O 1
ATOM 2615 N N . ARG A 1 334 ? -24.302 7.393 22.794 1.00 89.12 334 ARG A N 1
ATOM 2616 C CA . ARG A 1 334 ? -24.926 6.082 22.806 1.00 89.12 334 ARG A CA 1
ATOM 2617 C C . ARG A 1 334 ? -25.496 5.832 21.417 1.00 89.12 334 ARG A C 1
ATOM 2619 O O . ARG A 1 334 ? -26.333 6.588 20.940 1.00 89.12 334 ARG A O 1
ATOM 2626 N N . VAL A 1 335 ? -25.057 4.754 20.787 1.00 84.69 335 VAL A N 1
ATOM 2627 C CA . VAL A 1 335 ? -25.654 4.227 19.558 1.00 84.69 335 VAL A CA 1
ATOM 2628 C C . VAL A 1 335 ? -26.284 2.898 19.933 1.00 84.69 335 VAL A C 1
ATOM 2630 O O . VAL A 1 335 ? -25.604 2.053 20.507 1.00 84.69 335 VAL A O 1
ATOM 2633 N N . ALA A 1 336 ? -27.569 2.703 19.667 1.00 85.62 336 ALA A N 1
ATOM 2634 C CA . ALA A 1 336 ? -28.260 1.469 20.017 1.00 85.62 336 ALA A CA 1
ATOM 2635 C C . ALA A 1 336 ? -29.149 0.985 18.876 1.00 85.62 336 ALA A C 1
ATOM 2637 O O . ALA A 1 336 ? -29.735 1.786 18.155 1.00 85.62 336 ALA A O 1
ATOM 2638 N N . VAL A 1 337 ? -29.288 -0.331 18.742 1.00 83.62 337 VAL A N 1
ATOM 2639 C CA . VAL A 1 337 ? -30.338 -0.929 17.918 1.00 83.62 337 VAL A CA 1
ATOM 2640 C C . VAL A 1 337 ? -31.429 -1.414 18.850 1.00 83.62 337 VAL A C 1
ATOM 2642 O O . VAL A 1 337 ? -31.203 -2.288 19.683 1.00 83.62 337 VAL A O 1
ATOM 2645 N N . VAL A 1 338 ? -32.605 -0.814 18.725 1.00 86.94 338 VAL A N 1
ATOM 2646 C CA . VAL A 1 338 ? -33.762 -1.055 19.581 1.00 86.94 338 VAL A CA 1
ATOM 2647 C C . VAL A 1 338 ? -34.848 -1.719 18.750 1.00 86.94 338 VAL A C 1
ATOM 2649 O O . VAL A 1 338 ? -35.230 -1.181 17.718 1.00 86.94 338 VAL A O 1
ATOM 2652 N N . ALA A 1 339 ? -35.358 -2.863 19.192 1.00 83.81 339 ALA A N 1
ATOM 2653 C CA . ALA A 1 339 ? -36.534 -3.495 18.603 1.00 83.81 339 ALA A CA 1
ATOM 2654 C C . ALA A 1 339 ? -37.616 -3.634 19.667 1.00 83.81 339 ALA A C 1
ATOM 2656 O O . ALA A 1 339 ? -37.340 -4.131 20.756 1.00 83.81 339 ALA A O 1
ATOM 2657 N N . ASP A 1 340 ? -38.824 -3.153 19.374 1.00 81.38 340 ASP A N 1
ATOM 2658 C CA . ASP A 1 340 ? -39.973 -3.232 20.291 1.00 81.38 340 ASP A CA 1
ATOM 2659 C C . ASP A 1 340 ? -39.670 -2.682 21.703 1.00 81.38 340 ASP A C 1
ATOM 2661 O O . ASP A 1 340 ? -40.140 -3.183 22.722 1.00 81.38 340 ASP A O 1
ATOM 2665 N N . GLY A 1 341 ? -38.840 -1.634 21.767 1.00 82.50 341 GLY A N 1
ATOM 2666 C CA . GLY A 1 341 ? -38.406 -0.995 23.014 1.00 82.50 341 GLY A CA 1
ATOM 2667 C C . GLY A 1 341 ? -37.253 -1.695 23.743 1.00 82.50 341 GLY A C 1
ATOM 2668 O O . GLY A 1 341 ? -36.707 -1.122 24.685 1.00 82.50 341 GLY A O 1
ATOM 2669 N N . LEU A 1 342 ? -36.828 -2.881 23.299 1.00 77.94 342 LEU A N 1
ATOM 2670 C CA . LEU A 1 342 ? -35.675 -3.592 23.844 1.00 77.94 342 LEU A CA 1
ATOM 2671 C C . LEU A 1 342 ? -34.404 -3.210 23.080 1.00 77.94 342 LEU A C 1
ATOM 2673 O O . LEU A 1 342 ? -34.339 -3.350 21.858 1.00 77.94 342 LEU A O 1
ATOM 2677 N N . ALA A 1 343 ? -33.377 -2.742 23.792 1.00 80.75 343 ALA A N 1
ATOM 2678 C CA . ALA A 1 343 ? -32.056 -2.540 23.203 1.00 80.75 343 ALA A CA 1
ATOM 2679 C C . ALA A 1 343 ? -31.431 -3.908 22.902 1.00 80.75 343 ALA A C 1
ATOM 2681 O O . ALA A 1 343 ? -31.003 -4.618 23.807 1.00 80.75 343 ALA A O 1
ATOM 2682 N N . LEU A 1 344 ? -31.405 -4.274 21.624 1.00 69.88 344 LEU A N 1
ATOM 2683 C CA . LEU A 1 344 ? -30.793 -5.509 21.145 1.00 69.88 344 LEU A CA 1
ATOM 2684 C C . LEU A 1 344 ? -29.269 -5.391 21.054 1.00 69.88 344 LEU A C 1
ATOM 2686 O O . LEU A 1 344 ? -28.564 -6.391 21.143 1.00 69.88 344 LEU A O 1
ATOM 2690 N N . TRP A 1 345 ? -28.782 -4.165 20.858 1.00 74.38 345 TRP A N 1
ATOM 2691 C CA . TRP A 1 345 ? -27.370 -3.809 20.870 1.00 74.38 345 TRP A CA 1
ATOM 2692 C C . TRP A 1 345 ? -27.189 -2.368 21.296 1.00 74.38 345 TRP A C 1
ATOM 2694 O O . TRP A 1 345 ? -28.051 -1.520 21.052 1.00 74.38 345 TRP A O 1
ATOM 2704 N N . GLU A 1 346 ? -26.048 -2.092 21.911 1.00 78.88 346 GLU A N 1
ATOM 2705 C CA . GLU A 1 346 ? -25.706 -0.775 22.401 1.00 78.88 346 GLU A CA 1
ATOM 2706 C C . GLU A 1 346 ? -24.187 -0.593 22.425 1.00 78.88 346 GLU A C 1
ATOM 2708 O O . GLU A 1 346 ? -23.458 -1.406 22.990 1.00 78.88 346 GLU A O 1
ATOM 2713 N N . HIS A 1 347 ? -23.718 0.517 21.868 1.00 74.06 347 HIS A N 1
ATOM 2714 C CA . HIS A 1 347 ? -22.379 1.037 22.079 1.00 74.06 347 HIS A CA 1
ATOM 2715 C C . HIS A 1 347 ? -22.461 2.367 22.808 1.00 74.06 347 HIS A C 1
ATOM 2717 O O . HIS A 1 347 ? -23.214 3.264 22.423 1.00 74.06 347 HIS A O 1
ATOM 2723 N N . LYS A 1 348 ? -21.656 2.492 23.859 1.00 83.31 348 LYS A N 1
ATOM 2724 C CA . LYS A 1 348 ? -21.476 3.725 24.614 1.00 83.31 348 LYS A CA 1
ATOM 2725 C C . LYS A 1 348 ? -20.023 4.133 24.533 1.00 83.31 348 LYS A C 1
ATOM 2727 O O . LYS A 1 348 ? -19.133 3.291 24.641 1.00 83.31 348 LYS A O 1
ATOM 2732 N N . GLY A 1 349 ? -19.792 5.425 24.418 1.00 76.88 349 GLY A N 1
ATOM 2733 C CA . GLY A 1 349 ? -18.463 5.974 24.568 1.00 76.88 349 GLY A CA 1
ATOM 2734 C C . GLY A 1 349 ? -18.509 7.391 25.093 1.00 76.88 349 GLY A C 1
ATOM 2735 O O . GLY A 1 349 ? -19.571 7.980 25.299 1.00 76.88 349 GLY A O 1
ATOM 2736 N N . MET A 1 350 ? -17.319 7.909 25.344 1.00 81.50 350 MET A N 1
ATOM 2737 C CA . MET A 1 350 ? -17.109 9.252 25.845 1.00 81.50 350 MET A CA 1
ATOM 2738 C C . MET A 1 350 ? -16.125 9.949 24.919 1.00 81.50 350 MET A C 1
ATOM 2740 O O . MET A 1 350 ? -15.117 9.356 24.526 1.00 81.50 350 MET A O 1
ATOM 2744 N N . VAL A 1 351 ? -16.441 11.182 24.547 1.00 74.62 351 VAL A N 1
ATOM 2745 C CA . VAL A 1 351 ? -15.521 12.089 23.866 1.00 74.62 351 VAL A CA 1
ATOM 2746 C C . VAL A 1 351 ? -15.423 13.343 24.713 1.00 74.62 351 VAL A C 1
ATOM 2748 O O . VAL A 1 351 ? -16.434 13.983 24.987 1.00 74.62 351 VAL A O 1
ATOM 2751 N N . ASP A 1 352 ? -14.216 13.689 25.135 1.00 73.12 352 ASP A N 1
ATOM 2752 C CA . ASP A 1 352 ? -13.965 14.991 25.739 1.00 73.12 352 ASP A CA 1
ATOM 2753 C C . ASP A 1 352 ? -13.963 16.038 24.620 1.00 73.12 352 ASP A C 1
ATOM 2755 O O . ASP A 1 352 ? -13.382 15.789 23.566 1.00 73.12 352 ASP A O 1
ATOM 2759 N N . SER A 1 353 ? -14.539 17.224 24.837 1.00 63.84 353 SER A N 1
ATOM 2760 C CA . SER A 1 353 ? -14.364 18.366 23.922 1.00 63.84 353 SER A CA 1
ATOM 2761 C C . SER A 1 353 ? -12.942 18.952 23.959 1.00 63.84 353 SER A C 1
ATOM 2763 O O . SER A 1 353 ? -12.734 20.071 23.494 1.00 63.84 353 SER A O 1
ATOM 2765 N N . ASP A 1 354 ? -12.003 18.250 24.601 1.00 55.09 354 ASP A N 1
ATOM 2766 C CA . ASP A 1 354 ? -10.604 18.618 24.779 1.00 55.09 354 ASP A CA 1
ATOM 2767 C C . ASP A 1 354 ? -9.822 18.268 23.502 1.00 55.09 354 ASP A C 1
ATOM 2769 O O . ASP A 1 354 ? -9.588 17.082 23.213 1.00 55.09 354 ASP A O 1
ATOM 2773 N N . PRO A 1 355 ? -9.359 19.266 22.732 1.00 51.19 355 PRO A N 1
ATOM 2774 C CA . PRO A 1 355 ? -8.522 19.048 21.571 1.00 51.19 355 PRO A CA 1
ATOM 2775 C C . PRO A 1 355 ? -7.106 18.673 22.020 1.00 51.19 355 PRO A C 1
ATOM 2777 O O . PRO A 1 355 ? -6.147 19.417 21.850 1.00 51.19 355 PRO A O 1
ATOM 2780 N N . ARG A 1 356 ? -6.926 17.449 22.525 1.00 46.75 356 ARG A N 1
ATOM 2781 C CA . ARG A 1 356 ? -5.589 16.866 22.737 1.00 46.75 356 ARG A CA 1
ATOM 2782 C C . ARG A 1 356 ? -4.835 16.613 21.423 1.00 46.75 356 ARG A C 1
ATOM 2784 O O . ARG A 1 356 ? -3.682 16.188 21.443 1.00 46.75 356 ARG A O 1
ATOM 2791 N N . ALA A 1 357 ? -5.456 16.882 20.273 1.00 40.47 357 ALA A N 1
ATOM 2792 C CA . ALA A 1 357 ? -4.795 16.918 18.978 1.00 40.47 357 ALA A CA 1
ATOM 2793 C C . ALA A 1 357 ? -4.046 18.251 18.822 1.00 40.47 357 ALA A C 1
ATOM 2795 O O . ALA A 1 357 ? -4.653 19.247 18.458 1.00 40.47 357 ALA A O 1
ATOM 2796 N N . MET A 1 358 ? -2.742 18.227 19.133 1.00 39.94 358 MET A N 1
ATOM 2797 C CA . MET A 1 358 ? -1.700 19.223 18.826 1.00 39.94 358 MET A CA 1
ATOM 2798 C C . MET A 1 358 ? -2.186 20.673 18.675 1.00 39.94 358 MET A C 1
ATOM 2800 O O . MET A 1 358 ? -2.723 21.046 17.635 1.00 39.94 358 MET A O 1
ATOM 2804 N N . LEU A 1 359 ? -1.858 21.512 19.665 1.00 41.06 359 LEU A N 1
ATOM 2805 C CA . LEU A 1 359 ? -1.830 22.972 19.543 1.00 41.06 359 LEU A CA 1
ATOM 2806 C C . LEU A 1 359 ? -0.987 23.366 18.316 1.00 41.06 359 LEU A C 1
ATOM 2808 O O . LEU A 1 359 ? 0.227 23.553 18.412 1.00 41.06 359 LEU A O 1
ATOM 2812 N N . MET A 1 360 ? -1.613 23.448 17.145 1.00 40.47 360 MET A N 1
ATOM 2813 C CA . MET A 1 360 ? -1.016 24.089 15.988 1.00 40.47 360 MET A CA 1
ATOM 2814 C C . MET A 1 360 ? -0.947 25.591 16.279 1.00 40.47 360 MET A C 1
ATOM 2816 O O . MET A 1 360 ? -1.897 26.139 16.843 1.00 40.47 360 MET A O 1
ATOM 2820 N N . PRO A 1 361 ? 0.150 26.276 15.920 1.00 44.06 361 PRO A N 1
ATOM 2821 C CA . PRO A 1 361 ? 0.188 27.726 15.996 1.00 44.06 361 PRO A CA 1
ATOM 2822 C C . PRO A 1 361 ? -0.935 28.282 15.118 1.00 44.06 361 PRO A C 1
ATOM 2824 O O . PRO A 1 361 ? -0.935 28.089 13.903 1.00 44.06 361 PRO A O 1
ATOM 2827 N N . VAL A 1 362 ? -1.909 28.936 15.751 1.00 44.00 362 VAL A N 1
ATOM 2828 C CA . VAL A 1 362 ? -2.961 29.684 15.064 1.00 44.00 362 VAL A CA 1
ATOM 2829 C C . VAL A 1 362 ? -2.261 30.792 14.279 1.00 44.00 362 VAL A C 1
ATOM 2831 O O . VAL A 1 362 ? -1.617 31.668 14.860 1.00 44.00 362 VAL A O 1
ATOM 2834 N N . SER A 1 363 ? -2.290 30.711 12.952 1.00 40.75 363 SER A N 1
ATOM 2835 C CA . SER A 1 363 ? -1.710 31.738 12.094 1.00 40.75 363 SER A CA 1
ATOM 2836 C C . SER A 1 363 ? -2.645 32.945 12.052 1.00 40.75 363 SER A C 1
ATOM 2838 O O . SER A 1 363 ? -3.699 32.841 11.443 1.00 40.75 363 SER A O 1
ATOM 2840 N N . GLY A 1 364 ? -2.231 34.068 12.648 1.00 49.19 364 GLY A N 1
ATOM 2841 C CA . GLY A 1 364 ? -2.780 35.415 12.414 1.00 49.19 364 GLY A CA 1
ATOM 2842 C C . GLY A 1 364 ? -4.243 35.652 12.830 1.00 49.19 364 GLY A C 1
ATOM 2843 O O . GLY A 1 364 ? -5.156 35.057 12.276 1.00 49.19 364 GLY A O 1
ATOM 2844 N N . ASP A 1 365 ? -4.448 36.585 13.764 1.00 51.31 365 ASP A N 1
ATOM 2845 C CA . ASP A 1 365 ? -5.706 37.256 14.163 1.00 51.31 365 ASP A CA 1
ATOM 2846 C C . ASP A 1 365 ? -6.947 36.423 14.562 1.00 51.31 365 ASP A C 1
ATOM 2848 O O . ASP A 1 365 ? -7.904 37.001 15.080 1.00 51.31 365 ASP A O 1
ATOM 2852 N N . GLU A 1 366 ? -6.973 35.098 14.401 1.00 55.78 366 GLU A N 1
ATOM 2853 C CA . GLU A 1 366 ? -8.095 34.281 14.884 1.00 55.78 366 GLU A CA 1
ATOM 2854 C C . GLU A 1 366 ? -8.093 34.134 16.418 1.00 55.78 366 GLU A C 1
ATOM 2856 O O . GLU A 1 366 ? -7.069 33.825 17.032 1.00 55.78 366 GLU A O 1
ATOM 2861 N N . ASP A 1 367 ? -9.269 34.307 17.037 1.00 64.19 367 ASP A N 1
ATOM 2862 C CA . ASP A 1 367 ? -9.491 34.054 18.464 1.00 64.19 367 ASP A CA 1
ATOM 2863 C C . ASP A 1 367 ? -9.250 32.562 18.780 1.00 64.19 367 ASP A C 1
ATOM 2865 O O . ASP A 1 367 ? -9.992 31.701 18.286 1.00 64.19 367 ASP A O 1
ATOM 2869 N N . PRO A 1 368 ? -8.253 32.227 19.624 1.00 53.06 368 PRO A N 1
ATOM 2870 C CA . PRO A 1 368 ? -7.955 30.851 20.007 1.00 53.06 368 PRO A CA 1
ATOM 2871 C C . PRO A 1 368 ? -9.171 30.106 20.565 1.00 53.06 368 PRO A C 1
ATOM 2873 O O . PRO A 1 368 ? -9.313 28.906 20.332 1.00 53.06 368 PRO A O 1
ATOM 2876 N N . VAL A 1 369 ? -10.078 30.803 21.256 1.00 55.81 369 VAL A N 1
ATOM 2877 C CA . VAL A 1 369 ? -11.286 30.209 21.844 1.00 55.81 369 VAL A CA 1
ATOM 2878 C C . VAL A 1 369 ? -12.247 29.726 20.754 1.00 55.81 369 VAL A C 1
ATOM 2880 O O . VAL A 1 369 ? -12.771 28.614 20.840 1.00 55.81 369 VAL A O 1
ATOM 2883 N N . ALA A 1 370 ? -12.430 30.500 19.683 1.00 59.88 370 ALA A N 1
ATOM 2884 C CA . ALA A 1 370 ? -13.283 30.119 18.557 1.00 59.88 370 ALA A CA 1
ATOM 2885 C C . ALA A 1 370 ? -12.714 28.921 17.771 1.00 59.88 370 ALA A C 1
ATOM 2887 O O . ALA A 1 370 ? -13.460 28.040 17.338 1.00 59.88 370 ALA A O 1
ATOM 2888 N N . VAL A 1 371 ? -11.386 28.850 17.617 1.00 55.44 371 VAL A N 1
ATOM 2889 C CA . VAL A 1 371 ? -10.696 27.708 16.990 1.00 55.44 371 VAL A CA 1
ATOM 2890 C C . VAL A 1 371 ? -10.900 26.427 17.803 1.00 55.44 371 VAL A C 1
ATOM 2892 O O . VAL A 1 371 ? -11.247 25.391 17.233 1.00 55.44 371 VAL A O 1
ATOM 2895 N N . LEU A 1 372 ? -10.753 26.506 19.127 1.00 54.53 372 LEU A N 1
ATOM 2896 C CA . LEU A 1 372 ? -10.955 25.377 20.038 1.00 54.53 372 LEU A CA 1
ATOM 2897 C C . LEU A 1 372 ? -12.410 24.891 20.038 1.00 54.53 372 LEU A C 1
ATOM 2899 O O . LEU A 1 372 ? -12.647 23.685 19.996 1.00 54.53 372 LEU A O 1
ATOM 2903 N N . HIS A 1 373 ? -13.384 25.806 19.999 1.00 58.59 373 HIS A N 1
ATOM 2904 C CA . HIS A 1 373 ? -14.798 25.448 19.855 1.00 58.59 373 HIS A CA 1
ATOM 2905 C C . HIS A 1 373 ? -15.067 24.658 18.562 1.00 58.59 373 HIS A C 1
ATOM 2907 O O . HIS A 1 373 ? -15.675 23.589 18.629 1.00 58.59 373 HIS A O 1
ATOM 2913 N N . ARG A 1 374 ? -14.547 25.110 17.407 1.00 63.12 374 ARG A N 1
ATOM 2914 C CA . ARG A 1 374 ? -14.664 24.380 16.125 1.00 63.12 374 ARG A CA 1
ATOM 2915 C C . ARG A 1 374 ? -14.014 22.991 16.179 1.00 63.12 374 ARG A C 1
ATOM 2917 O O . ARG A 1 374 ? -14.540 22.033 15.619 1.00 63.12 374 ARG A O 1
ATOM 2924 N N . GLN A 1 375 ? -12.876 22.857 16.863 1.00 59.19 375 GLN A N 1
ATOM 2925 C CA . GLN A 1 375 ? -12.206 21.564 17.041 1.00 59.19 375 GLN A CA 1
ATOM 2926 C C . GLN A 1 375 ? -12.978 20.617 17.969 1.00 59.19 375 GLN A C 1
ATOM 2928 O O . GLN A 1 375 ? -13.014 19.416 17.703 1.00 59.19 375 GLN A O 1
ATOM 2933 N N . GLY A 1 376 ? -13.620 21.137 19.018 1.00 57.22 376 GLY A N 1
ATOM 2934 C CA . GLY A 1 376 ? -14.502 20.364 19.894 1.00 57.22 376 GLY A CA 1
ATOM 2935 C C . GLY A 1 376 ? -15.736 19.833 19.155 1.00 57.22 376 GLY A C 1
ATOM 2936 O O . GLY A 1 376 ? -16.075 18.659 19.291 1.00 57.22 376 GLY A O 1
ATOM 2937 N N . GLU A 1 377 ? -16.362 20.653 18.305 1.00 61.91 377 GLU A N 1
ATOM 2938 C CA . GLU A 1 377 ? -17.453 20.221 17.412 1.00 61.91 377 GLU A CA 1
ATOM 2939 C C . GLU A 1 377 ? -16.998 19.101 16.467 1.00 61.91 377 GLU A C 1
ATOM 2941 O O . GLU A 1 377 ? -17.655 18.064 16.347 1.00 61.91 377 GLU A O 1
ATOM 2946 N N . GLU A 1 378 ? -15.833 19.276 15.844 1.00 62.09 378 GLU A N 1
ATOM 2947 C CA . GLU A 1 378 ? -15.214 18.285 14.967 1.00 62.09 378 GLU A CA 1
ATOM 2948 C C . GLU A 1 378 ? -14.854 16.992 15.715 1.00 62.09 378 GLU A C 1
ATOM 2950 O O . GLU A 1 378 ? -14.981 15.905 15.156 1.00 62.09 378 GLU A O 1
ATOM 2955 N N . GLN A 1 379 ? -14.447 17.065 16.984 1.00 61.44 379 GLN A N 1
ATOM 2956 C CA . GLN A 1 379 ? -14.202 15.887 17.816 1.00 61.44 379 GLN A CA 1
ATOM 2957 C C . GLN A 1 379 ? -15.486 15.151 18.186 1.00 61.44 379 GLN A C 1
ATOM 2959 O O . GLN A 1 379 ? -15.495 13.925 18.127 1.00 61.44 379 GLN A O 1
ATOM 2964 N N . VAL A 1 380 ? -16.571 15.854 18.523 1.00 58.00 380 VAL A N 1
ATOM 2965 C CA . VAL A 1 380 ? -17.882 15.223 18.756 1.00 58.00 380 VAL A CA 1
ATOM 2966 C C . VAL A 1 380 ? -18.381 14.570 17.468 1.00 58.00 380 VAL A C 1
ATOM 2968 O O . VAL A 1 380 ? -18.804 13.412 17.499 1.00 58.00 380 VAL A O 1
ATOM 2971 N N . ARG A 1 381 ? -18.242 15.250 16.319 1.00 63.41 381 ARG A N 1
ATOM 2972 C CA . ARG A 1 381 ? -18.530 14.682 14.994 1.00 63.41 381 ARG A CA 1
ATOM 2973 C C . ARG A 1 381 ? -17.694 13.430 14.744 1.00 63.41 381 ARG A C 1
ATOM 2975 O O . ARG A 1 381 ? -18.262 12.384 14.465 1.00 63.41 381 ARG A O 1
ATOM 2982 N N . ARG A 1 382 ? -16.372 13.490 14.932 1.00 62.00 382 ARG A N 1
ATOM 2983 C CA . ARG A 1 382 ? -15.459 12.340 14.808 1.00 62.00 382 ARG A CA 1
ATOM 2984 C C . ARG A 1 382 ? -15.745 11.241 15.817 1.00 62.00 382 ARG A C 1
ATOM 2986 O O . ARG A 1 382 ? -15.505 10.089 15.507 1.00 62.00 382 ARG A O 1
ATOM 2993 N N . GLY A 1 383 ? -16.230 11.565 17.008 1.00 59.28 383 GLY A N 1
ATOM 2994 C CA . GLY A 1 383 ? -16.631 10.610 18.034 1.00 59.28 383 GLY A CA 1
ATOM 2995 C C . GLY A 1 383 ? -17.858 9.824 17.606 1.00 59.28 383 GLY A C 1
ATOM 2996 O O . GLY A 1 383 ? -17.847 8.599 17.655 1.00 59.28 383 GLY A O 1
ATOM 2997 N N . LEU A 1 384 ? -18.874 10.526 17.102 1.00 57.84 384 LEU A N 1
ATOM 2998 C CA . LEU A 1 384 ? -20.077 9.934 16.519 1.00 57.84 384 LEU A CA 1
ATOM 2999 C C . LEU A 1 384 ? -19.771 9.190 15.211 1.00 57.84 384 LEU A C 1
ATOM 3001 O O . LEU A 1 384 ? -20.348 8.136 14.965 1.00 57.84 384 LEU A O 1
ATOM 3005 N N . GLU A 1 385 ? -18.824 9.676 14.409 1.00 58.72 385 GLU A N 1
ATOM 3006 C CA . GLU A 1 385 ? -18.341 9.014 13.193 1.00 58.72 385 GLU A CA 1
ATOM 3007 C C . GLU A 1 385 ? -17.420 7.831 13.488 1.00 58.72 385 GLU A C 1
ATOM 3009 O O . GLU A 1 385 ? -17.421 6.863 12.745 1.00 58.72 385 GLU A O 1
ATOM 3014 N N . ALA A 1 386 ? -16.643 7.854 14.566 1.00 55.03 386 ALA A N 1
ATOM 3015 C CA . ALA A 1 386 ? -15.832 6.726 15.006 1.00 55.03 386 ALA A CA 1
ATOM 3016 C C . ALA A 1 386 ? -16.714 5.675 15.673 1.00 55.03 386 ALA A C 1
ATOM 3018 O O . ALA A 1 386 ? -16.489 4.489 15.465 1.00 55.03 386 ALA A O 1
ATOM 3019 N N . ALA A 1 387 ? -17.736 6.094 16.425 1.00 54.94 387 ALA A N 1
ATOM 3020 C CA . ALA A 1 387 ? -18.814 5.224 16.868 1.00 54.94 387 ALA A CA 1
ATOM 3021 C C . ALA A 1 387 ? -19.503 4.610 15.652 1.00 54.94 387 ALA A C 1
ATOM 3023 O O . ALA A 1 387 ? -19.666 3.399 15.621 1.00 54.94 387 ALA A O 1
ATOM 3024 N N . PHE A 1 388 ? -19.796 5.404 14.616 1.00 50.41 388 PHE A N 1
ATOM 3025 C CA . PHE A 1 388 ? -20.272 4.917 13.326 1.00 50.41 388 PHE A CA 1
ATOM 3026 C C . PHE A 1 388 ? -19.286 3.918 12.716 1.00 50.41 388 PHE A C 1
ATOM 3028 O O . PHE A 1 388 ? -19.666 2.784 12.581 1.00 50.41 388 PHE A O 1
ATOM 3035 N N . VAL A 1 389 ? -18.013 4.218 12.465 1.00 42.72 389 VAL A N 1
ATOM 3036 C CA . VAL A 1 389 ? -17.047 3.278 11.848 1.00 42.72 389 VAL A CA 1
ATOM 3037 C C . VAL A 1 389 ? -16.818 2.010 12.686 1.00 42.72 389 VAL A C 1
ATOM 3039 O O . VAL A 1 389 ? -16.602 0.934 12.132 1.00 42.72 389 VAL A O 1
ATOM 3042 N N . LYS A 1 390 ? -16.875 2.112 14.020 1.00 45.25 390 LYS A N 1
ATOM 3043 C CA . LYS A 1 390 ? -16.796 0.961 14.937 1.00 45.25 390 LYS A CA 1
ATOM 3044 C C . LYS A 1 390 ? -18.074 0.124 14.956 1.00 45.25 390 LYS A C 1
ATOM 3046 O O . LYS A 1 390 ? -18.016 -1.033 15.357 1.00 45.25 390 LYS A O 1
ATOM 3051 N N . THR A 1 391 ? -19.200 0.702 14.550 1.00 44.56 391 THR A N 1
ATOM 3052 C CA . THR A 1 391 ? -20.516 0.055 14.571 1.00 44.56 391 THR A CA 1
ATOM 3053 C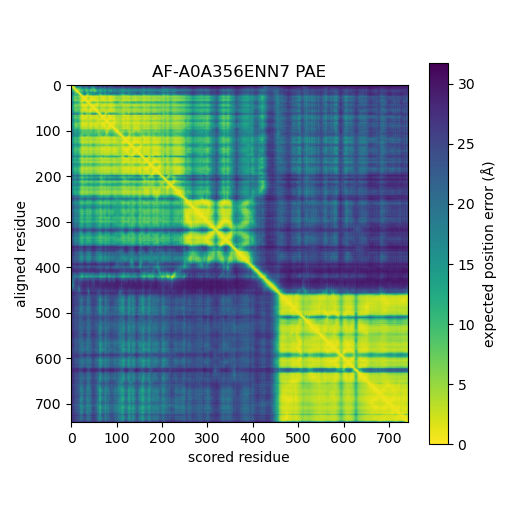 C . THR A 1 391 ? -20.940 -0.410 13.169 1.00 44.56 391 THR A C 1
ATOM 3055 O O . THR A 1 391 ? -21.369 -1.536 12.986 1.00 44.56 391 THR A O 1
ATOM 3058 N N . PHE A 1 392 ? -20.758 0.439 12.171 1.00 45.66 392 PHE A N 1
ATOM 3059 C CA . PHE A 1 392 ? -21.106 0.370 10.760 1.00 45.66 392 PHE A CA 1
ATOM 3060 C C . PHE A 1 392 ? -19.902 0.851 9.927 1.00 45.66 392 PHE A C 1
ATOM 3062 O O . PHE A 1 392 ? -19.770 2.043 9.639 1.00 45.66 392 PHE A O 1
ATOM 3069 N N . PRO A 1 393 ? -18.999 -0.025 9.468 1.00 36.41 393 PRO A N 1
ATOM 3070 C CA . PRO A 1 393 ? -18.320 0.280 8.223 1.00 36.41 393 PRO A CA 1
ATOM 3071 C C . PRO A 1 393 ? -19.370 0.418 7.105 1.00 36.41 393 PRO A C 1
ATOM 3073 O O . PRO A 1 393 ? -20.480 -0.107 7.242 1.00 36.41 393 PRO A O 1
ATOM 3076 N N . PRO A 1 394 ? -19.038 1.104 5.996 1.00 31.16 394 PRO A N 1
ATOM 3077 C CA . PRO A 1 394 ? -19.949 1.321 4.864 1.00 31.16 394 PRO A CA 1
ATOM 3078 C C . PRO A 1 394 ? -20.591 0.036 4.312 1.00 31.16 394 PRO A C 1
ATOM 3080 O O . PRO A 1 394 ? -21.625 0.111 3.656 1.00 31.16 394 PRO A O 1
ATOM 3083 N N . ASP A 1 395 ? -20.038 -1.127 4.672 1.00 35.00 395 ASP A N 1
ATOM 3084 C CA . ASP A 1 395 ? -20.479 -2.451 4.267 1.00 35.00 395 ASP A CA 1
ATOM 3085 C C . ASP A 1 395 ? -20.784 -3.340 5.505 1.00 35.00 395 ASP A C 1
ATOM 3087 O O . ASP A 1 395 ? -19.969 -4.154 5.928 1.00 35.00 395 ASP A O 1
ATOM 3091 N N . ARG A 1 396 ? -22.014 -3.209 6.033 1.00 41.62 396 ARG A N 1
ATOM 3092 C CA . ARG A 1 396 ? -22.783 -4.124 6.928 1.00 41.62 396 ARG A CA 1
ATOM 3093 C C . ARG A 1 396 ? -22.488 -4.100 8.448 1.00 41.62 396 ARG A C 1
ATOM 3095 O O . ARG A 1 396 ? -21.385 -3.829 8.902 1.00 41.62 396 ARG A O 1
ATOM 3102 N N . LEU A 1 397 ? -23.542 -4.375 9.237 1.00 36.41 397 LEU A N 1
ATOM 3103 C CA . LEU A 1 397 ? -23.643 -4.243 10.706 1.00 36.41 397 LEU A CA 1
ATOM 3104 C C . LEU A 1 397 ? -23.752 -5.609 11.412 1.00 36.41 397 LEU A C 1
ATOM 3106 O O . LEU A 1 397 ? -24.491 -6.473 10.939 1.00 36.41 397 LEU A O 1
ATOM 3110 N N . HIS A 1 398 ? -23.147 -5.749 12.602 1.00 38.78 398 HIS A N 1
ATOM 3111 C CA . HIS A 1 398 ? -23.443 -6.835 13.552 1.00 38.78 398 HIS A CA 1
ATOM 3112 C C . HIS A 1 398 ? -23.809 -6.321 14.941 1.00 38.78 398 HIS A C 1
ATOM 3114 O O . HIS A 1 398 ? -23.241 -5.347 15.429 1.00 38.78 398 HIS A O 1
ATOM 3120 N N . LEU A 1 399 ? -24.753 -7.014 15.582 1.00 34.72 399 LEU A N 1
ATOM 3121 C CA . LEU A 1 399 ? -25.223 -6.717 16.930 1.00 34.72 399 LEU A CA 1
ATOM 3122 C C . LEU A 1 399 ? -24.522 -7.591 17.977 1.00 34.72 399 LEU A C 1
ATOM 3124 O O . LEU A 1 399 ? -24.327 -8.791 17.786 1.00 34.72 399 LEU A O 1
ATOM 3128 N N . GLN A 1 400 ? -24.190 -6.963 19.098 1.00 38.78 400 GLN A N 1
ATOM 3129 C CA . GLN A 1 400 ? -23.752 -7.569 20.361 1.00 38.78 400 GLN A CA 1
ATOM 3130 C C . GLN A 1 400 ? -24.874 -7.419 21.411 1.00 38.78 400 GLN A C 1
ATOM 3132 O O . GLN A 1 400 ? -25.509 -6.369 21.469 1.00 38.78 400 GLN A O 1
ATOM 3137 N N . PRO A 1 401 ? -25.114 -8.389 22.297 1.00 32.16 401 PRO A N 1
ATOM 3138 C CA . PRO A 1 401 ? -25.975 -8.165 23.455 1.00 32.16 401 PRO A CA 1
ATOM 3139 C C . PRO A 1 401 ? -25.372 -7.082 24.364 1.00 32.16 401 PRO A C 1
ATOM 3141 O O . PRO A 1 401 ? -24.164 -7.072 24.610 1.00 32.16 401 PRO A O 1
ATOM 3144 N N . SER A 1 402 ? -26.193 -6.167 24.884 1.00 33.84 402 SER A N 1
ATOM 3145 C CA . SER A 1 402 ? -25.740 -5.206 25.890 1.00 33.84 402 SER A CA 1
ATOM 3146 C C . SER A 1 402 ? -25.423 -5.940 27.197 1.00 33.84 402 SER A C 1
ATOM 3148 O O . SER A 1 402 ? -26.341 -6.369 27.897 1.00 33.84 402 SER A O 1
ATOM 3150 N N . ASN A 1 403 ? -24.146 -6.035 27.576 1.00 35.81 403 ASN A N 1
ATOM 3151 C CA . ASN A 1 403 ? -23.781 -6.309 28.965 1.00 35.81 403 ASN A CA 1
ATOM 3152 C C . ASN A 1 403 ? -24.154 -5.074 29.794 1.00 35.81 403 ASN A C 1
ATOM 3154 O O . ASN A 1 403 ? -23.356 -4.154 29.981 1.00 35.81 403 ASN A O 1
ATOM 3158 N N . SER A 1 404 ? -25.400 -5.026 30.271 1.00 29.88 404 SER A N 1
ATOM 3159 C CA . SER A 1 404 ? -25.768 -4.145 31.373 1.00 29.88 404 SER A CA 1
ATOM 3160 C C . SER A 1 404 ? -24.833 -4.461 32.535 1.00 29.88 404 SER A C 1
ATOM 3162 O O . SER A 1 404 ? -24.759 -5.616 32.951 1.00 29.88 404 SER A O 1
ATOM 3164 N N . GLY A 1 405 ? -24.112 -3.451 33.024 1.00 28.22 405 GLY A N 1
ATOM 3165 C CA . GLY A 1 405 ? -23.164 -3.528 34.134 1.00 28.22 405 GLY A CA 1
ATOM 3166 C C . GLY A 1 405 ? -23.800 -3.917 35.468 1.00 28.22 405 GLY A C 1
ATOM 3167 O O . GLY A 1 405 ? -23.790 -3.141 36.417 1.00 28.22 405 GLY A O 1
ATOM 3168 N N . GLY A 1 406 ? -24.314 -5.137 35.560 1.00 27.20 406 GLY A N 1
ATOM 3169 C CA . GLY A 1 406 ? -24.355 -5.873 36.801 1.00 27.20 406 GLY A CA 1
ATOM 3170 C C . GLY A 1 406 ? -23.003 -6.546 36.969 1.00 27.20 406 GLY A C 1
ATOM 3171 O O . GLY A 1 406 ? -22.717 -7.533 36.296 1.00 27.20 406 GLY A O 1
ATOM 3172 N N . GLN A 1 407 ? -22.201 -6.068 37.919 1.00 27.31 407 GLN A N 1
ATOM 3173 C CA . GLN A 1 407 ? -21.421 -6.987 38.744 1.00 27.31 407 GLN A CA 1
ATOM 3174 C C . GLN A 1 407 ? -22.423 -7.936 39.424 1.00 27.31 407 GLN A C 1
ATOM 3176 O O . GLN A 1 407 ? -22.772 -7.780 40.590 1.00 27.31 407 GLN A O 1
ATOM 3181 N N . LEU A 1 408 ? -22.956 -8.902 38.679 1.00 25.08 408 LEU A N 1
ATOM 3182 C CA . LEU A 1 408 ? -23.402 -10.136 39.288 1.00 25.08 408 LEU A CA 1
ATOM 3183 C C . LEU A 1 408 ? -22.117 -10.793 39.761 1.00 25.08 408 LEU A C 1
ATOM 3185 O O . LEU A 1 408 ? -21.180 -10.933 38.977 1.00 25.08 408 LEU A O 1
ATOM 3189 N N . GLY A 1 409 ? -22.052 -11.106 41.053 1.00 25.64 409 GLY A N 1
ATOM 3190 C CA . GLY A 1 409 ? -20.972 -11.872 41.654 1.00 25.64 409 GLY A CA 1
ATOM 3191 C C . GLY A 1 409 ? -20.860 -13.239 40.990 1.00 25.64 409 GLY A C 1
ATOM 3192 O O . GLY A 1 409 ? -21.299 -14.244 41.535 1.00 25.64 409 GLY A O 1
ATOM 3193 N N . LEU A 1 410 ? -20.264 -13.276 39.806 1.00 28.41 410 LEU A N 1
ATOM 3194 C CA . LEU A 1 410 ? -19.548 -14.424 39.315 1.00 28.41 410 LEU A CA 1
ATOM 3195 C C . LEU A 1 410 ? -18.277 -14.415 40.146 1.00 28.41 410 LEU A C 1
ATOM 3197 O O . LEU A 1 410 ? -17.354 -13.639 39.897 1.00 28.41 410 LEU A O 1
ATOM 3201 N N . GLY A 1 411 ? -18.280 -15.227 41.206 1.00 24.86 411 GLY A N 1
ATOM 3202 C CA . GLY A 1 411 ? -17.033 -15.646 41.822 1.00 24.86 411 GLY A CA 1
ATOM 3203 C C . GLY A 1 411 ? -16.075 -15.995 40.694 1.00 24.86 411 GLY A C 1
ATOM 3204 O O . GLY A 1 411 ? -16.494 -16.637 39.729 1.00 24.86 411 GLY A O 1
ATOM 3205 N N . SER A 1 412 ? -14.845 -15.491 40.790 1.00 27.86 412 SER A N 1
ATOM 3206 C CA . SER A 1 412 ? -13.726 -15.873 39.939 1.00 27.86 412 SER A CA 1
ATOM 3207 C C . SER A 1 412 ? -13.788 -17.380 39.732 1.00 27.86 412 SER A C 1
ATOM 3209 O O . SER A 1 412 ? -13.378 -18.155 40.596 1.00 27.86 412 SER A O 1
ATOM 3211 N N . THR A 1 413 ? -14.391 -17.809 38.629 1.00 32.59 413 THR A N 1
ATOM 3212 C CA . THR A 1 413 ? -14.327 -19.203 38.247 1.00 32.59 413 THR A CA 1
ATOM 3213 C C . THR A 1 413 ? -12.968 -19.246 37.595 1.00 32.59 413 THR A C 1
ATOM 3215 O O . THR A 1 413 ? -12.833 -18.884 36.428 1.00 32.59 413 THR A O 1
ATOM 3218 N N . GLU A 1 414 ? -11.939 -19.496 38.411 1.00 30.98 414 GLU A N 1
ATOM 3219 C CA . GLU A 1 414 ? -10.616 -19.842 37.916 1.00 30.98 414 GLU A CA 1
ATOM 3220 C C . GLU A 1 414 ? -10.841 -20.850 36.800 1.00 30.98 414 GLU A C 1
ATOM 3222 O O . GLU A 1 414 ? -11.384 -21.939 37.011 1.00 30.98 414 GLU A O 1
ATOM 3227 N N . MET A 1 415 ? -10.529 -20.439 35.577 1.00 36.62 415 MET A N 1
ATOM 3228 C CA . MET A 1 415 ? -10.585 -21.349 34.460 1.00 36.62 415 MET A CA 1
ATOM 3229 C C . MET A 1 415 ? -9.442 -22.331 34.698 1.00 36.62 415 MET A C 1
ATOM 3231 O O . MET A 1 415 ? -8.272 -21.986 34.546 1.00 36.62 415 MET A O 1
ATOM 3235 N N . ALA A 1 416 ? -9.783 -23.530 35.166 1.00 35.50 416 ALA A N 1
ATOM 3236 C CA . ALA A 1 416 ? -8.805 -24.575 35.403 1.00 35.50 416 ALA A CA 1
ATOM 3237 C C . ALA A 1 416 ? -8.165 -24.956 34.061 1.00 35.50 416 ALA A C 1
ATOM 3239 O O . ALA A 1 416 ? -8.829 -25.513 33.180 1.00 35.50 416 ALA A O 1
ATOM 3240 N N . LEU A 1 417 ? -6.882 -24.622 33.913 1.00 38.81 417 LEU A N 1
ATOM 3241 C CA . LEU A 1 417 ? -6.001 -25.219 32.920 1.00 38.81 417 LEU A CA 1
ATOM 3242 C C . LEU A 1 417 ? -5.873 -26.697 33.294 1.00 38.81 417 LEU A C 1
ATOM 3244 O O . LEU A 1 417 ? -5.229 -27.035 34.284 1.00 38.81 417 LEU A O 1
ATOM 3248 N N . GLU A 1 418 ? -6.525 -27.575 32.543 1.00 41.62 418 GLU A N 1
ATOM 3249 C CA . GLU A 1 418 ? -6.249 -29.006 32.624 1.00 41.62 418 GLU A CA 1
ATOM 3250 C C . GLU A 1 418 ? -5.334 -29.375 31.461 1.00 41.62 418 GLU A C 1
ATOM 3252 O O . GLU A 1 418 ? -5.563 -28.951 30.328 1.00 41.62 418 GLU A O 1
ATOM 3257 N N . ASP A 1 419 ? -4.295 -30.142 31.782 1.00 41.81 419 ASP A N 1
ATOM 3258 C CA . ASP A 1 419 ? -3.256 -30.613 30.868 1.00 41.81 419 ASP A CA 1
ATOM 3259 C C . ASP A 1 419 ? -2.393 -29.486 30.272 1.00 41.81 419 ASP A C 1
ATOM 3261 O O . ASP A 1 419 ? -2.480 -29.137 29.095 1.00 41.81 419 ASP A O 1
ATOM 3265 N N . LEU A 1 420 ? -1.510 -28.927 31.106 1.00 37.72 420 LEU A N 1
ATOM 3266 C CA . LEU A 1 420 ? -0.421 -28.065 30.650 1.00 37.72 420 LEU A CA 1
ATOM 3267 C C . LEU A 1 420 ? 0.685 -28.932 30.042 1.00 37.72 420 LEU A C 1
ATOM 3269 O O . LEU A 1 420 ? 1.392 -29.641 30.762 1.00 37.72 420 LEU A O 1
ATOM 3273 N N . ILE A 1 421 ? 0.857 -28.858 28.725 1.00 49.97 421 ILE A N 1
ATOM 3274 C CA . ILE A 1 421 ? 1.995 -29.487 28.053 1.00 49.97 421 ILE A CA 1
ATOM 3275 C C . ILE A 1 421 ? 3.051 -28.410 27.822 1.00 49.97 421 ILE A C 1
ATOM 3277 O O . ILE A 1 421 ? 2.860 -27.484 27.033 1.00 49.97 421 ILE A O 1
ATOM 3281 N N . VAL A 1 422 ? 4.170 -28.539 28.533 1.00 54.62 422 VAL A N 1
ATOM 3282 C CA . VAL A 1 422 ? 5.362 -27.712 28.331 1.00 54.62 422 VAL A CA 1
ATOM 3283 C C . VAL A 1 422 ? 6.116 -28.256 27.122 1.00 54.62 422 VAL A C 1
ATOM 3285 O O . VAL A 1 422 ? 6.497 -29.428 27.113 1.00 54.62 422 VAL A O 1
ATOM 3288 N N . LEU A 1 423 ? 6.329 -27.421 26.106 1.00 40.94 423 LEU A N 1
ATOM 3289 C CA . LEU A 1 423 ? 7.131 -27.773 24.937 1.00 40.94 423 LEU A CA 1
ATOM 3290 C C . LEU A 1 423 ? 8.573 -27.281 25.157 1.00 40.94 423 LEU A C 1
ATOM 3292 O O . LEU A 1 423 ? 8.809 -26.079 25.047 1.00 40.94 423 LEU A O 1
ATOM 3296 N N . PRO A 1 424 ? 9.547 -28.154 25.485 1.00 40.56 424 PRO A N 1
ATOM 3297 C CA . PRO A 1 424 ? 10.944 -27.741 25.569 1.00 40.56 424 PRO A CA 1
ATOM 3298 C C . PRO A 1 424 ? 11.490 -27.441 24.168 1.00 40.56 424 PRO A C 1
ATOM 3300 O O . PRO A 1 424 ? 11.242 -28.195 23.228 1.00 40.56 424 PRO A O 1
ATOM 3303 N N . GLU A 1 425 ? 12.303 -26.392 24.029 1.00 40.03 425 GLU A N 1
ATOM 3304 C CA . GLU A 1 425 ? 12.924 -26.030 22.743 1.00 40.03 425 GLU A CA 1
ATOM 3305 C C . GLU A 1 425 ? 13.968 -27.059 22.239 1.00 40.03 425 GLU A C 1
ATOM 3307 O O . GLU A 1 425 ? 14.415 -26.971 21.097 1.00 40.03 425 GLU A O 1
ATOM 3312 N N . ASN A 1 426 ? 14.354 -28.061 23.047 1.00 37.25 426 ASN A N 1
ATOM 3313 C CA . ASN A 1 426 ? 15.235 -29.168 22.642 1.00 37.25 426 ASN A CA 1
ATOM 3314 C C . ASN A 1 426 ? 15.138 -30.382 23.596 1.00 37.25 426 ASN A C 1
ATOM 3316 O O . ASN A 1 426 ? 15.609 -30.287 24.730 1.00 37.25 426 ASN A O 1
ATOM 3320 N N . PRO A 1 427 ? 14.606 -31.547 23.177 1.00 38.69 427 PRO A N 1
ATOM 3321 C CA . PRO A 1 427 ? 14.787 -32.789 23.922 1.00 38.69 427 PRO A CA 1
ATOM 3322 C C . PRO A 1 427 ? 16.149 -33.423 23.577 1.00 38.69 427 PRO A C 1
ATOM 3324 O O . PRO A 1 427 ? 16.381 -33.847 22.444 1.00 38.69 427 PRO A O 1
ATOM 3327 N N . ASP A 1 428 ? 17.060 -33.494 24.551 1.00 34.00 428 ASP A N 1
ATOM 3328 C CA . ASP A 1 428 ? 18.352 -34.182 24.425 1.00 34.00 428 ASP A CA 1
ATOM 3329 C C . ASP A 1 428 ? 18.160 -35.690 24.168 1.00 34.00 428 ASP A C 1
ATOM 3331 O O . ASP A 1 428 ? 17.865 -36.470 25.073 1.00 34.00 428 ASP A O 1
ATOM 3335 N N . LEU A 1 429 ? 18.383 -36.125 22.926 1.00 36.81 429 LEU A N 1
ATOM 3336 C CA . LEU A 1 429 ? 18.582 -37.530 22.565 1.00 36.81 429 LEU A CA 1
ATOM 3337 C C . LEU A 1 429 ? 20.085 -37.829 22.565 1.00 36.81 429 LEU A C 1
ATOM 3339 O O . LEU A 1 429 ? 20.757 -37.695 21.545 1.00 36.81 429 LEU A O 1
ATOM 3343 N N . THR A 1 430 ? 20.633 -38.231 23.713 1.00 32.22 430 THR A N 1
ATOM 3344 C CA . THR A 1 430 ? 21.998 -38.776 23.789 1.00 32.22 430 THR A CA 1
ATOM 3345 C C . THR A 1 430 ? 21.972 -40.206 24.315 1.00 32.22 430 THR A C 1
ATOM 3347 O O . THR A 1 430 ? 21.762 -40.467 25.496 1.00 32.22 430 THR A O 1
ATOM 3350 N N . GLY A 1 431 ? 22.206 -41.156 23.412 1.00 29.73 431 GLY A N 1
ATOM 3351 C CA . GLY A 1 431 ? 22.408 -42.558 23.744 1.00 29.73 431 GLY A CA 1
ATOM 3352 C C . GLY A 1 431 ? 23.127 -43.282 22.611 1.00 29.73 431 GLY A C 1
ATOM 3353 O O . GLY A 1 431 ? 22.516 -43.544 21.585 1.00 29.73 431 GLY A O 1
ATOM 3354 N N . LEU A 1 432 ? 24.394 -43.631 22.868 1.00 30.03 432 LEU A N 1
ATOM 3355 C CA . LEU A 1 432 ? 25.287 -44.505 22.087 1.00 30.03 432 LEU A CA 1
ATOM 3356 C C . LEU A 1 432 ? 25.774 -43.961 20.726 1.00 30.03 432 LEU A C 1
ATOM 3358 O O . LEU A 1 432 ? 25.014 -43.878 19.774 1.00 30.03 432 LEU A O 1
ATOM 3362 N N . VAL A 1 433 ? 27.082 -43.704 20.593 1.00 29.61 433 VAL A N 1
ATOM 3363 C CA . VAL A 1 433 ? 28.037 -44.624 19.936 1.00 29.61 433 VAL A CA 1
ATOM 3364 C C . VAL A 1 433 ? 29.470 -44.055 19.970 1.00 29.61 433 VAL A C 1
ATOM 3366 O O . VAL A 1 433 ? 29.725 -42.877 19.746 1.00 29.61 433 VAL A O 1
ATOM 3369 N N . ASP A 1 434 ? 30.350 -44.991 20.314 1.00 28.94 434 ASP A N 1
ATOM 3370 C CA . ASP A 1 434 ? 31.798 -45.175 20.184 1.00 28.94 434 ASP A CA 1
ATOM 3371 C C . ASP A 1 434 ? 32.672 -44.196 19.367 1.00 28.94 434 ASP A C 1
ATOM 3373 O O . ASP A 1 434 ? 32.358 -43.755 18.264 1.00 28.94 434 ASP A O 1
ATOM 3377 N N . SER A 1 435 ? 33.865 -43.958 19.913 1.00 29.88 435 SER A N 1
ATOM 3378 C CA . SER A 1 435 ? 34.901 -43.050 19.434 1.00 29.88 435 SER A CA 1
ATOM 3379 C C . SER A 1 435 ? 36.043 -43.804 18.744 1.00 29.88 435 SER A C 1
ATOM 3381 O O . SER A 1 435 ? 36.858 -44.442 19.413 1.00 29.88 435 SER A O 1
ATOM 3383 N N . SER A 1 436 ? 36.208 -43.645 17.426 1.00 28.47 436 SER A N 1
ATOM 3384 C CA . SER A 1 436 ? 37.501 -43.901 16.773 1.00 28.47 436 SER A CA 1
ATOM 3385 C C . SER A 1 436 ? 37.776 -42.959 15.582 1.00 28.47 436 SER A C 1
ATOM 3387 O O . SER A 1 436 ? 36.976 -42.803 14.670 1.00 28.47 436 SER A O 1
ATOM 3389 N N . ARG A 1 437 ? 38.936 -42.292 15.685 1.00 31.59 437 ARG A N 1
ATOM 3390 C CA . ARG A 1 437 ? 39.671 -41.354 14.790 1.00 31.59 437 ARG A CA 1
ATOM 3391 C C . ARG A 1 437 ? 39.800 -41.823 13.312 1.00 31.59 437 ARG A C 1
ATOM 3393 O O . ARG A 1 437 ? 39.642 -43.023 13.113 1.00 31.59 437 ARG A O 1
ATOM 3400 N N . PRO A 1 438 ? 40.221 -40.999 12.300 1.00 33.22 438 PRO A N 1
ATOM 3401 C CA . PRO A 1 438 ? 41.343 -40.036 12.369 1.00 33.22 438 PRO A CA 1
ATOM 3402 C C . PRO A 1 438 ? 41.284 -38.739 11.516 1.00 33.22 438 PRO A C 1
ATOM 3404 O O . PRO A 1 438 ? 40.333 -38.441 10.808 1.00 33.22 438 PRO A O 1
ATOM 3407 N N . GLU A 1 439 ? 42.360 -37.957 11.667 1.00 29.61 439 GLU A N 1
ATOM 3408 C CA . GLU A 1 439 ? 42.644 -36.603 11.168 1.00 29.61 439 GLU A CA 1
ATOM 3409 C C . GLU A 1 439 ? 42.867 -36.446 9.644 1.00 29.61 439 GLU A C 1
ATOM 3411 O O . GLU A 1 439 ? 43.411 -37.345 9.001 1.00 29.61 439 GLU A O 1
ATOM 3416 N N . ARG A 1 440 ? 42.650 -35.188 9.187 1.00 28.39 440 ARG A N 1
ATOM 3417 C CA . ARG A 1 440 ? 43.213 -34.418 8.032 1.00 28.39 440 ARG A CA 1
ATOM 3418 C C . ARG A 1 440 ? 42.251 -34.138 6.856 1.00 28.39 440 ARG A C 1
ATOM 3420 O O . ARG A 1 440 ? 41.363 -34.946 6.622 1.00 28.39 440 ARG A O 1
ATOM 3427 N N . PRO A 1 441 ? 42.501 -33.110 6.004 1.00 30.84 441 PRO A N 1
ATOM 3428 C CA . PRO A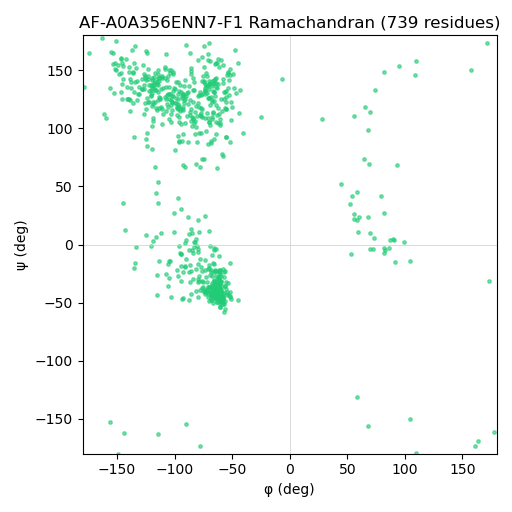 1 441 ? 43.302 -31.885 6.155 1.00 30.84 441 PRO A CA 1
ATOM 3429 C C . PRO A 1 441 ? 42.504 -30.587 5.878 1.00 30.84 441 PRO A C 1
ATOM 3431 O O . PRO A 1 441 ? 41.446 -30.577 5.258 1.00 30.84 441 PRO A O 1
ATOM 3434 N N . VAL A 1 442 ? 43.085 -29.467 6.308 1.00 33.44 442 VAL A N 1
ATOM 3435 C CA . VAL A 1 442 ? 42.630 -28.093 6.054 1.00 33.44 442 VAL A CA 1
ATOM 3436 C C . VAL A 1 442 ? 42.763 -27.760 4.562 1.00 33.44 442 VAL A C 1
ATOM 3438 O O . VAL A 1 442 ? 43.875 -27.676 4.044 1.00 33.44 442 VAL A O 1
ATOM 3441 N N . GLY A 1 443 ? 41.633 -27.553 3.884 1.00 28.58 443 GLY A N 1
ATOM 3442 C CA . GLY A 1 443 ? 41.552 -26.994 2.534 1.00 28.58 443 GLY A CA 1
ATOM 3443 C C . GLY A 1 443 ? 40.754 -25.694 2.561 1.00 28.58 443 GLY A C 1
ATOM 3444 O O . GLY A 1 443 ? 39.549 -25.714 2.796 1.00 28.58 443 GLY A O 1
ATOM 3445 N N . GLY A 1 444 ? 41.436 -24.564 2.371 1.00 32.31 444 GLY A N 1
ATOM 3446 C CA . GLY A 1 444 ? 40.819 -23.242 2.322 1.00 32.31 444 GLY A CA 1
ATOM 3447 C C . GLY A 1 444 ? 39.976 -23.038 1.064 1.00 32.31 444 GLY A C 1
ATOM 3448 O O . GLY A 1 444 ? 40.403 -23.380 -0.036 1.00 32.31 444 GLY A O 1
ATOM 3449 N N . PHE A 1 445 ? 38.808 -22.419 1.231 1.00 28.52 445 PHE A N 1
ATOM 3450 C CA . PHE A 1 445 ? 38.018 -21.853 0.142 1.00 28.52 445 PHE A CA 1
ATOM 3451 C C . PHE A 1 445 ? 37.616 -20.419 0.497 1.00 28.52 445 PHE A C 1
ATOM 3453 O O . PHE A 1 445 ? 37.148 -20.146 1.601 1.00 28.52 445 PHE A O 1
ATOM 3460 N N . GLY A 1 446 ? 37.884 -19.511 -0.444 1.00 28.70 446 GLY A N 1
ATOM 3461 C CA . GLY A 1 446 ? 37.653 -18.072 -0.336 1.00 28.70 446 GLY A CA 1
ATOM 3462 C C . GLY A 1 446 ? 36.172 -17.666 -0.339 1.00 28.70 446 GLY A C 1
ATOM 3463 O O . GLY A 1 446 ? 35.290 -18.504 -0.550 1.00 28.70 446 GLY A O 1
ATOM 3464 N N . PRO A 1 447 ? 35.891 -16.373 -0.107 1.00 29.52 447 PRO A N 1
ATOM 3465 C CA . PRO A 1 447 ? 34.535 -15.869 0.059 1.00 29.52 447 PRO A CA 1
ATOM 3466 C C . PRO A 1 447 ? 33.778 -15.933 -1.273 1.00 29.52 447 PRO A C 1
ATOM 3468 O O . PRO A 1 447 ? 34.184 -15.331 -2.267 1.00 29.52 447 PRO A O 1
ATOM 3471 N N . ARG A 1 448 ? 32.668 -16.677 -1.299 1.00 29.53 448 ARG A N 1
ATOM 3472 C CA . ARG A 1 448 ? 31.696 -16.622 -2.395 1.00 29.53 448 ARG A CA 1
ATOM 3473 C C . ARG A 1 448 ? 30.822 -15.383 -2.219 1.00 29.53 448 ARG A C 1
ATOM 3475 O O . ARG A 1 448 ? 30.270 -15.161 -1.145 1.00 29.53 448 ARG A O 1
ATOM 3482 N N . HIS A 1 449 ? 30.730 -14.595 -3.286 1.00 29.22 449 HIS A N 1
ATOM 3483 C CA . HIS A 1 449 ? 29.836 -13.450 -3.416 1.00 29.22 449 HIS A CA 1
ATOM 3484 C C . HIS A 1 449 ? 28.378 -13.860 -3.167 1.00 29.22 449 HIS A C 1
ATOM 3486 O O . HIS A 1 449 ? 27.916 -14.870 -3.699 1.00 29.22 449 HIS A O 1
ATOM 3492 N N . GLY A 1 450 ? 27.687 -13.080 -2.332 1.00 29.11 450 GLY A N 1
ATOM 3493 C CA . GLY A 1 450 ? 26.266 -13.236 -2.040 1.00 29.11 450 GLY A CA 1
ATOM 3494 C C . GLY A 1 450 ? 25.419 -13.027 -3.292 1.00 29.11 450 GLY A C 1
ATOM 3495 O O . GLY A 1 450 ? 25.664 -12.101 -4.061 1.00 29.11 450 GLY A O 1
ATOM 3496 N N . GLY A 1 451 ? 24.458 -13.925 -3.500 1.00 28.89 451 GLY A N 1
ATOM 3497 C CA . GLY A 1 451 ? 23.448 -13.794 -4.540 1.00 28.89 451 GLY A CA 1
ATOM 3498 C C . GLY A 1 451 ? 22.425 -12.728 -4.162 1.00 28.89 451 GLY A C 1
ATOM 3499 O O . GLY A 1 451 ? 21.921 -12.723 -3.039 1.00 28.89 451 GLY A O 1
ATOM 3500 N N . ASP A 1 452 ? 22.138 -11.843 -5.114 1.00 36.16 452 ASP A N 1
ATOM 3501 C CA . ASP A 1 452 ? 21.085 -10.833 -5.048 1.00 36.16 452 ASP A CA 1
ATOM 3502 C C . ASP A 1 452 ? 19.711 -11.499 -4.889 1.00 36.16 452 ASP A C 1
ATOM 3504 O O . ASP A 1 452 ? 19.123 -11.996 -5.852 1.00 36.16 452 ASP A O 1
ATOM 3508 N N . VAL A 1 453 ? 19.175 -11.479 -3.670 1.00 34.97 453 VAL A N 1
ATOM 3509 C CA . VAL A 1 453 ? 17.757 -11.748 -3.411 1.00 34.97 453 VAL A CA 1
ATOM 3510 C C . VAL A 1 453 ? 17.057 -10.393 -3.338 1.00 34.97 453 VAL A C 1
ATOM 3512 O O . VAL A 1 453 ? 17.000 -9.760 -2.287 1.00 34.97 453 VAL A O 1
ATOM 3515 N N . GLY A 1 454 ? 16.593 -9.899 -4.486 1.00 33.59 454 GLY A N 1
ATOM 3516 C CA . GLY A 1 454 ? 15.802 -8.668 -4.549 1.00 33.59 454 GLY A CA 1
ATOM 3517 C C . GLY A 1 454 ? 14.375 -8.877 -4.008 1.00 33.59 454 GLY A C 1
ATOM 3518 O O . GLY A 1 454 ? 13.822 -9.966 -4.184 1.00 33.59 454 GLY A O 1
ATOM 3519 N N . PRO A 1 455 ? 13.750 -7.862 -3.380 1.00 32.81 455 PRO A N 1
ATOM 3520 C CA . PRO A 1 455 ? 12.374 -7.952 -2.890 1.00 32.81 455 PRO A CA 1
ATOM 3521 C C . PRO A 1 455 ? 11.377 -8.130 -4.046 1.00 32.81 455 PRO A C 1
ATOM 3523 O O . PRO A 1 455 ? 11.516 -7.516 -5.108 1.00 32.81 455 PRO A O 1
ATOM 3526 N N . VAL A 1 456 ? 10.379 -8.998 -3.835 1.00 39.25 456 VAL A N 1
ATOM 3527 C CA . VAL A 1 456 ? 9.569 -9.581 -4.917 1.00 39.25 456 VAL A CA 1
ATOM 3528 C C . VAL A 1 456 ? 8.468 -8.657 -5.444 1.00 39.25 456 VAL A C 1
ATOM 3530 O O . VAL A 1 456 ? 8.282 -8.667 -6.648 1.00 39.25 456 VAL A O 1
ATOM 3533 N N . PHE A 1 457 ? 7.827 -7.771 -4.676 1.00 43.81 457 PHE A N 1
ATOM 3534 C CA . PHE A 1 457 ? 7.005 -6.682 -5.242 1.00 43.81 457 PHE A CA 1
ATOM 3535 C C . PHE A 1 457 ? 6.889 -5.520 -4.251 1.00 43.81 457 PHE A C 1
ATOM 3537 O O . PHE A 1 457 ? 6.637 -5.728 -3.070 1.00 43.81 457 PHE A O 1
ATOM 3544 N N . GLY A 1 458 ? 7.072 -4.293 -4.740 1.00 44.12 458 GLY A N 1
ATOM 3545 C CA . GLY A 1 458 ? 6.973 -3.068 -3.936 1.00 44.12 458 GLY A CA 1
ATOM 3546 C C . GLY A 1 458 ? 7.387 -1.797 -4.697 1.00 44.12 458 GLY A C 1
ATOM 3547 O O . GLY A 1 458 ? 6.784 -0.753 -4.471 1.00 44.12 458 GLY A O 1
ATOM 3548 N N . PRO A 1 459 ? 8.339 -1.871 -5.658 1.00 51.25 459 PRO A N 1
ATOM 3549 C CA . PRO A 1 459 ? 8.695 -0.698 -6.477 1.00 51.25 459 PRO A CA 1
ATOM 3550 C C . PRO A 1 459 ? 8.851 -0.879 -8.005 1.00 51.25 459 PRO A C 1
ATOM 3552 O O . PRO A 1 459 ? 8.871 0.125 -8.724 1.00 51.25 459 PRO A O 1
ATOM 3555 N N . ARG A 1 460 ? 8.979 -2.108 -8.535 1.00 55.00 460 ARG A N 1
ATOM 3556 C CA . ARG A 1 460 ? 9.243 -2.332 -9.978 1.00 55.00 460 ARG A CA 1
ATOM 3557 C C . ARG A 1 460 ? 8.097 -1.843 -10.873 1.00 55.00 460 ARG A C 1
ATOM 3559 O O . ARG A 1 460 ? 8.351 -1.073 -11.795 1.00 55.00 460 ARG A O 1
ATOM 3566 N N . ASP A 1 461 ? 6.850 -2.163 -10.530 1.00 62.94 461 ASP A N 1
ATOM 3567 C CA . ASP A 1 461 ? 5.668 -1.746 -11.306 1.00 62.94 461 ASP A CA 1
ATOM 3568 C C . ASP A 1 461 ? 5.498 -0.222 -11.363 1.00 62.94 461 ASP A C 1
ATOM 3570 O O . ASP A 1 461 ? 5.073 0.339 -12.377 1.00 62.94 461 ASP A O 1
ATOM 3574 N N . ALA A 1 462 ? 5.851 0.468 -10.275 1.00 70.75 462 ALA A N 1
ATOM 3575 C CA . ALA A 1 462 ? 5.809 1.922 -10.215 1.00 70.75 462 ALA A CA 1
ATOM 3576 C C . ALA A 1 462 ? 6.926 2.544 -11.070 1.00 70.75 462 ALA A C 1
ATOM 3578 O O . ALA A 1 462 ? 6.693 3.533 -11.760 1.00 70.75 462 ALA A O 1
ATOM 3579 N N . SER A 1 463 ? 8.121 1.944 -11.087 1.00 80.38 463 SER A N 1
ATOM 3580 C CA . SER A 1 463 ? 9.201 2.375 -11.983 1.00 80.38 463 SER A CA 1
ATOM 3581 C C . SER A 1 463 ? 8.798 2.244 -13.455 1.00 80.38 463 SER A C 1
ATOM 3583 O O . SER A 1 463 ? 8.958 3.193 -14.221 1.00 80.38 463 SER A O 1
ATOM 3585 N N . ASP A 1 464 ? 8.192 1.124 -13.850 1.00 86.62 464 ASP A N 1
ATOM 3586 C CA . ASP A 1 464 ? 7.750 0.926 -15.234 1.00 86.62 464 ASP A CA 1
ATOM 3587 C C . ASP A 1 464 ? 6.578 1.837 -15.611 1.00 86.62 464 ASP A C 1
ATOM 3589 O O . ASP A 1 464 ? 6.559 2.400 -16.709 1.00 86.62 464 ASP A O 1
ATOM 3593 N N . SER A 1 465 ? 5.645 2.075 -14.685 1.00 87.06 465 SER A N 1
ATOM 3594 C CA . SER A 1 465 ? 4.562 3.048 -14.875 1.00 87.06 465 SER A CA 1
ATOM 3595 C C . SER A 1 465 ? 5.105 4.467 -15.067 1.00 87.06 465 SER A C 1
ATOM 3597 O O . SER A 1 465 ? 4.667 5.175 -15.975 1.00 87.06 465 SER A O 1
ATOM 3599 N N . GLN A 1 466 ? 6.114 4.868 -14.285 1.00 90.12 466 GLN A N 1
ATOM 3600 C CA . GLN A 1 466 ? 6.796 6.151 -14.458 1.00 90.12 466 GLN A CA 1
ATOM 3601 C C . GLN A 1 466 ? 7.518 6.231 -15.806 1.00 90.12 466 GLN A C 1
ATOM 3603 O O . GLN A 1 466 ? 7.414 7.247 -16.488 1.00 90.12 466 GLN A O 1
ATOM 3608 N N . ARG A 1 467 ? 8.236 5.180 -16.220 1.00 91.25 467 ARG A N 1
ATOM 3609 C CA . ARG A 1 467 ? 8.945 5.161 -17.511 1.00 91.25 467 ARG A CA 1
ATOM 3610 C C . ARG A 1 467 ? 7.975 5.296 -18.681 1.00 91.25 467 ARG A C 1
ATOM 3612 O O . ARG A 1 467 ? 8.204 6.119 -19.562 1.00 91.25 467 ARG A O 1
ATOM 3619 N N . ARG A 1 468 ? 6.861 4.559 -18.663 1.00 91.75 468 ARG A N 1
ATOM 3620 C CA . ARG A 1 468 ? 5.800 4.668 -19.681 1.00 91.75 468 ARG A CA 1
ATOM 3621 C C . ARG A 1 468 ? 5.176 6.058 -19.707 1.00 91.75 468 ARG A C 1
ATOM 3623 O O . ARG A 1 468 ? 4.971 6.609 -20.785 1.00 91.75 468 ARG A O 1
ATOM 3630 N N . PHE A 1 469 ? 4.916 6.637 -18.536 1.00 93.94 469 PHE A N 1
ATOM 3631 C CA . PHE A 1 469 ? 4.443 8.014 -18.430 1.00 93.94 469 PHE A CA 1
ATOM 3632 C C . PHE A 1 469 ? 5.425 9.000 -19.080 1.00 93.94 469 PHE A C 1
ATOM 3634 O O . PHE A 1 469 ? 5.029 9.780 -19.944 1.00 93.94 469 PHE A O 1
ATOM 3641 N N . MET A 1 470 ? 6.707 8.918 -18.718 1.00 94.69 470 MET A N 1
ATOM 3642 C CA . MET A 1 470 ? 7.757 9.775 -19.270 1.00 94.69 470 MET A CA 1
ATOM 3643 C C . MET A 1 470 ? 7.882 9.628 -20.788 1.00 94.69 470 MET A C 1
ATOM 3645 O O . MET A 1 470 ? 8.023 10.628 -21.476 1.00 94.69 470 MET A O 1
ATOM 3649 N N . ILE A 1 471 ? 7.771 8.413 -21.328 1.00 94.69 471 ILE A N 1
ATOM 3650 C CA . ILE A 1 471 ? 7.788 8.169 -22.778 1.00 94.69 471 ILE A CA 1
ATOM 3651 C C . ILE A 1 471 ? 6.600 8.819 -23.476 1.00 94.69 471 ILE A C 1
ATOM 3653 O O . ILE A 1 471 ? 6.778 9.476 -24.499 1.00 94.69 471 ILE A O 1
ATOM 3657 N N . ASN A 1 472 ? 5.396 8.662 -22.926 1.00 94.56 472 ASN A N 1
ATOM 3658 C CA . ASN A 1 472 ? 4.206 9.284 -23.498 1.00 94.56 472 ASN A CA 1
ATOM 3659 C C . ASN A 1 472 ? 4.310 10.812 -23.479 1.00 94.56 472 ASN A C 1
ATOM 3661 O O . ASN A 1 472 ? 3.859 11.459 -24.420 1.00 94.56 472 ASN A O 1
ATOM 3665 N N . LEU A 1 473 ? 4.924 11.379 -22.437 1.00 95.19 473 LEU A N 1
ATOM 3666 C CA . LEU A 1 473 ? 5.162 12.813 -22.350 1.00 95.19 473 LEU A CA 1
ATOM 3667 C C . LEU A 1 473 ? 6.226 13.287 -23.351 1.00 95.19 473 LEU A C 1
ATOM 3669 O O . LEU A 1 473 ? 5.988 14.248 -24.071 1.00 95.19 473 LEU A O 1
ATOM 3673 N N . LEU A 1 474 ? 7.373 12.604 -23.420 1.00 96.69 474 LEU A N 1
ATOM 3674 C CA . LEU A 1 474 ? 8.481 12.930 -24.328 1.00 96.69 474 LEU A CA 1
ATOM 3675 C C . LEU A 1 474 ? 8.101 12.780 -25.803 1.00 96.69 474 LEU A C 1
ATOM 3677 O O . LEU A 1 474 ? 8.547 13.560 -26.638 1.00 96.69 474 LEU A O 1
ATOM 3681 N N . GLY A 1 475 ? 7.284 11.777 -26.125 1.00 96.38 475 GLY A N 1
ATOM 3682 C CA . GLY A 1 475 ? 6.786 11.547 -27.477 1.00 96.38 475 GLY A CA 1
ATOM 3683 C C . GLY A 1 475 ? 5.506 12.312 -27.808 1.00 96.38 475 GLY A C 1
ATOM 3684 O O . GLY A 1 475 ? 5.031 12.210 -28.931 1.00 96.38 475 GLY A O 1
ATOM 3685 N N . GLY A 1 476 ? 4.908 13.024 -26.851 1.00 95.75 476 GLY A N 1
ATOM 3686 C CA . GLY A 1 476 ? 3.635 13.720 -27.026 1.00 95.75 476 GLY A CA 1
ATOM 3687 C C . GLY A 1 476 ? 3.735 15.045 -27.800 1.00 95.75 476 GLY A C 1
ATOM 3688 O O . GLY A 1 476 ? 4.797 15.389 -28.328 1.00 95.75 476 GLY A O 1
ATOM 3689 N N . PRO A 1 477 ? 2.618 15.794 -27.872 1.00 96.69 477 PRO A N 1
ATOM 3690 C CA . PRO A 1 477 ? 2.615 17.183 -28.326 1.00 96.69 477 PRO A CA 1
ATOM 3691 C C . PRO A 1 477 ? 3.417 18.080 -27.378 1.00 96.69 477 PRO A C 1
ATOM 3693 O O . PRO A 1 477 ? 3.335 17.929 -26.151 1.00 96.69 477 PRO A O 1
ATOM 3696 N N . ASP A 1 478 ? 4.123 19.058 -27.935 1.00 96.75 478 ASP A N 1
ATOM 3697 C CA . ASP A 1 478 ? 4.999 19.962 -27.190 1.00 96.75 478 ASP A CA 1
ATOM 3698 C C . ASP A 1 478 ? 4.232 20.795 -26.146 1.00 96.75 478 ASP A C 1
ATOM 3700 O O . ASP A 1 478 ? 4.719 21.015 -25.035 1.00 96.75 478 ASP A O 1
ATOM 3704 N N . GLU A 1 479 ? 2.975 21.161 -26.414 1.00 96.25 479 GLU A N 1
ATOM 3705 C CA . GLU A 1 479 ? 2.124 21.873 -25.453 1.00 96.25 479 GLU A CA 1
ATOM 3706 C C . GLU A 1 479 ? 1.824 21.032 -24.210 1.00 96.25 479 GLU A C 1
ATOM 3708 O O . GLU A 1 479 ? 1.651 21.573 -23.114 1.00 96.25 479 GLU A O 1
ATOM 3713 N N . THR A 1 480 ? 1.754 19.706 -24.366 1.00 94.19 480 THR A N 1
ATOM 3714 C CA . THR A 1 480 ? 1.540 18.784 -23.242 1.00 94.19 480 THR A CA 1
ATOM 3715 C C . THR A 1 480 ? 2.789 18.736 -22.373 1.00 94.19 480 THR A C 1
ATOM 3717 O O . THR A 1 480 ? 2.689 18.869 -21.153 1.00 94.19 480 THR A O 1
ATOM 3720 N N . LEU A 1 481 ? 3.967 18.626 -22.994 1.00 95.25 481 LEU A N 1
ATOM 3721 C CA . LEU A 1 481 ? 5.248 18.692 -22.295 1.00 95.25 481 LEU A CA 1
ATOM 3722 C C . LEU A 1 481 ? 5.374 20.000 -21.500 1.00 95.25 481 LEU A C 1
ATOM 3724 O O . LEU A 1 481 ? 5.547 19.962 -20.281 1.00 95.25 481 LEU A O 1
ATOM 3728 N N . LEU A 1 482 ? 5.221 21.151 -22.163 1.00 95.62 482 LEU A N 1
ATOM 3729 C CA . LEU A 1 482 ? 5.389 22.470 -21.542 1.00 95.62 482 LEU A CA 1
ATOM 3730 C C . LEU A 1 482 ? 4.380 22.740 -20.419 1.00 95.62 482 LEU A C 1
ATOM 3732 O O . LEU A 1 482 ? 4.725 23.357 -19.411 1.00 95.62 482 LEU A O 1
ATOM 3736 N N . ARG A 1 483 ? 3.139 22.255 -20.550 1.00 94.88 483 ARG A N 1
ATOM 3737 C CA . ARG A 1 483 ? 2.100 22.420 -19.520 1.00 94.88 483 ARG A CA 1
ATOM 3738 C C . ARG A 1 483 ? 2.500 21.789 -18.190 1.00 94.88 483 ARG A C 1
ATOM 3740 O O . ARG A 1 483 ? 2.238 22.371 -17.131 1.00 94.88 483 ARG A O 1
ATOM 3747 N N . HIS A 1 484 ? 3.118 20.614 -18.248 1.00 93.88 484 HIS A N 1
ATOM 3748 C CA . HIS A 1 484 ? 3.449 19.808 -17.076 1.00 93.88 484 HIS A CA 1
ATOM 3749 C C . HIS A 1 484 ? 4.867 20.047 -16.553 1.00 93.88 484 HIS A C 1
ATOM 3751 O O . HIS A 1 484 ? 5.140 19.756 -15.391 1.00 93.88 484 HIS A O 1
ATOM 3757 N N . LEU A 1 485 ? 5.758 20.615 -17.365 1.00 95.69 485 LEU A N 1
ATOM 3758 C CA . LEU A 1 485 ? 7.138 20.842 -16.966 1.00 95.69 485 LEU A CA 1
ATOM 3759 C C . LEU A 1 485 ? 7.267 21.945 -15.911 1.00 95.69 485 LEU A C 1
ATOM 3761 O O . LEU A 1 485 ? 6.696 23.033 -16.024 1.00 95.69 485 LEU A O 1
ATOM 3765 N N . ARG A 1 486 ? 8.055 21.670 -14.879 1.00 96.62 486 ARG A N 1
ATOM 3766 C CA . ARG A 1 486 ? 8.420 22.595 -13.809 1.00 96.62 486 ARG A CA 1
ATOM 3767 C C . ARG A 1 486 ? 9.908 22.467 -13.506 1.00 96.62 486 ARG A C 1
ATOM 3769 O O . ARG A 1 486 ? 10.576 21.534 -13.944 1.00 96.62 486 ARG A O 1
ATOM 3776 N N . TRP A 1 487 ? 10.441 23.412 -12.746 1.00 96.31 487 TRP A N 1
ATOM 3777 C CA . TRP A 1 487 ? 11.828 23.397 -12.312 1.00 96.31 487 TRP A CA 1
ATOM 3778 C C . TRP A 1 487 ? 11.955 22.750 -10.943 1.00 96.31 487 TRP A C 1
ATOM 3780 O O . TRP A 1 487 ? 11.291 23.175 -9.999 1.00 96.31 487 TRP A O 1
ATOM 3790 N N . PHE A 1 488 ? 12.836 21.760 -10.821 1.00 96.75 488 PHE A N 1
ATOM 3791 C CA . PHE A 1 488 ? 13.253 21.215 -9.536 1.00 96.75 488 PHE A CA 1
ATOM 3792 C C . PHE A 1 488 ? 14.491 21.985 -9.043 1.00 96.75 488 PHE A C 1
ATOM 3794 O O . PHE A 1 488 ? 15.586 21.757 -9.570 1.00 96.75 488 PHE A O 1
ATOM 3801 N N . PRO A 1 489 ? 14.366 22.898 -8.054 1.00 95.62 489 PRO A N 1
ATOM 3802 C CA . PRO A 1 489 ? 15.449 23.818 -7.701 1.00 95.62 489 PRO A CA 1
ATOM 3803 C C . PRO A 1 489 ? 16.679 23.105 -7.146 1.00 95.62 489 PRO A C 1
ATOM 3805 O O . PRO A 1 489 ? 17.798 23.377 -7.585 1.00 95.62 489 PRO A O 1
ATOM 3808 N N . ALA A 1 490 ? 16.473 22.161 -6.224 1.00 94.25 490 ALA A N 1
ATOM 3809 C CA . ALA A 1 490 ? 17.560 21.439 -5.572 1.00 94.25 490 ALA A CA 1
ATOM 3810 C C . ALA A 1 490 ? 18.328 20.525 -6.546 1.00 94.25 490 ALA A C 1
ATOM 3812 O O . ALA A 1 490 ? 19.557 20.527 -6.544 1.00 94.25 490 ALA A O 1
ATOM 3813 N N . GLY A 1 491 ? 17.619 19.815 -7.433 1.00 92.19 491 GLY A N 1
ATOM 3814 C CA . GLY A 1 491 ? 18.235 18.994 -8.485 1.00 92.19 491 GLY A CA 1
ATOM 3815 C C . GLY A 1 491 ? 18.710 19.784 -9.708 1.00 92.19 491 GLY A C 1
ATOM 3816 O O . GLY A 1 491 ? 19.330 19.205 -10.601 1.00 92.19 491 GLY A O 1
ATOM 3817 N N . ARG A 1 492 ? 18.410 21.092 -9.763 1.00 94.00 492 ARG A N 1
ATOM 3818 C CA . ARG A 1 492 ? 18.705 22.015 -10.869 1.00 94.00 492 ARG A CA 1
ATOM 3819 C C . ARG A 1 492 ? 18.372 21.418 -12.234 1.00 94.00 492 ARG A C 1
ATOM 3821 O O . ARG A 1 492 ? 19.241 21.375 -13.104 1.00 94.00 492 ARG A O 1
ATOM 3828 N N . ARG A 1 493 ? 17.156 20.906 -12.411 1.00 94.06 493 ARG A N 1
ATOM 3829 C CA . ARG A 1 493 ? 16.715 20.277 -13.666 1.00 94.06 493 ARG A CA 1
ATOM 3830 C C . ARG A 1 493 ? 15.213 20.452 -13.894 1.00 94.06 493 ARG A C 1
ATOM 3832 O O . ARG A 1 493 ? 14.476 20.614 -12.915 1.00 94.06 493 ARG A O 1
ATOM 3839 N N . PRO A 1 494 ? 14.744 20.414 -15.152 1.00 96.25 494 PRO A N 1
ATOM 3840 C CA . PRO A 1 494 ? 13.323 20.300 -15.425 1.00 96.25 494 PRO A CA 1
ATOM 3841 C C . PRO A 1 494 ? 12.796 18.930 -14.979 1.00 96.25 494 PRO A C 1
ATOM 3843 O O . PRO A 1 494 ? 13.460 17.908 -15.144 1.00 96.25 494 PRO A O 1
ATOM 3846 N N . THR A 1 495 ? 11.593 18.925 -14.418 1.00 95.31 495 THR A N 1
ATOM 3847 C CA . THR A 1 495 ? 10.887 17.745 -13.913 1.00 95.31 495 THR A CA 1
ATOM 3848 C C . THR A 1 495 ? 9.380 17.988 -14.013 1.00 95.31 495 THR A C 1
ATOM 3850 O O . THR A 1 495 ? 8.921 19.125 -14.026 1.00 95.31 495 THR A O 1
ATOM 3853 N N . VAL A 1 496 ? 8.591 16.919 -14.074 1.00 94.25 496 VAL A N 1
ATOM 3854 C CA . VAL A 1 496 ? 7.121 17.004 -14.106 1.00 94.25 496 VAL A CA 1
ATOM 3855 C C . VAL A 1 496 ? 6.515 16.916 -12.705 1.00 94.25 496 VAL A C 1
ATOM 3857 O O . VAL A 1 496 ? 5.648 17.699 -12.333 1.00 94.25 496 VAL A O 1
ATOM 3860 N N . PHE A 1 497 ? 7.001 15.961 -11.920 1.00 95.38 497 PHE A N 1
ATOM 3861 C CA . PHE A 1 497 ? 6.605 15.706 -10.541 1.00 95.38 497 PHE A CA 1
ATOM 3862 C C . PHE A 1 497 ? 7.775 15.041 -9.809 1.00 95.38 497 PHE A C 1
ATOM 3864 O O . PHE A 1 497 ? 8.616 14.413 -10.455 1.00 95.38 497 PHE A O 1
ATOM 3871 N N . LEU A 1 498 ? 7.843 15.170 -8.485 1.00 96.06 498 LEU A N 1
ATOM 3872 C CA . LEU A 1 498 ? 8.868 14.498 -7.685 1.00 96.06 498 LEU A CA 1
ATOM 3873 C C . LEU A 1 498 ? 8.350 13.196 -7.089 1.00 96.06 498 LEU A C 1
ATOM 3875 O O . LEU A 1 498 ? 7.329 13.177 -6.403 1.00 96.06 498 LEU A O 1
ATOM 3879 N N . ARG A 1 499 ? 9.117 12.120 -7.273 1.00 95.00 499 ARG A N 1
ATOM 3880 C CA . ARG A 1 499 ? 8.944 10.876 -6.519 1.00 95.00 499 ARG A CA 1
ATOM 3881 C C . ARG A 1 499 ? 9.868 10.836 -5.314 1.00 95.00 499 ARG A C 1
ATOM 3883 O O . ARG A 1 499 ? 11.081 11.017 -5.450 1.00 95.00 499 ARG A O 1
ATOM 3890 N N . PHE A 1 500 ? 9.289 10.509 -4.163 1.00 96.38 500 PHE A N 1
ATOM 3891 C CA . PHE A 1 500 ? 10.008 10.340 -2.906 1.00 96.38 500 PHE A CA 1
ATOM 3892 C C . PHE A 1 500 ? 10.219 8.856 -2.594 1.00 96.38 500 PHE A C 1
ATOM 3894 O O . PHE A 1 500 ? 9.270 8.071 -2.600 1.00 96.38 500 PHE A O 1
ATOM 3901 N N . GLY A 1 501 ? 11.467 8.489 -2.315 1.00 94.75 501 GLY A N 1
ATOM 3902 C CA . GLY A 1 501 ? 11.833 7.206 -1.718 1.00 94.75 501 GLY A CA 1
ATOM 3903 C C . GLY A 1 501 ? 12.181 7.382 -0.239 1.00 94.75 501 GLY A C 1
ATOM 3904 O O . GLY A 1 501 ? 12.714 8.424 0.135 1.00 94.75 501 GLY A O 1
ATOM 3905 N N . GLY A 1 502 ? 11.906 6.386 0.601 1.00 94.25 502 GLY A N 1
ATOM 3906 C CA . GLY A 1 502 ? 12.348 6.326 1.997 1.00 94.25 502 GLY A CA 1
ATOM 3907 C C . GLY A 1 502 ? 13.298 5.152 2.225 1.00 94.25 502 GLY A C 1
ATOM 3908 O O . GLY A 1 502 ? 13.003 4.040 1.792 1.00 94.25 502 GLY A O 1
ATOM 3909 N N . ALA A 1 503 ? 14.427 5.371 2.898 1.00 94.75 503 ALA A N 1
ATOM 3910 C CA . ALA A 1 503 ? 15.392 4.314 3.207 1.00 94.75 503 ALA A CA 1
ATOM 3911 C C . ALA A 1 503 ? 16.098 4.535 4.547 1.00 94.75 503 ALA A C 1
ATOM 3913 O O . ALA A 1 503 ? 16.152 5.659 5.051 1.00 94.75 503 ALA A O 1
ATOM 3914 N N . VAL A 1 504 ? 16.682 3.473 5.103 1.00 93.31 504 VAL A N 1
ATOM 3915 C CA . VAL A 1 504 ? 17.469 3.532 6.344 1.00 93.31 504 VAL A CA 1
ATOM 3916 C C . VAL A 1 504 ? 18.888 3.023 6.102 1.00 93.31 504 VAL A C 1
ATOM 3918 O O . VAL A 1 504 ? 19.087 1.892 5.667 1.00 93.31 504 VAL A O 1
ATOM 3921 N N . ASP A 1 505 ? 19.872 3.864 6.399 1.00 94.25 505 ASP A N 1
ATOM 3922 C CA . ASP A 1 505 ? 21.293 3.544 6.321 1.00 94.25 505 ASP A CA 1
ATOM 3923 C C . ASP A 1 505 ? 21.814 3.039 7.674 1.00 94.25 505 ASP A C 1
ATOM 3925 O O . ASP A 1 505 ? 21.781 3.769 8.669 1.00 94.25 505 ASP A O 1
ATOM 3929 N N . PHE A 1 506 ? 22.295 1.793 7.711 1.00 88.31 506 PHE A N 1
ATOM 3930 C CA . PHE A 1 506 ? 22.915 1.191 8.897 1.00 88.31 506 PHE A CA 1
ATOM 3931 C C . PHE A 1 506 ? 24.431 1.128 8.723 1.00 88.31 506 PHE A C 1
ATOM 3933 O O . PHE A 1 506 ? 24.963 0.292 7.990 1.00 88.31 506 PHE A O 1
ATOM 3940 N N . ASN A 1 507 ? 25.143 1.976 9.466 1.00 81.38 507 ASN A N 1
ATOM 3941 C CA . ASN A 1 507 ? 26.599 2.089 9.349 1.00 81.38 507 ASN A CA 1
ATOM 3942 C C . ASN A 1 507 ? 27.371 0.829 9.782 1.00 81.38 507 ASN A C 1
ATOM 3944 O O . ASN A 1 507 ? 28.513 0.637 9.364 1.00 81.38 507 ASN A O 1
ATOM 3948 N N . ASP A 1 508 ? 26.790 -0.022 10.630 1.00 75.62 508 ASP A N 1
ATOM 3949 C CA . ASP A 1 508 ? 27.474 -1.182 11.214 1.00 75.62 508 ASP A CA 1
ATOM 3950 C C . ASP A 1 508 ? 27.233 -2.499 10.453 1.00 75.62 508 ASP A C 1
ATOM 3952 O O . ASP A 1 508 ? 27.874 -3.507 10.755 1.00 75.62 508 ASP A O 1
ATOM 3956 N N . GLY A 1 509 ? 26.330 -2.499 9.464 1.00 63.50 509 GLY A N 1
ATOM 3957 C CA . GLY A 1 509 ? 25.940 -3.681 8.694 1.00 63.50 509 GLY A CA 1
ATOM 3958 C C . GLY A 1 509 ? 25.359 -4.835 9.525 1.00 63.50 509 GLY A C 1
ATOM 3959 O O . GLY A 1 509 ? 25.229 -5.936 8.993 1.00 63.50 509 GLY A O 1
ATOM 3960 N N . SER A 1 510 ? 25.045 -4.620 10.810 1.00 60.09 510 SER A N 1
ATOM 3961 C CA . SER A 1 510 ? 24.694 -5.691 11.756 1.00 60.09 510 SER A CA 1
ATOM 3962 C C . SER A 1 510 ? 23.189 -5.986 11.809 1.00 60.09 510 SER A C 1
ATOM 3964 O O . SER A 1 510 ? 22.779 -7.075 12.211 1.00 60.09 510 SER A O 1
ATOM 3966 N N . LEU A 1 511 ? 22.366 -5.050 11.329 1.00 57.78 511 LEU A N 1
ATOM 3967 C CA . LEU A 1 511 ? 20.910 -5.146 11.276 1.00 57.78 511 LEU A CA 1
ATOM 3968 C C . LEU A 1 511 ? 20.413 -4.944 9.842 1.00 57.78 511 LEU A C 1
ATOM 3970 O O . LEU A 1 511 ? 20.184 -3.825 9.395 1.00 57.78 511 LEU A O 1
ATOM 3974 N N . VAL A 1 512 ? 20.190 -6.048 9.127 1.00 56.38 512 VAL A N 1
ATOM 3975 C CA . VAL A 1 512 ? 19.385 -6.045 7.895 1.00 56.38 512 VAL A CA 1
ATOM 3976 C C . VAL A 1 512 ? 17.946 -6.381 8.283 1.00 56.38 512 VAL A C 1
ATOM 3978 O O . VAL A 1 512 ? 17.447 -7.471 8.015 1.00 56.38 512 VAL A O 1
ATOM 3981 N N . ALA A 1 513 ? 17.286 -5.474 9.003 1.00 59.66 513 ALA A N 1
ATOM 3982 C CA . ALA A 1 513 ? 15.835 -5.555 9.126 1.00 59.66 513 ALA A CA 1
ATOM 3983 C C . ALA A 1 513 ? 15.234 -5.175 7.765 1.00 59.66 513 ALA A C 1
ATOM 3985 O O . ALA A 1 513 ? 15.562 -4.119 7.224 1.00 59.66 513 ALA A O 1
ATOM 3986 N N . GLN A 1 514 ? 14.385 -6.032 7.195 1.00 69.06 514 GLN A N 1
ATOM 3987 C CA . GLN A 1 514 ? 13.620 -5.682 5.999 1.00 69.06 514 GLN A CA 1
ATOM 3988 C C . GLN A 1 514 ? 12.620 -4.579 6.364 1.00 69.06 514 GLN A C 1
ATOM 3990 O O . GLN A 1 514 ? 11.726 -4.784 7.184 1.00 69.06 514 GLN A O 1
ATOM 3995 N N . ILE A 1 515 ? 12.810 -3.381 5.805 1.00 72.81 515 ILE A N 1
ATOM 3996 C CA . ILE A 1 515 ? 11.894 -2.249 5.990 1.00 72.81 515 ILE A CA 1
ATOM 3997 C C . ILE A 1 515 ? 11.000 -2.166 4.763 1.00 72.81 515 ILE A C 1
ATOM 3999 O O . ILE A 1 515 ? 11.227 -1.365 3.856 1.00 72.81 515 ILE A O 1
ATOM 4003 N N . ASP A 1 516 ? 9.967 -2.995 4.754 1.00 75.81 516 ASP A N 1
ATOM 4004 C CA . ASP A 1 516 ? 9.104 -3.129 3.579 1.00 75.81 516 ASP A CA 1
ATOM 4005 C C . ASP A 1 516 ? 7.870 -2.219 3.657 1.00 75.81 516 ASP A C 1
ATOM 4007 O O . ASP A 1 516 ? 7.105 -2.100 2.702 1.00 75.81 516 ASP A O 1
ATOM 4011 N N . ASN A 1 517 ? 7.642 -1.563 4.802 1.00 74.94 517 ASN A N 1
ATOM 4012 C CA . ASN A 1 517 ? 6.472 -0.717 5.020 1.00 74.94 517 ASN A CA 1
ATOM 4013 C C . ASN A 1 517 ? 6.717 0.399 6.070 1.00 74.94 517 ASN A C 1
ATOM 4015 O O . ASN A 1 517 ? 7.670 0.329 6.854 1.00 74.94 517 ASN A O 1
ATOM 4019 N N . PRO A 1 518 ? 5.841 1.425 6.137 1.00 70.00 518 PRO A N 1
ATOM 4020 C CA . PRO A 1 518 ? 5.965 2.526 7.101 1.00 70.00 518 PRO A CA 1
ATOM 4021 C C . PRO A 1 518 ? 5.894 2.109 8.581 1.00 70.00 518 PRO A C 1
ATOM 4023 O O . PRO A 1 518 ? 6.368 2.841 9.449 1.00 70.00 518 PRO A O 1
ATOM 4026 N N . PHE A 1 519 ? 5.309 0.953 8.905 1.00 69.69 519 PHE A N 1
ATOM 4027 C CA . PHE A 1 519 ? 5.225 0.469 10.285 1.00 69.69 519 PHE A CA 1
ATOM 4028 C C . PHE A 1 519 ? 6.583 -0.035 10.792 1.00 69.69 519 PHE A C 1
ATOM 4030 O O . PHE A 1 519 ? 6.979 0.304 11.906 1.00 69.69 519 PHE A O 1
ATOM 4037 N N . GLU A 1 520 ? 7.343 -0.751 9.961 1.00 73.50 520 GLU A N 1
ATOM 4038 C CA . GLU A 1 520 ? 8.731 -1.116 10.285 1.00 73.50 520 GLU A CA 1
ATOM 4039 C C . GLU A 1 520 ? 9.617 0.131 10.415 1.00 73.50 520 GLU A C 1
ATOM 4041 O O . GLU A 1 520 ? 10.457 0.217 11.313 1.00 73.50 520 GLU A O 1
ATOM 4046 N N . LEU A 1 521 ? 9.360 1.163 9.599 1.00 72.19 521 LEU A N 1
ATOM 4047 C CA . LEU A 1 521 ? 10.006 2.464 9.767 1.00 72.19 521 LEU A CA 1
ATOM 4048 C C . LEU A 1 521 ? 9.677 3.067 11.144 1.00 72.19 521 LEU A C 1
ATOM 4050 O O . LEU A 1 521 ? 10.596 3.468 11.855 1.00 72.19 521 LEU A O 1
ATOM 4054 N N . ARG A 1 522 ? 8.407 3.061 11.584 1.00 79.25 522 ARG A N 1
ATOM 4055 C CA . ARG A 1 522 ? 8.018 3.510 12.940 1.00 79.25 522 ARG A CA 1
ATOM 4056 C C . ARG A 1 522 ? 8.798 2.780 14.028 1.00 79.25 522 ARG A C 1
ATOM 4058 O O . ARG A 1 522 ? 9.236 3.399 14.993 1.00 79.25 522 ARG A O 1
ATOM 4065 N N . ARG A 1 523 ? 8.957 1.464 13.892 1.00 76.75 523 ARG A N 1
ATOM 4066 C CA . ARG A 1 523 ? 9.672 0.644 14.875 1.00 76.75 523 ARG A CA 1
ATOM 4067 C C . ARG A 1 523 ? 11.132 1.078 15.019 1.00 76.75 523 ARG A C 1
ATOM 4069 O O . ARG A 1 523 ? 11.660 1.051 16.127 1.00 76.75 523 ARG A O 1
ATOM 4076 N N . LEU A 1 524 ? 11.759 1.491 13.920 1.00 78.00 524 LEU A N 1
ATOM 4077 C CA . LEU A 1 524 ? 13.169 1.875 13.882 1.00 78.00 524 LEU A CA 1
ATOM 4078 C C . LEU A 1 524 ? 13.414 3.339 14.254 1.00 78.00 524 LEU A C 1
ATOM 4080 O O . LEU A 1 524 ? 14.357 3.629 14.986 1.00 78.00 524 LEU A O 1
ATOM 4084 N N . VAL A 1 525 ? 12.582 4.259 13.763 1.00 79.94 525 VAL A N 1
ATOM 4085 C CA . VAL A 1 525 ? 12.822 5.711 13.885 1.00 79.94 525 VAL A CA 1
ATOM 4086 C C . VAL A 1 525 ? 11.768 6.440 14.727 1.00 79.94 525 VAL A C 1
ATOM 4088 O O . VAL A 1 525 ? 11.780 7.668 14.826 1.00 79.94 525 VAL A O 1
ATOM 4091 N N . GLY A 1 526 ? 10.855 5.696 15.354 1.00 84.44 526 GLY A N 1
ATOM 4092 C CA . GLY A 1 526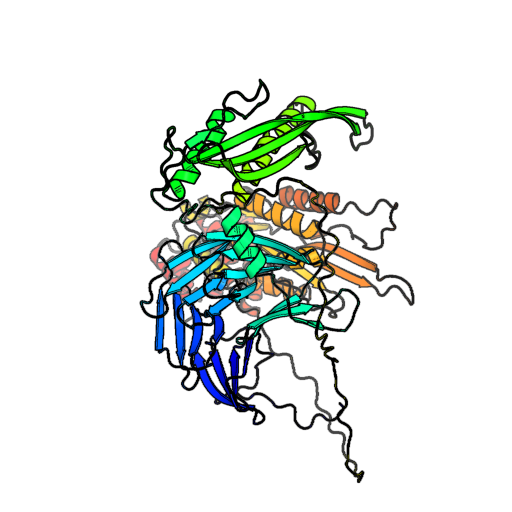 ? 9.767 6.225 16.172 1.00 84.44 526 GLY A CA 1
ATOM 4093 C C . GLY A 1 526 ? 8.710 6.981 15.362 1.00 84.44 526 GLY A C 1
ATOM 4094 O O . GLY A 1 526 ? 8.541 6.786 14.158 1.00 84.44 526 GLY A O 1
ATOM 4095 N N . GLU A 1 527 ? 7.997 7.887 16.035 1.00 83.19 527 GLU A N 1
ATOM 4096 C CA . GLU A 1 527 ? 6.931 8.704 15.430 1.00 83.19 527 GLU A CA 1
ATOM 4097 C C . GLU A 1 527 ? 7.434 9.665 14.342 1.00 83.19 527 GLU A C 1
ATOM 4099 O O . GLU A 1 527 ? 6.667 10.056 13.469 1.00 83.19 527 GLU A O 1
ATOM 4104 N N . VAL A 1 528 ? 8.724 10.024 14.349 1.00 85.94 528 VAL A N 1
ATOM 4105 C CA . VAL A 1 528 ? 9.297 10.973 13.379 1.00 85.94 528 VAL A CA 1
ATOM 4106 C C . VAL A 1 528 ? 9.189 10.451 11.950 1.00 85.94 528 VAL A C 1
ATOM 4108 O O . VAL A 1 528 ? 8.810 11.202 11.054 1.00 85.94 528 VAL A O 1
ATOM 4111 N N . GLY A 1 529 ? 9.506 9.171 11.732 1.00 84.75 529 GLY A N 1
ATOM 4112 C CA . GLY A 1 529 ? 9.445 8.568 10.399 1.00 84.75 529 GLY A CA 1
ATOM 4113 C C . GLY A 1 529 ? 8.027 8.528 9.846 1.00 84.75 529 GLY A C 1
ATOM 4114 O O . GLY A 1 529 ? 7.815 8.907 8.696 1.00 84.75 529 GLY A O 1
ATOM 4115 N N . LEU A 1 530 ? 7.055 8.134 10.678 1.00 84.00 530 LEU A N 1
ATOM 4116 C CA . LEU A 1 530 ? 5.642 8.153 10.296 1.00 84.00 530 LEU A CA 1
ATOM 4117 C C . LEU A 1 530 ? 5.159 9.566 10.004 1.00 84.00 530 LEU A C 1
ATOM 4119 O O . LEU A 1 530 ? 4.560 9.797 8.961 1.00 84.00 530 LEU A O 1
ATOM 4123 N N . TYR A 1 531 ? 5.471 10.517 10.883 1.00 89.50 531 TYR A N 1
ATOM 4124 C CA . TYR A 1 531 ? 5.060 11.901 10.706 1.00 89.50 531 TYR A CA 1
ATOM 4125 C C . TYR A 1 531 ? 5.602 12.498 9.401 1.00 89.50 531 TYR A C 1
ATOM 4127 O O . TYR A 1 531 ? 4.845 13.113 8.653 1.00 89.50 531 TYR A O 1
ATOM 4135 N N . LEU A 1 532 ? 6.888 12.283 9.089 1.00 91.12 532 LEU A N 1
ATOM 4136 C CA . LEU A 1 532 ? 7.482 12.717 7.821 1.00 91.12 532 LEU A CA 1
ATOM 4137 C C . LEU A 1 532 ? 6.811 12.043 6.621 1.00 91.12 532 LEU A C 1
ATOM 4139 O O . LEU A 1 532 ? 6.467 12.725 5.658 1.00 91.12 532 LEU A O 1
ATOM 4143 N N . ASN A 1 533 ? 6.599 10.727 6.684 1.00 90.69 533 ASN A N 1
ATOM 4144 C CA . ASN A 1 533 ? 5.953 9.973 5.615 1.00 90.69 533 ASN A CA 1
ATOM 4145 C C . ASN A 1 533 ? 4.526 10.474 5.340 1.00 90.69 533 ASN A C 1
ATOM 4147 O O . ASN A 1 533 ? 4.184 10.764 4.195 1.00 90.69 533 ASN A O 1
ATOM 4151 N N . ASP A 1 534 ? 3.713 10.631 6.384 1.00 91.00 534 ASP A N 1
ATOM 4152 C CA . ASP A 1 534 ? 2.321 11.067 6.273 1.00 91.00 534 ASP A CA 1
ATOM 4153 C C . ASP A 1 534 ? 2.231 12.502 5.745 1.00 91.00 534 ASP A C 1
ATOM 4155 O O . ASP A 1 534 ? 1.418 12.801 4.870 1.00 91.00 534 ASP A O 1
ATOM 4159 N N . LYS A 1 535 ? 3.121 13.385 6.210 1.00 94.94 535 LYS A N 1
ATOM 4160 C CA . LYS A 1 535 ? 3.170 14.781 5.768 1.00 94.94 535 LYS A CA 1
ATOM 4161 C C . LYS A 1 535 ? 3.700 14.956 4.349 1.00 94.94 535 LYS A C 1
ATOM 4163 O O . LYS A 1 535 ? 3.249 15.869 3.659 1.00 94.94 535 LYS A O 1
ATOM 4168 N N . LEU A 1 536 ? 4.622 14.109 3.894 1.00 94.12 536 LEU A N 1
ATOM 4169 C CA . LEU A 1 536 ? 5.025 14.066 2.486 1.00 94.12 536 LEU A CA 1
ATOM 4170 C C . LEU A 1 536 ? 3.895 13.510 1.613 1.00 94.12 536 LEU A C 1
ATOM 4172 O O . LEU A 1 536 ? 3.624 14.064 0.551 1.00 94.12 536 LEU A O 1
ATOM 4176 N N . LYS A 1 537 ? 3.193 12.469 2.078 1.00 93.06 537 LYS A N 1
ATOM 4177 C CA . LYS A 1 537 ? 2.039 11.891 1.377 1.00 93.06 537 LYS A CA 1
ATOM 4178 C C . LYS A 1 537 ? 0.905 12.905 1.201 1.00 93.06 537 LYS A C 1
ATOM 4180 O O . LYS A 1 537 ? 0.355 13.006 0.110 1.00 93.06 537 LYS A O 1
ATOM 4185 N N . GLU A 1 538 ? 0.591 13.678 2.239 1.00 93.38 538 GLU A N 1
ATOM 4186 C CA . GLU A 1 538 ? -0.398 14.764 2.187 1.00 93.38 538 GLU A CA 1
ATOM 4187 C C . GLU A 1 538 ? -0.036 15.804 1.113 1.00 93.38 538 GLU A C 1
ATOM 4189 O O . GLU A 1 538 ? -0.847 16.110 0.242 1.00 93.38 538 GLU A O 1
ATOM 4194 N N . ARG A 1 539 ? 1.215 16.279 1.104 1.00 94.19 539 ARG A N 1
ATOM 4195 C CA . ARG A 1 539 ? 1.700 17.262 0.120 1.00 94.19 539 ARG A CA 1
ATOM 4196 C C . ARG A 1 539 ? 1.712 16.728 -1.312 1.00 94.19 539 ARG A C 1
ATOM 4198 O O . ARG A 1 539 ? 1.366 17.449 -2.245 1.00 94.19 539 ARG A O 1
ATOM 4205 N N . LEU A 1 540 ? 2.089 15.461 -1.498 1.00 91.94 540 LEU A N 1
ATOM 4206 C CA . LEU A 1 540 ? 2.034 14.792 -2.801 1.00 91.94 540 LEU A CA 1
ATOM 4207 C C . LEU A 1 540 ? 0.591 14.632 -3.296 1.00 91.94 540 LEU A C 1
ATOM 4209 O O . LEU A 1 540 ? 0.331 14.793 -4.487 1.00 91.94 540 LEU A O 1
ATOM 4213 N N . ALA A 1 541 ? -0.357 14.354 -2.398 1.00 89.38 541 ALA A N 1
ATOM 4214 C CA . ALA A 1 541 ? -1.775 14.299 -2.740 1.00 89.38 541 ALA A CA 1
ATOM 4215 C C . ALA A 1 541 ? -2.324 15.673 -3.166 1.00 89.38 541 ALA A C 1
ATOM 4217 O O . ALA A 1 541 ? -3.169 15.730 -4.059 1.00 89.38 541 ALA A O 1
ATOM 4218 N N . ASN A 1 542 ? -1.792 16.754 -2.589 1.00 90.44 542 ASN A N 1
ATOM 4219 C CA . ASN A 1 542 ? -2.137 18.145 -2.899 1.00 90.44 542 ASN A CA 1
ATOM 4220 C C . ASN A 1 542 ? -1.372 18.733 -4.104 1.00 90.44 542 ASN A C 1
ATOM 4222 O O . ASN A 1 542 ? -1.434 19.941 -4.332 1.00 90.44 542 ASN A O 1
ATOM 4226 N N . ASP A 1 543 ? -0.638 17.911 -4.865 1.00 91.69 543 ASP A N 1
ATOM 4227 C CA . ASP A 1 543 ? 0.155 18.327 -6.033 1.00 91.69 543 ASP A CA 1
ATOM 4228 C C . ASP A 1 543 ? 1.239 19.386 -5.731 1.00 91.69 543 ASP A C 1
ATOM 4230 O O . ASP A 1 543 ? 1.733 20.072 -6.631 1.00 91.69 543 ASP A O 1
ATOM 4234 N N . GLU A 1 544 ? 1.674 19.514 -4.471 1.00 91.25 544 GLU A N 1
ATOM 4235 C CA . GLU A 1 544 ? 2.673 20.519 -4.079 1.00 91.25 544 GLU A CA 1
ATOM 4236 C C . GLU A 1 544 ? 4.043 20.251 -4.717 1.00 91.25 544 GLU A C 1
ATOM 4238 O O . GLU A 1 544 ? 4.770 21.186 -5.055 1.00 91.25 544 GLU A O 1
ATOM 4243 N N . TYR A 1 545 ? 4.366 18.981 -4.966 1.00 94.75 545 TYR A N 1
ATOM 4244 C CA . TYR A 1 545 ? 5.595 18.547 -5.636 1.00 94.75 545 TYR A CA 1
ATOM 4245 C C . TYR A 1 545 ? 5.384 18.190 -7.117 1.00 94.75 545 TYR A C 1
ATOM 4247 O O . TYR A 1 545 ? 6.137 17.392 -7.679 1.00 94.75 545 TYR A O 1
ATOM 4255 N N . GLY A 1 546 ? 4.379 18.803 -7.750 1.00 92.00 546 GLY A N 1
ATOM 4256 C CA . GLY A 1 546 ? 4.031 18.631 -9.161 1.00 92.00 546 GLY A CA 1
ATOM 4257 C C . GLY A 1 546 ? 2.734 17.861 -9.361 1.00 92.00 546 GLY A C 1
ATOM 4258 O O . GLY A 1 546 ? 2.425 16.939 -8.609 1.00 92.00 546 GLY A O 1
ATOM 4259 N N . SER A 1 547 ? 1.988 18.233 -10.401 1.00 88.62 547 SER A N 1
ATOM 4260 C CA . SER A 1 547 ? 0.740 17.569 -10.761 1.00 88.62 547 SER A CA 1
ATOM 4261 C C . SER A 1 547 ? 0.980 16.453 -11.771 1.00 88.62 547 SER A C 1
ATOM 4263 O O . SER A 1 547 ? 1.518 16.670 -12.861 1.00 88.62 547 SER A O 1
ATOM 4265 N N . LEU A 1 548 ? 0.546 15.241 -11.424 1.00 87.00 548 LEU A N 1
ATOM 4266 C CA . LEU A 1 548 ? 0.444 14.164 -12.402 1.00 87.00 548 LEU A CA 1
ATOM 4267 C C . LEU A 1 548 ? -0.744 14.424 -13.334 1.00 87.00 548 LEU A C 1
ATOM 4269 O O . LEU A 1 548 ? -1.822 14.777 -12.847 1.00 87.00 548 LEU A O 1
ATOM 4273 N N . PRO A 1 549 ? -0.583 14.224 -14.651 1.00 85.06 549 PRO A N 1
ATOM 4274 C CA . PRO A 1 549 ? -1.706 14.224 -15.578 1.00 85.06 549 PRO A CA 1
ATOM 4275 C C . PRO A 1 549 ? -2.754 13.167 -15.218 1.00 85.06 549 PRO A C 1
ATOM 4277 O O . PRO A 1 549 ? -2.441 12.129 -14.626 1.00 85.06 549 PRO A O 1
ATOM 4280 N N . ASP A 1 550 ? -3.996 13.411 -15.630 1.00 84.00 550 ASP A N 1
ATOM 4281 C CA . ASP A 1 550 ? -5.079 12.444 -15.470 1.00 84.00 550 ASP A CA 1
ATOM 4282 C C . ASP A 1 550 ? -4.740 11.111 -16.157 1.00 84.00 550 ASP A C 1
ATOM 4284 O O . ASP A 1 550 ? -4.132 11.068 -17.227 1.00 84.00 550 ASP A O 1
ATOM 4288 N N . GLY A 1 551 ? -5.132 10.000 -15.528 1.00 82.62 551 GLY A N 1
ATOM 4289 C CA . GLY A 1 551 ? -4.892 8.647 -16.043 1.00 82.62 551 GLY A CA 1
ATOM 4290 C C . GLY A 1 551 ? -3.505 8.067 -15.742 1.00 82.62 551 GLY A C 1
ATOM 4291 O O . GLY A 1 551 ? -3.274 6.891 -16.021 1.00 82.62 551 GLY A O 1
ATOM 4292 N N . VAL A 1 552 ? -2.596 8.838 -15.137 1.00 86.88 552 VAL A N 1
ATOM 4293 C CA . VAL A 1 552 ? -1.332 8.303 -14.612 1.00 86.88 552 VAL A CA 1
ATOM 4294 C C . VAL A 1 552 ? -1.582 7.542 -13.307 1.00 86.88 552 VAL A C 1
ATOM 4296 O O . VAL A 1 552 ? -2.441 7.915 -12.507 1.00 86.88 552 VAL A O 1
ATOM 4299 N N . ASP A 1 553 ? -0.828 6.461 -13.087 1.00 87.38 553 ASP A N 1
ATOM 4300 C CA . ASP A 1 553 ? -0.925 5.645 -11.875 1.00 87.38 553 ASP A CA 1
ATOM 4301 C C . ASP A 1 553 ? -0.733 6.505 -10.613 1.00 87.38 553 ASP A C 1
ATOM 4303 O O . ASP A 1 553 ? 0.339 7.067 -10.369 1.00 87.38 553 ASP A O 1
ATOM 4307 N N . ARG A 1 554 ? -1.783 6.584 -9.784 1.00 85.38 554 ARG A N 1
ATOM 4308 C CA . ARG A 1 554 ? -1.793 7.367 -8.540 1.00 85.38 554 ARG A CA 1
ATOM 4309 C C . ARG A 1 554 ? -0.733 6.905 -7.541 1.00 85.38 554 ARG A C 1
ATOM 4311 O O . ARG A 1 554 ? -0.307 7.716 -6.725 1.00 85.38 554 ARG A O 1
ATOM 4318 N N . ARG A 1 555 ? -0.257 5.656 -7.631 1.00 85.56 555 ARG A N 1
ATOM 4319 C CA . ARG A 1 555 ? 0.835 5.134 -6.791 1.00 85.56 555 ARG A CA 1
ATOM 4320 C C . ARG A 1 555 ? 2.141 5.907 -6.981 1.00 85.56 555 ARG A C 1
ATOM 4322 O O . ARG A 1 555 ? 2.974 5.920 -6.085 1.00 85.56 555 ARG A O 1
ATOM 4329 N N . LEU A 1 556 ? 2.317 6.608 -8.106 1.00 87.69 556 LEU A N 1
ATOM 4330 C CA . LEU A 1 556 ? 3.463 7.498 -8.310 1.00 87.69 556 LEU A CA 1
ATOM 4331 C C . LEU A 1 556 ? 3.467 8.714 -7.362 1.00 87.69 556 LEU A C 1
ATOM 4333 O O . LEU A 1 556 ? 4.521 9.327 -7.210 1.00 87.69 556 LEU A O 1
ATOM 4337 N N . ARG A 1 557 ? 2.331 9.038 -6.715 1.00 87.00 557 ARG A N 1
ATOM 4338 C CA . ARG A 1 557 ? 2.199 10.096 -5.690 1.00 87.00 557 ARG A CA 1
ATOM 4339 C C . ARG A 1 557 ? 2.431 9.604 -4.263 1.00 87.00 557 ARG A C 1
ATOM 4341 O O . ARG A 1 557 ? 2.278 10.377 -3.324 1.00 87.00 557 ARG A O 1
ATOM 4348 N N . GLU A 1 558 ? 2.745 8.332 -4.063 1.00 90.00 558 GLU A N 1
ATOM 4349 C CA . GLU A 1 558 ? 2.998 7.811 -2.724 1.00 90.00 558 GLU A CA 1
ATOM 4350 C C . GLU A 1 558 ? 4.508 7.712 -2.476 1.00 90.00 558 GLU A C 1
ATOM 4352 O O . GLU A 1 558 ? 5.234 7.219 -3.348 1.00 90.00 558 GLU A O 1
ATOM 4357 N N . PRO A 1 559 ? 5.008 8.162 -1.306 1.00 91.94 559 PRO A N 1
ATOM 4358 C CA . PRO A 1 559 ? 6.356 7.818 -0.885 1.00 91.94 559 PRO A CA 1
ATOM 4359 C C . PRO A 1 559 ? 6.491 6.294 -0.833 1.00 91.94 559 PRO A C 1
ATOM 4361 O O . PRO A 1 559 ? 5.640 5.615 -0.257 1.00 91.94 559 PRO A O 1
ATOM 4364 N N . ALA A 1 560 ? 7.546 5.754 -1.436 1.00 91.12 560 ALA A N 1
ATOM 4365 C CA . ALA A 1 560 ? 7.791 4.315 -1.456 1.00 91.12 560 ALA A CA 1
ATOM 4366 C C . ALA A 1 560 ? 9.045 3.964 -0.651 1.00 91.12 560 ALA A C 1
ATOM 4368 O O . ALA A 1 560 ? 10.030 4.702 -0.654 1.00 91.12 560 ALA A O 1
ATOM 4369 N N . MET A 1 561 ? 9.010 2.831 0.047 1.00 91.06 561 MET A N 1
ATOM 4370 C CA . MET A 1 561 ? 10.129 2.374 0.869 1.00 91.06 561 MET A CA 1
ATOM 4371 C C . MET A 1 561 ? 11.099 1.535 0.037 1.00 91.06 561 MET A C 1
ATOM 4373 O O . MET A 1 561 ? 10.692 0.623 -0.679 1.00 91.06 561 MET A O 1
ATOM 4377 N N . LEU A 1 562 ? 12.387 1.854 0.141 1.00 90.44 562 LEU A N 1
ATOM 4378 C CA . LEU A 1 562 ? 13.487 1.119 -0.486 1.00 90.44 562 LEU A CA 1
ATOM 4379 C C . LEU A 1 562 ? 14.062 0.021 0.406 1.00 90.44 562 LEU A C 1
ATOM 4381 O O . LEU A 1 562 ? 14.729 -0.875 -0.100 1.00 90.44 562 LEU A O 1
ATOM 4385 N N . GLY A 1 563 ? 13.823 0.100 1.714 1.00 91.50 563 GLY A N 1
ATOM 4386 C CA . GLY A 1 563 ? 14.382 -0.824 2.690 1.00 91.50 563 GLY A CA 1
ATOM 4387 C C . GLY A 1 563 ? 15.531 -0.226 3.498 1.00 91.50 563 GLY A C 1
ATOM 4388 O O . GLY A 1 563 ? 15.582 0.979 3.771 1.00 91.50 563 GLY A O 1
ATOM 4389 N N . ALA A 1 564 ? 16.442 -1.106 3.901 1.00 90.88 564 ALA A N 1
ATOM 4390 C CA . ALA A 1 564 ? 17.616 -0.799 4.702 1.00 90.88 564 ALA A CA 1
ATOM 4391 C C . ALA A 1 564 ? 18.891 -1.295 4.013 1.00 90.88 564 ALA A C 1
ATOM 4393 O O . ALA A 1 564 ? 18.883 -2.348 3.378 1.00 90.88 564 ALA A O 1
ATOM 4394 N N . GLY A 1 565 ? 19.994 -0.564 4.147 1.00 91.75 565 GLY A N 1
ATOM 4395 C CA . GLY A 1 565 ? 21.250 -0.911 3.481 1.00 91.75 565 GLY A CA 1
ATOM 4396 C C . GLY A 1 565 ? 22.352 0.107 3.739 1.00 91.75 565 GLY A C 1
ATOM 4397 O O . GLY A 1 565 ? 22.258 0.879 4.682 1.00 91.75 565 GLY A O 1
ATOM 4398 N N . LYS A 1 566 ? 23.393 0.105 2.901 1.00 92.75 566 LYS A N 1
ATOM 4399 C CA . LYS A 1 566 ? 24.393 1.184 2.866 1.00 92.75 566 LYS A CA 1
ATOM 4400 C C . LYS A 1 566 ? 23.889 2.326 1.990 1.00 92.75 566 LYS A C 1
ATOM 4402 O O . LYS A 1 566 ? 23.321 2.047 0.934 1.00 92.75 566 LYS A O 1
ATOM 4407 N N . GLU A 1 567 ? 24.170 3.577 2.362 1.00 94.75 567 GLU A N 1
ATOM 4408 C CA . GLU A 1 567 ? 23.798 4.775 1.580 1.00 94.75 567 GLU A CA 1
ATOM 4409 C C . GLU A 1 567 ? 24.086 4.630 0.078 1.00 94.75 567 GLU A C 1
ATOM 4411 O O . GLU A 1 567 ? 23.197 4.874 -0.728 1.00 94.75 567 GLU A O 1
ATOM 4416 N N . GLU A 1 568 ? 25.282 4.175 -0.310 1.00 94.38 568 GLU A N 1
ATOM 4417 C CA . GLU A 1 568 ? 25.663 4.014 -1.723 1.00 94.38 568 GLU A CA 1
ATOM 4418 C C . GLU A 1 568 ? 24.716 3.065 -2.477 1.00 94.38 568 GLU A C 1
ATOM 4420 O O . GLU A 1 568 ? 24.181 3.416 -3.528 1.00 94.38 568 GLU A O 1
ATOM 4425 N N . THR A 1 569 ? 24.432 1.895 -1.899 1.00 92.94 569 THR A N 1
ATOM 4426 C CA . THR A 1 569 ? 23.512 0.907 -2.480 1.00 92.94 569 THR A CA 1
ATOM 4427 C C . THR A 1 569 ? 22.082 1.437 -2.528 1.00 92.94 569 THR A C 1
ATOM 4429 O O . THR A 1 569 ? 21.404 1.282 -3.539 1.00 92.94 569 THR A O 1
ATOM 4432 N N . LEU A 1 570 ? 21.634 2.114 -1.468 1.00 94.69 570 LEU A N 1
ATOM 4433 C CA . LEU A 1 570 ? 20.289 2.685 -1.386 1.00 94.69 570 LEU A CA 1
ATOM 4434 C C . LEU A 1 570 ? 20.087 3.827 -2.385 1.00 94.69 570 LEU A C 1
ATOM 4436 O O . LEU A 1 570 ? 19.014 3.950 -2.970 1.00 94.69 570 LEU A O 1
ATOM 4440 N N . VAL A 1 571 ? 21.110 4.650 -2.614 1.00 95.69 571 VAL A N 1
ATOM 4441 C CA . VAL A 1 571 ? 21.099 5.705 -3.633 1.00 95.69 571 VAL A CA 1
ATOM 4442 C C . VAL A 1 571 ? 21.044 5.097 -5.035 1.00 95.69 571 VAL A C 1
ATOM 4444 O O . VAL A 1 571 ? 20.268 5.566 -5.871 1.00 95.69 571 VAL A O 1
ATOM 4447 N N . ASP A 1 572 ? 21.803 4.032 -5.291 1.00 91.81 572 ASP A N 1
ATOM 4448 C CA . ASP A 1 572 ? 21.760 3.310 -6.564 1.00 91.81 572 ASP A CA 1
ATOM 4449 C C . ASP A 1 572 ? 20.403 2.632 -6.799 1.00 91.81 572 ASP A C 1
ATOM 4451 O O . ASP A 1 572 ? 19.850 2.714 -7.899 1.00 91.81 572 ASP A O 1
ATOM 4455 N N . ASP A 1 573 ? 19.813 2.022 -5.772 1.00 91.69 573 ASP A N 1
ATOM 4456 C CA . ASP A 1 573 ? 18.462 1.461 -5.830 1.00 91.69 573 ASP A CA 1
ATOM 4457 C C . ASP A 1 573 ? 17.415 2.540 -6.065 1.00 91.69 573 ASP A C 1
ATOM 4459 O O . ASP A 1 573 ? 16.534 2.378 -6.916 1.00 91.69 573 ASP A O 1
ATOM 4463 N N . ALA A 1 574 ? 17.549 3.674 -5.377 1.00 93.75 574 ALA A N 1
ATOM 4464 C CA . ALA A 1 574 ? 16.642 4.790 -5.549 1.00 93.75 574 ALA A CA 1
ATOM 4465 C C . ALA A 1 574 ? 16.660 5.310 -6.988 1.00 93.75 574 ALA A C 1
ATOM 4467 O O . ALA A 1 574 ? 15.614 5.588 -7.585 1.00 93.75 574 ALA A O 1
ATOM 4468 N N . ARG A 1 575 ? 17.864 5.391 -7.558 1.00 91.62 575 ARG A N 1
ATOM 4469 C CA . ARG A 1 575 ? 18.094 5.785 -8.943 1.00 91.62 575 ARG A CA 1
ATOM 4470 C C . ARG A 1 575 ? 17.466 4.784 -9.914 1.00 91.62 575 ARG A C 1
ATOM 4472 O O . ARG A 1 575 ? 16.669 5.191 -10.757 1.00 91.62 575 ARG A O 1
ATOM 4479 N N . ARG A 1 576 ? 17.722 3.479 -9.739 1.00 87.94 576 ARG A N 1
ATOM 4480 C CA . ARG A 1 576 ? 17.142 2.399 -10.568 1.00 87.94 576 ARG A CA 1
ATOM 4481 C C . ARG A 1 576 ? 15.611 2.419 -10.578 1.00 87.94 576 ARG A C 1
ATOM 4483 O O . ARG A 1 576 ? 14.999 2.127 -11.609 1.00 87.94 576 ARG A O 1
ATOM 4490 N N . GLN A 1 577 ? 15.001 2.775 -9.449 1.00 89.62 577 GLN A N 1
ATOM 4491 C CA . GLN A 1 577 ? 13.547 2.851 -9.285 1.00 89.62 577 GLN A CA 1
ATOM 4492 C C . GLN A 1 577 ? 12.930 4.177 -9.750 1.00 89.62 577 GLN A C 1
ATOM 4494 O O . GLN A 1 577 ? 11.703 4.272 -9.848 1.00 89.62 577 GLN A O 1
ATOM 4499 N N . GLY A 1 578 ? 13.756 5.167 -10.102 1.00 91.25 578 GLY A N 1
ATOM 4500 C CA . GLY A 1 578 ? 13.314 6.448 -10.647 1.00 91.25 578 GLY A CA 1
ATOM 4501 C C . GLY A 1 578 ? 12.860 7.462 -9.596 1.00 91.25 578 GLY A C 1
ATOM 4502 O O . GLY A 1 578 ? 12.045 8.330 -9.914 1.00 91.25 578 GLY A O 1
ATOM 4503 N N . PHE A 1 579 ? 13.364 7.392 -8.358 1.00 94.50 579 PHE A N 1
ATOM 4504 C CA . PHE A 1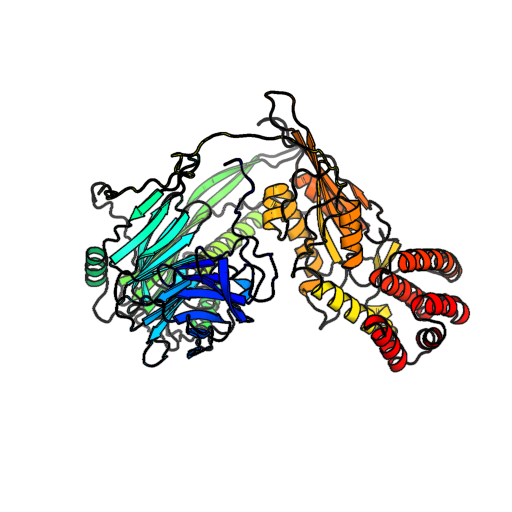 579 ? 13.101 8.439 -7.364 1.00 94.50 579 PHE A CA 1
ATOM 4505 C C . PHE A 1 579 ? 13.858 9.728 -7.690 1.00 94.50 579 PHE A C 1
ATOM 4507 O O . PHE A 1 579 ? 14.965 9.712 -8.242 1.00 94.50 579 PHE A O 1
ATOM 4514 N N . ASP A 1 580 ? 13.237 10.865 -7.400 1.00 95.62 580 ASP A N 1
ATOM 4515 C CA . ASP A 1 580 ? 13.835 12.193 -7.570 1.00 95.62 580 ASP A CA 1
ATOM 4516 C C . ASP A 1 580 ? 14.471 12.682 -6.272 1.00 95.62 580 ASP A C 1
ATOM 4518 O O . ASP A 1 580 ? 15.478 13.387 -6.311 1.00 95.62 580 ASP A O 1
ATOM 4522 N N . VAL A 1 581 ? 13.904 12.272 -5.135 1.00 97.44 581 VAL A N 1
ATOM 4523 C CA . VAL A 1 581 ? 14.405 12.575 -3.797 1.00 97.44 581 VAL A CA 1
ATOM 4524 C C . VAL A 1 581 ? 14.359 11.312 -2.946 1.00 97.44 581 VAL A C 1
ATOM 4526 O O . VAL A 1 581 ? 13.337 10.632 -2.875 1.00 97.44 581 VAL A O 1
ATOM 4529 N N . LEU A 1 582 ? 15.462 11.010 -2.271 1.00 97.38 582 LEU A N 1
ATOM 4530 C CA . LEU A 1 582 ? 15.555 9.954 -1.272 1.00 97.38 582 LEU A CA 1
ATOM 4531 C C . LEU A 1 582 ? 15.612 10.575 0.128 1.00 97.38 582 LEU A C 1
ATOM 4533 O O . LEU A 1 582 ? 16.548 11.309 0.442 1.00 97.38 582 LEU A O 1
ATOM 4537 N N . LEU A 1 583 ? 14.622 10.269 0.967 1.00 96.94 583 LEU A N 1
ATOM 4538 C CA . LEU A 1 583 ? 14.667 10.489 2.408 1.00 96.94 583 LEU A CA 1
ATOM 4539 C C . LEU A 1 583 ? 15.448 9.336 3.049 1.00 96.94 583 LEU A C 1
ATOM 4541 O O . LEU A 1 583 ? 14.921 8.237 3.220 1.00 96.94 583 LEU A O 1
ATOM 4545 N N . LEU A 1 584 ? 16.708 9.590 3.385 1.00 96.38 584 LEU A N 1
ATOM 4546 C CA . LEU A 1 584 ? 17.611 8.611 3.980 1.00 96.38 584 LEU A CA 1
ATOM 4547 C C . LEU A 1 584 ? 17.741 8.848 5.485 1.00 96.38 584 LEU A C 1
ATOM 4549 O O . LEU A 1 584 ? 18.075 9.956 5.906 1.00 96.38 584 LEU A O 1
ATOM 4553 N N . VAL A 1 585 ? 17.527 7.814 6.295 1.00 95.12 585 VAL A N 1
ATOM 4554 C CA . VAL A 1 585 ? 17.757 7.868 7.743 1.00 95.12 585 VAL A CA 1
ATOM 4555 C C . VAL A 1 585 ? 19.064 7.162 8.091 1.00 95.12 585 VAL A C 1
ATOM 4557 O O . VAL A 1 585 ? 19.122 5.941 8.079 1.00 95.12 585 VAL A O 1
ATOM 4560 N N . GLU A 1 586 ? 20.106 7.921 8.416 1.00 94.88 586 GLU A N 1
ATOM 4561 C CA . GLU A 1 586 ? 21.390 7.406 8.908 1.00 94.88 586 GLU A CA 1
ATOM 4562 C C . GLU A 1 586 ? 21.246 7.018 10.386 1.00 94.88 586 GLU A C 1
ATOM 4564 O O . GLU A 1 586 ? 20.999 7.880 11.236 1.00 94.88 586 GLU A O 1
ATOM 4569 N N . ILE A 1 587 ? 21.436 5.737 10.705 1.00 91.44 587 ILE A N 1
ATOM 4570 C CA . ILE A 1 587 ? 21.457 5.212 12.073 1.00 91.44 587 ILE A CA 1
ATOM 4571 C C . ILE A 1 587 ? 22.874 4.713 12.395 1.00 91.44 587 ILE A C 1
ATOM 4573 O O . ILE A 1 587 ? 23.400 3.786 11.783 1.00 91.44 587 ILE A O 1
ATOM 4577 N N . ASP A 1 588 ? 23.509 5.342 13.384 1.00 89.25 588 ASP A N 1
ATOM 4578 C CA . ASP A 1 588 ? 24.820 4.969 13.932 1.00 89.25 588 ASP A CA 1
ATOM 4579 C C . ASP A 1 588 ? 24.602 4.440 15.359 1.00 89.25 588 ASP A C 1
ATOM 4581 O O . ASP A 1 588 ? 24.327 5.209 16.289 1.00 89.25 588 ASP A O 1
ATOM 4585 N N . GLN A 1 589 ? 24.657 3.113 15.520 1.00 83.88 589 GLN A N 1
ATOM 4586 C CA . GLN A 1 589 ? 24.641 2.461 16.828 1.00 83.88 589 GLN A CA 1
ATOM 4587 C C . GLN A 1 589 ? 26.066 2.388 17.365 1.00 83.88 589 GLN A C 1
ATOM 4589 O O . GLN A 1 589 ? 26.925 1.688 16.829 1.00 83.88 589 GLN A O 1
ATOM 4594 N N . ARG A 1 590 ? 26.330 3.105 18.458 1.00 81.56 590 ARG A N 1
ATOM 4595 C CA . ARG A 1 590 ? 27.613 3.004 19.153 1.00 81.56 590 ARG A CA 1
ATOM 4596 C C . ARG A 1 590 ? 27.444 2.177 20.406 1.00 81.56 590 ARG A C 1
ATOM 4598 O O . ARG A 1 590 ? 26.726 2.604 21.314 1.00 81.56 590 ARG A O 1
ATOM 4605 N N . ALA A 1 591 ? 28.196 1.076 20.461 1.00 75.69 591 ALA A N 1
ATOM 4606 C CA . ALA A 1 591 ? 28.382 0.287 21.666 1.00 75.69 591 ALA A CA 1
ATOM 4607 C C . ALA A 1 591 ? 28.792 1.221 22.807 1.00 75.69 591 ALA A C 1
ATOM 4609 O O . ALA A 1 591 ? 29.905 1.766 22.830 1.00 75.69 591 ALA A O 1
ATOM 4610 N N . ALA A 1 592 ? 27.876 1.464 23.738 1.00 68.00 592 ALA A N 1
ATOM 4611 C CA . ALA A 1 592 ? 28.233 2.177 24.947 1.00 68.00 592 ALA A CA 1
ATOM 4612 C C . ALA A 1 592 ? 28.977 1.151 25.809 1.00 68.00 592 ALA A C 1
ATOM 4614 O O . ALA A 1 592 ? 28.436 0.092 26.103 1.00 68.00 592 ALA A O 1
ATOM 4615 N N . GLY A 1 593 ? 30.261 1.389 26.106 1.00 75.44 593 GLY A N 1
ATOM 4616 C CA . GLY A 1 593 ? 31.130 0.398 26.762 1.00 75.44 593 GLY A CA 1
ATOM 4617 C C . GLY A 1 593 ? 30.480 -0.319 27.961 1.00 75.44 593 GLY A C 1
ATOM 4618 O O . GLY A 1 593 ? 29.557 0.216 28.569 1.00 75.44 593 GLY A O 1
ATOM 4619 N N . ARG A 1 594 ? 30.971 -1.529 28.295 1.00 72.31 594 ARG A N 1
ATOM 4620 C CA . ARG A 1 594 ? 30.381 -2.479 29.274 1.00 72.31 594 ARG A CA 1
ATOM 4621 C C . ARG A 1 594 ? 29.511 -1.811 30.354 1.00 72.31 594 ARG A C 1
ATOM 4623 O O . ARG A 1 594 ? 30.038 -1.182 31.269 1.00 72.31 594 ARG A O 1
ATOM 4630 N N . GLY A 1 595 ? 28.197 -2.031 30.271 1.00 68.69 595 GLY A N 1
ATOM 4631 C CA . GLY A 1 595 ? 27.222 -1.634 31.294 1.00 68.69 595 GLY A CA 1
ATOM 4632 C C . GLY A 1 595 ? 26.455 -0.336 31.022 1.00 68.69 595 GLY A C 1
ATOM 4633 O O . GLY A 1 595 ? 25.650 0.060 31.862 1.00 68.69 595 GLY A O 1
ATOM 4634 N N . LEU A 1 596 ? 26.667 0.325 29.881 1.00 65.75 596 LEU A N 1
ATOM 4635 C CA . LEU A 1 596 ? 25.846 1.455 29.441 1.00 65.75 596 LEU A CA 1
ATOM 4636 C C . LEU A 1 596 ? 24.911 1.029 28.295 1.00 65.75 596 LEU A C 1
ATOM 4638 O O . LEU A 1 596 ? 25.312 0.209 27.476 1.00 65.75 596 LEU A O 1
ATOM 4642 N N . PRO A 1 597 ? 23.682 1.572 28.217 1.00 62.03 597 PRO A N 1
ATOM 4643 C CA . PRO A 1 597 ? 22.801 1.332 27.079 1.00 62.03 597 PRO A CA 1
ATOM 4644 C C . PRO A 1 597 ? 23.398 1.946 25.811 1.00 62.03 597 PRO A C 1
ATOM 4646 O O . PRO A 1 597 ? 23.930 3.063 25.857 1.00 62.03 597 PRO A O 1
ATOM 4649 N N . ASP A 1 598 ? 23.291 1.227 24.693 1.00 70.50 598 ASP A N 1
ATOM 4650 C CA . ASP A 1 598 ? 23.801 1.673 23.400 1.00 70.50 598 ASP A CA 1
ATOM 4651 C C . ASP A 1 598 ? 23.261 3.053 23.036 1.00 70.50 598 ASP A C 1
ATOM 4653 O O . ASP A 1 598 ? 22.074 3.366 23.187 1.00 70.50 598 ASP A O 1
ATOM 4657 N N . LYS A 1 599 ? 24.164 3.917 22.565 1.00 78.94 599 LYS A N 1
ATOM 4658 C CA . LYS A 1 599 ? 23.779 5.240 22.085 1.00 78.94 599 LYS A CA 1
ATOM 4659 C C . LYS A 1 599 ? 23.452 5.116 20.611 1.00 78.94 599 LYS A C 1
ATOM 4661 O O . LYS A 1 599 ? 24.353 4.947 19.792 1.00 78.94 599 LYS A O 1
ATOM 4666 N N . VAL A 1 600 ? 22.173 5.256 20.285 1.00 81.88 600 VAL A N 1
ATOM 4667 C CA . VAL A 1 600 ? 21.716 5.347 18.901 1.00 81.88 600 VAL A CA 1
ATOM 4668 C C . VAL A 1 600 ? 21.762 6.811 18.496 1.00 81.88 600 VAL A C 1
ATOM 4670 O O . VAL A 1 600 ? 21.130 7.658 19.136 1.00 81.88 600 VAL A O 1
ATOM 4673 N N . ARG A 1 601 ? 22.536 7.114 17.456 1.00 88.81 601 ARG A N 1
ATOM 4674 C CA . ARG A 1 601 ? 22.547 8.416 16.795 1.00 88.81 601 ARG A CA 1
ATOM 4675 C C . ARG A 1 601 ? 21.772 8.300 15.489 1.00 88.81 601 ARG A C 1
ATOM 4677 O O . ARG A 1 601 ? 22.132 7.483 14.653 1.00 88.81 601 ARG A O 1
ATOM 4684 N N . MET A 1 602 ? 20.765 9.142 15.300 1.00 91.50 602 MET A N 1
ATOM 4685 C CA . MET A 1 602 ? 19.973 9.195 14.069 1.00 91.50 602 MET A CA 1
ATOM 4686 C C . MET A 1 602 ? 20.167 10.536 13.363 1.00 91.50 602 MET A C 1
ATOM 4688 O O . MET A 1 602 ? 20.165 11.579 14.020 1.00 91.50 602 MET A O 1
ATOM 4692 N N . ARG A 1 603 ? 20.310 10.533 12.039 1.00 94.56 603 ARG A N 1
ATOM 4693 C CA . ARG A 1 603 ? 20.231 11.726 11.182 1.00 94.56 603 ARG A CA 1
ATOM 4694 C C . ARG A 1 603 ? 19.349 11.435 9.985 1.00 94.56 603 ARG A C 1
ATOM 4696 O O . ARG A 1 603 ? 19.262 10.303 9.537 1.00 94.56 603 ARG A O 1
ATOM 4703 N N . PHE A 1 604 ? 18.725 12.471 9.460 1.00 95.31 604 PHE A N 1
ATOM 4704 C CA . PHE A 1 604 ? 17.871 12.379 8.293 1.00 95.31 604 PHE A CA 1
ATOM 4705 C C . PHE A 1 604 ? 18.456 13.238 7.177 1.00 95.31 604 PHE A C 1
ATOM 4707 O O . PHE A 1 604 ? 18.890 14.370 7.411 1.00 95.31 604 PHE A O 1
ATOM 4714 N N . HIS A 1 605 ? 18.452 12.713 5.960 1.00 97.19 605 HIS A N 1
ATOM 4715 C CA . HIS A 1 605 ? 19.000 13.361 4.781 1.00 97.19 605 HIS A CA 1
ATOM 4716 C C . HIS A 1 605 ? 17.964 13.378 3.663 1.00 97.19 605 HIS A C 1
ATOM 4718 O O . HIS A 1 605 ? 17.248 12.401 3.467 1.00 97.19 605 HIS A O 1
ATOM 4724 N N . PHE A 1 606 ? 17.930 14.470 2.900 1.00 97.94 606 PHE A N 1
ATOM 4725 C CA . PHE A 1 606 ? 17.388 14.428 1.545 1.00 97.94 606 PHE A CA 1
ATOM 4726 C C . PHE A 1 606 ? 18.559 14.271 0.587 1.00 97.94 606 PHE A C 1
ATOM 4728 O O . PHE A 1 606 ? 19.496 15.069 0.631 1.00 97.94 606 PHE A O 1
ATOM 4735 N N . VAL A 1 607 ? 18.514 13.252 -0.261 1.00 97.88 607 VAL A N 1
ATOM 4736 C CA . VAL A 1 607 ? 19.550 12.943 -1.250 1.00 97.88 607 VAL A CA 1
ATOM 4737 C C . VAL A 1 607 ? 18.922 12.989 -2.637 1.00 97.88 607 VAL A C 1
ATOM 4739 O O . VAL A 1 607 ? 17.815 12.487 -2.814 1.00 97.88 607 VAL A O 1
ATOM 4742 N N . ASP A 1 608 ? 19.601 13.586 -3.615 1.00 96.75 608 ASP A N 1
ATOM 4743 C CA . ASP A 1 608 ? 19.229 13.472 -5.029 1.00 96.75 608 ASP A CA 1
ATOM 4744 C C . ASP A 1 608 ? 19.848 12.190 -5.604 1.00 96.75 608 ASP A C 1
ATOM 4746 O O . ASP A 1 608 ? 21.069 12.134 -5.792 1.00 96.75 608 ASP A O 1
ATOM 4750 N N . PRO A 1 609 ? 19.051 11.151 -5.920 1.00 94.69 609 PRO A N 1
ATOM 4751 C CA . PRO A 1 609 ? 19.601 9.893 -6.407 1.00 94.69 609 PRO A CA 1
ATOM 4752 C C . PRO A 1 609 ? 20.364 10.030 -7.728 1.00 94.69 609 PRO A C 1
ATOM 4754 O O . PRO A 1 609 ? 21.239 9.211 -8.006 1.00 94.69 609 PRO A O 1
ATOM 4757 N N . CYS A 1 610 ? 20.083 11.057 -8.545 1.00 89.81 610 CYS A N 1
ATOM 4758 C CA . CYS A 1 610 ? 20.756 11.241 -9.835 1.00 89.81 610 CYS A CA 1
ATOM 4759 C C . CYS A 1 610 ? 22.267 11.420 -9.693 1.00 89.81 610 CYS A C 1
ATOM 4761 O O . CYS A 1 610 ? 23.016 10.820 -10.455 1.00 89.81 610 CYS A O 1
ATOM 4763 N N . ASN A 1 611 ? 22.703 12.244 -8.742 1.00 89.19 611 ASN A N 1
ATOM 4764 C CA . ASN A 1 611 ? 24.111 12.611 -8.563 1.00 89.19 611 ASN A CA 1
ATOM 4765 C C . ASN A 1 611 ? 24.659 12.228 -7.177 1.00 89.19 611 ASN A C 1
ATOM 4767 O O . ASN A 1 611 ? 25.830 12.473 -6.902 1.00 89.19 611 ASN A O 1
ATOM 4771 N N . GLY A 1 612 ? 23.828 11.648 -6.303 1.00 93.06 612 GLY A N 1
ATOM 4772 C CA . GLY A 1 612 ? 24.194 11.289 -4.932 1.00 93.06 612 GLY A CA 1
ATOM 4773 C C . GLY A 1 612 ? 24.407 12.494 -4.010 1.00 93.06 612 GLY A C 1
ATOM 4774 O O . GLY A 1 612 ? 24.909 12.334 -2.900 1.00 93.06 612 GLY A O 1
ATOM 4775 N N . ALA A 1 613 ? 24.057 13.709 -4.441 1.00 95.56 613 ALA A N 1
ATOM 4776 C CA . ALA A 1 613 ? 24.259 14.904 -3.639 1.00 95.56 613 ALA A CA 1
ATOM 4777 C C . ALA A 1 613 ? 23.278 14.937 -2.462 1.00 95.56 613 ALA A C 1
ATOM 4779 O O . ALA A 1 613 ? 22.062 14.818 -2.633 1.00 95.56 613 ALA A O 1
ATOM 4780 N N . ARG A 1 614 ? 23.805 15.171 -1.256 1.00 97.31 614 ARG A N 1
ATOM 4781 C CA . ARG A 1 614 ? 22.992 15.468 -0.073 1.00 97.31 614 ARG A CA 1
ATOM 4782 C C . ARG A 1 614 ? 22.440 16.888 -0.192 1.00 97.31 614 ARG A C 1
ATOM 4784 O O . ARG A 1 614 ? 23.179 17.860 -0.060 1.00 97.31 614 ARG A O 1
ATOM 4791 N N . LEU A 1 615 ? 21.138 16.991 -0.430 1.00 96.81 615 LEU A N 1
ATOM 4792 C CA . LEU A 1 615 ? 20.397 18.249 -0.528 1.00 96.81 615 LEU A CA 1
ATOM 4793 C C . LEU A 1 615 ? 20.223 18.882 0.858 1.00 96.81 615 LEU A C 1
ATOM 4795 O O . LEU A 1 615 ? 20.390 20.087 1.031 1.00 96.81 615 LEU A O 1
ATOM 4799 N N . PHE A 1 616 ? 19.949 18.047 1.864 1.00 97.31 616 PHE A N 1
ATOM 4800 C CA . PHE A 1 616 ? 19.754 18.458 3.252 1.00 97.31 616 PHE A CA 1
ATOM 4801 C C . PHE A 1 616 ? 20.301 17.414 4.223 1.00 97.31 616 PHE A C 1
ATOM 4803 O O . PHE A 1 616 ? 20.352 16.225 3.913 1.00 97.31 616 PHE A O 1
ATOM 4810 N N . SER A 1 617 ? 20.691 17.854 5.419 1.00 97.00 617 SER A N 1
ATOM 4811 C CA . SER A 1 617 ? 21.051 16.981 6.539 1.00 97.00 617 SER A CA 1
ATOM 4812 C C . SER A 1 617 ? 20.517 17.562 7.842 1.00 97.00 617 SER A C 1
ATOM 4814 O O . SER A 1 617 ? 20.817 18.706 8.182 1.00 97.00 617 SER A O 1
ATOM 4816 N N . SER A 1 618 ? 19.751 16.770 8.587 1.00 95.19 618 SER A N 1
ATOM 4817 C CA . SER A 1 618 ? 19.254 17.158 9.901 1.00 95.19 618 SER A CA 1
ATOM 4818 C C . SER A 1 618 ? 20.382 17.186 10.937 1.00 95.19 618 SER A C 1
ATOM 4820 O O . SER A 1 618 ? 21.448 16.582 10.773 1.00 95.19 618 SER A O 1
ATOM 4822 N N . HIS A 1 619 ? 20.125 17.836 12.072 1.00 91.94 619 HIS A N 1
ATOM 4823 C CA . HIS A 1 619 ? 20.926 17.596 13.268 1.00 91.94 619 HIS A CA 1
ATOM 4824 C C . HIS A 1 619 ? 20.750 16.151 13.757 1.00 91.94 619 HIS A C 1
ATOM 4826 O O . HIS A 1 619 ? 19.743 15.500 13.475 1.00 91.94 619 HIS A O 1
ATOM 4832 N N . ALA A 1 620 ? 21.744 15.652 14.494 1.00 90.25 620 ALA A N 1
ATOM 4833 C CA . ALA A 1 620 ? 21.707 14.306 15.046 1.00 90.25 620 ALA A CA 1
ATOM 4834 C C . ALA A 1 620 ? 20.778 14.220 16.266 1.00 90.25 620 ALA A C 1
ATOM 4836 O O . ALA A 1 620 ? 20.933 14.989 17.217 1.00 90.25 620 ALA A O 1
ATOM 4837 N N . LEU A 1 621 ? 19.873 13.243 16.262 1.00 86.75 621 LEU A N 1
ATOM 4838 C CA . LEU A 1 621 ? 19.090 12.831 17.423 1.00 86.75 621 LEU A CA 1
ATOM 4839 C C . LEU A 1 621 ? 19.831 11.720 18.169 1.00 86.75 621 LEU A C 1
ATOM 4841 O O . LEU A 1 621 ? 20.423 10.843 17.545 1.00 86.75 621 LEU A O 1
ATOM 4845 N N . TYR A 1 622 ? 19.786 11.741 19.500 1.00 83.81 622 TYR A N 1
ATOM 4846 C CA . TYR A 1 622 ? 20.400 10.716 20.344 1.00 83.81 622 TYR A CA 1
ATOM 4847 C C . TYR A 1 622 ? 19.332 10.047 21.208 1.00 83.81 622 TYR A C 1
ATOM 4849 O O . TYR A 1 622 ? 18.606 10.740 21.920 1.00 83.81 622 TYR A O 1
ATOM 4857 N N . SER A 1 623 ? 19.269 8.712 21.196 1.00 68.75 623 SER A N 1
ATOM 4858 C CA . SER A 1 623 ? 18.292 7.937 21.983 1.00 68.75 623 SER A CA 1
ATOM 4859 C C . SER A 1 623 ? 18.502 8.025 23.500 1.00 68.75 623 SER A C 1
ATOM 4861 O O . SER A 1 623 ? 17.604 7.706 24.272 1.00 68.75 623 SER A O 1
ATOM 4863 N N . SER A 1 624 ? 19.671 8.485 23.960 1.00 54.84 624 SER A N 1
ATOM 4864 C CA . SER A 1 624 ? 20.061 8.451 25.374 1.00 54.84 624 SER A CA 1
ATOM 4865 C C . SER A 1 624 ? 19.628 9.673 26.199 1.00 54.84 624 SER A C 1
ATOM 4867 O O . SER A 1 624 ? 20.290 9.993 27.191 1.00 54.84 624 SER A O 1
ATOM 4869 N N . ALA A 1 625 ? 18.587 10.410 25.803 1.00 44.19 625 ALA A N 1
ATOM 4870 C CA . ALA A 1 625 ? 18.091 11.509 26.629 1.00 44.19 625 ALA A CA 1
ATOM 4871 C C . ALA A 1 625 ? 17.469 10.928 27.909 1.00 44.19 625 ALA A C 1
ATOM 4873 O O . ALA A 1 625 ? 16.409 10.306 27.877 1.00 44.19 625 ALA A O 1
ATOM 4874 N N . LYS A 1 626 ? 18.146 11.112 29.050 1.00 45.16 626 LYS A N 1
ATOM 4875 C CA . LYS A 1 626 ? 17.574 10.808 30.366 1.00 45.16 626 LYS A CA 1
ATOM 4876 C C . LYS A 1 626 ? 16.220 11.526 30.495 1.00 45.16 626 LYS A C 1
ATOM 4878 O O . LYS A 1 626 ? 16.139 12.688 30.074 1.00 45.16 626 LYS A O 1
ATOM 4883 N N . PRO A 1 627 ? 15.200 10.909 31.120 1.00 34.81 627 PRO A N 1
ATOM 4884 C CA . PRO A 1 627 ? 13.961 11.601 31.461 1.00 34.81 627 PRO A CA 1
ATOM 4885 C C . PRO A 1 627 ? 14.298 12.906 32.200 1.00 34.81 627 PRO A C 1
ATOM 4887 O O . PRO A 1 627 ? 14.972 12.875 33.228 1.00 34.81 627 PRO A O 1
ATOM 4890 N N . GLY A 1 628 ? 13.924 14.056 31.630 1.00 40.53 628 GLY A N 1
ATOM 4891 C CA . GLY A 1 628 ? 14.195 15.387 32.194 1.00 40.53 628 GLY A CA 1
ATOM 4892 C C . GLY A 1 628 ? 15.312 16.202 31.526 1.00 40.53 628 GLY A C 1
ATOM 4893 O O . GLY A 1 628 ? 15.360 17.416 31.716 1.00 40.53 628 GLY A O 1
ATOM 4894 N N . THR A 1 629 ? 16.171 15.611 30.688 1.00 47.22 629 THR A N 1
ATOM 4895 C CA . THR A 1 629 ? 16.951 16.424 29.734 1.00 47.22 629 THR A CA 1
ATOM 4896 C C . THR A 1 629 ? 16.045 16.800 28.571 1.00 47.22 629 THR A C 1
ATOM 4898 O O . THR A 1 629 ? 15.363 15.918 28.058 1.00 47.22 629 THR A O 1
ATOM 4901 N N . LYS A 1 630 ? 16.002 18.084 28.173 1.00 48.69 630 LYS A N 1
ATOM 4902 C CA . LYS A 1 630 ? 15.315 18.525 26.946 1.00 48.69 630 LYS A CA 1
ATOM 4903 C C . LYS A 1 630 ? 15.898 17.721 25.783 1.00 48.69 630 LYS A C 1
ATOM 4905 O O . LYS A 1 630 ? 16.954 18.078 25.262 1.00 48.69 630 LYS A O 1
ATOM 4910 N N . GLY A 1 631 ? 15.272 16.590 25.460 1.00 54.16 631 GLY A N 1
ATOM 4911 C CA . GLY A 1 631 ? 15.628 15.788 24.304 1.00 54.16 631 GLY A CA 1
ATOM 4912 C C . GLY A 1 631 ? 15.586 16.698 23.087 1.00 54.16 631 GLY A C 1
ATOM 4913 O O . GLY A 1 631 ? 14.796 17.644 23.053 1.00 54.16 631 GLY A O 1
ATOM 4914 N N . ALA A 1 632 ? 16.474 16.462 22.124 1.00 61.22 632 ALA A N 1
ATOM 4915 C CA . ALA A 1 632 ? 16.357 17.130 20.838 1.00 61.22 632 ALA A CA 1
ATOM 4916 C C . ALA A 1 632 ? 14.919 16.922 20.340 1.00 61.22 632 ALA A C 1
ATOM 4918 O O . ALA A 1 632 ? 14.445 15.786 20.303 1.00 61.22 632 ALA A O 1
ATOM 4919 N N . ASP A 1 633 ? 14.219 18.025 20.075 1.00 81.75 633 ASP A N 1
ATOM 4920 C CA . ASP A 1 633 ? 12.816 18.023 19.680 1.00 81.75 633 ASP A CA 1
ATOM 4921 C C . ASP A 1 633 ? 12.690 17.305 18.335 1.00 81.75 633 ASP A C 1
ATOM 4923 O O . ASP A 1 633 ? 12.951 17.867 17.272 1.00 81.75 633 ASP A O 1
ATOM 4927 N N . ALA A 1 634 ? 12.374 16.015 18.405 1.00 84.25 634 ALA A N 1
ATOM 4928 C CA . ALA A 1 634 ? 12.328 15.128 17.258 1.00 84.25 634 ALA A CA 1
ATOM 4929 C C . ALA A 1 634 ? 11.248 15.585 16.260 1.00 84.25 634 ALA A C 1
ATOM 4931 O O . ALA A 1 634 ? 11.453 15.525 15.047 1.00 84.25 634 ALA A O 1
ATOM 4932 N N . MET A 1 635 ? 10.145 16.138 16.777 1.00 87.44 635 MET A N 1
ATOM 4933 C CA . MET A 1 635 ? 9.080 16.735 15.972 1.00 87.44 635 MET A CA 1
ATOM 4934 C C . MET A 1 635 ? 9.503 18.081 15.390 1.00 87.44 635 MET A C 1
ATOM 4936 O O . MET A 1 635 ? 9.245 18.339 14.218 1.00 87.44 635 MET A O 1
ATOM 4940 N N . GLY A 1 636 ? 10.219 18.909 16.152 1.00 88.56 636 GLY A N 1
ATOM 4941 C CA . GLY A 1 636 ? 10.824 20.144 15.650 1.00 88.56 636 GLY A CA 1
ATOM 4942 C C . GLY A 1 636 ? 11.826 19.893 14.519 1.00 88.56 636 GLY A C 1
ATOM 4943 O O . GLY A 1 636 ? 11.821 20.601 13.514 1.00 88.56 636 GLY A O 1
ATOM 4944 N N . MET A 1 637 ? 12.639 18.836 14.618 1.00 91.88 637 MET A N 1
ATOM 4945 C CA . MET A 1 637 ? 13.515 18.400 13.528 1.00 91.88 637 MET A CA 1
ATOM 4946 C C . MET A 1 637 ? 12.705 17.981 12.297 1.00 91.88 637 MET A C 1
ATOM 4948 O O . MET A 1 637 ? 13.030 18.416 11.194 1.00 91.88 637 MET A O 1
ATOM 4952 N N . ALA A 1 638 ? 11.649 17.181 12.474 1.00 92.25 638 ALA A N 1
ATOM 4953 C CA . ALA A 1 638 ? 10.765 16.798 11.377 1.00 92.25 638 ALA A CA 1
ATOM 4954 C C . ALA A 1 638 ? 10.109 18.024 10.717 1.00 92.25 638 ALA A C 1
ATOM 4956 O O . ALA A 1 638 ? 10.065 18.121 9.494 1.00 92.25 638 ALA A O 1
ATOM 4957 N N . GLY A 1 639 ? 9.674 19.001 11.518 1.00 94.19 639 GLY A N 1
ATOM 4958 C CA . GLY A 1 639 ? 9.169 20.288 11.043 1.00 94.19 639 GLY A CA 1
ATOM 4959 C C . GLY A 1 639 ? 10.200 21.046 10.206 1.00 94.19 639 GLY A C 1
ATOM 4960 O O . GLY A 1 639 ? 9.889 21.470 9.100 1.00 94.19 639 GLY A O 1
ATOM 4961 N N . ASN A 1 640 ? 11.450 21.138 10.668 1.00 94.06 640 ASN A N 1
ATOM 4962 C CA . ASN A 1 640 ? 12.529 21.782 9.910 1.00 94.06 640 ASN A CA 1
ATOM 4963 C C . ASN A 1 640 ? 12.814 21.080 8.575 1.00 94.06 640 ASN A C 1
ATOM 4965 O O . ASN A 1 640 ? 13.106 21.742 7.582 1.00 94.06 640 ASN A O 1
ATOM 4969 N N . MET A 1 641 ? 12.724 19.748 8.539 1.00 95.81 641 MET A N 1
ATOM 4970 C CA . MET A 1 641 ? 12.864 18.991 7.295 1.00 95.81 641 MET A CA 1
ATOM 4971 C C . MET A 1 641 ? 11.741 19.288 6.310 1.00 95.81 641 MET A C 1
ATOM 4973 O O . MET A 1 641 ? 12.008 19.498 5.131 1.00 95.81 641 MET A O 1
ATOM 4977 N N . LEU A 1 642 ? 10.497 19.309 6.786 1.00 96.25 642 LEU A N 1
ATOM 4978 C CA . LEU A 1 642 ? 9.346 19.634 5.951 1.00 96.25 642 LEU A CA 1
ATOM 4979 C C . LEU A 1 642 ? 9.431 21.075 5.435 1.00 96.25 642 LEU A C 1
ATOM 4981 O O . LEU A 1 642 ? 9.237 21.289 4.247 1.00 96.25 642 LEU A O 1
ATOM 4985 N N . ASN A 1 643 ? 9.845 22.029 6.273 1.00 96.50 643 ASN A N 1
ATOM 4986 C CA . ASN A 1 643 ? 10.089 23.408 5.840 1.00 96.50 643 ASN A CA 1
ATOM 4987 C C . ASN A 1 643 ? 11.162 23.471 4.743 1.00 96.50 643 ASN A C 1
ATOM 4989 O O . ASN A 1 643 ? 10.959 24.117 3.719 1.00 96.50 643 ASN A O 1
ATOM 4993 N N . TYR A 1 644 ? 12.276 22.744 4.904 1.00 96.94 644 TYR A N 1
ATOM 4994 C CA . TYR A 1 644 ? 13.285 22.652 3.847 1.00 96.94 644 TYR A CA 1
ATOM 4995 C C . TYR A 1 644 ? 12.697 22.072 2.554 1.00 96.94 644 TYR A C 1
ATOM 4997 O O . TYR A 1 644 ? 12.981 22.591 1.472 1.00 96.94 644 TYR A O 1
ATOM 5005 N N . ALA A 1 645 ? 11.895 21.007 2.651 1.00 96.19 645 ALA A N 1
ATOM 5006 C CA . ALA A 1 645 ? 11.247 20.391 1.499 1.00 96.19 645 ALA A CA 1
ATOM 5007 C C . ALA A 1 645 ? 10.317 21.380 0.778 1.00 96.19 645 ALA A C 1
ATOM 5009 O O . ALA A 1 645 ? 10.363 21.488 -0.448 1.00 96.19 645 ALA A O 1
ATOM 5010 N N . ASP A 1 646 ? 9.543 22.154 1.531 1.00 94.56 646 ASP A N 1
ATOM 5011 C CA . ASP A 1 646 ? 8.605 23.146 1.004 1.00 94.56 646 ASP A CA 1
ATOM 5012 C C . ASP A 1 646 ? 9.317 24.318 0.317 1.00 94.56 646 ASP A C 1
ATOM 5014 O O . ASP A 1 646 ? 8.854 24.816 -0.709 1.00 94.56 646 ASP A O 1
ATOM 5018 N N . GLU A 1 647 ? 10.473 24.730 0.836 1.00 95.06 647 GLU A N 1
ATOM 5019 C CA . GLU A 1 647 ? 11.260 25.833 0.279 1.00 95.06 647 GLU A CA 1
ATOM 5020 C C . GLU A 1 647 ? 12.128 25.414 -0.917 1.00 95.06 647 GLU A C 1
ATOM 5022 O O . GLU A 1 647 ? 12.259 26.164 -1.884 1.00 95.06 647 GLU A O 1
ATOM 5027 N N . ASN A 1 648 ? 12.741 24.226 -0.863 1.00 96.06 648 ASN A N 1
ATOM 5028 C CA . ASN A 1 648 ? 13.832 23.851 -1.773 1.00 96.06 648 ASN A CA 1
ATOM 5029 C C . ASN A 1 648 ? 13.485 22.694 -2.712 1.00 96.06 648 ASN A C 1
ATOM 5031 O O . ASN A 1 648 ? 14.076 22.585 -3.791 1.00 96.06 648 ASN A O 1
ATOM 5035 N N . LEU A 1 649 ? 12.558 21.818 -2.313 1.00 96.81 649 LEU A N 1
ATOM 5036 C CA . LEU A 1 649 ? 12.150 20.676 -3.131 1.00 96.81 649 LEU A CA 1
ATOM 5037 C C . LEU A 1 649 ? 10.877 20.962 -3.924 1.00 96.81 649 LEU A C 1
ATOM 5039 O O . LEU A 1 649 ? 10.711 20.408 -5.005 1.00 96.81 649 LEU A O 1
ATOM 5043 N N . ARG A 1 650 ? 10.006 21.853 -3.444 1.00 96.50 650 ARG A N 1
ATOM 5044 C CA . ARG A 1 650 ? 8.794 22.250 -4.164 1.00 96.50 650 ARG A CA 1
ATOM 5045 C C . ARG A 1 650 ? 9.111 22.694 -5.592 1.00 96.50 650 ARG A C 1
ATOM 5047 O O . ARG A 1 650 ? 9.976 23.545 -5.812 1.00 96.50 650 ARG A O 1
ATOM 5054 N N . LEU A 1 651 ? 8.396 22.117 -6.558 1.00 95.88 651 LEU A N 1
ATOM 5055 C CA . LEU A 1 651 ? 8.590 22.443 -7.966 1.00 95.88 651 LEU A CA 1
ATOM 5056 C C . LEU A 1 651 ? 8.172 23.889 -8.242 1.00 95.88 651 LEU A C 1
ATOM 5058 O O . LEU A 1 651 ? 7.097 24.330 -7.840 1.00 95.88 651 LEU A O 1
ATOM 5062 N N . GLN A 1 652 ? 9.035 24.617 -8.943 1.00 95.38 652 GLN A N 1
ATOM 5063 C CA . GLN A 1 652 ? 8.867 26.033 -9.260 1.00 95.38 652 GLN A CA 1
ATOM 5064 C C . GLN A 1 652 ? 8.535 26.222 -10.745 1.00 95.38 652 GLN A C 1
ATOM 5066 O O . GLN A 1 652 ? 8.757 25.314 -11.555 1.00 95.38 652 GLN A O 1
ATOM 5071 N N . PRO A 1 653 ? 8.026 27.395 -11.155 1.00 95.94 653 PRO A N 1
ATOM 5072 C CA . PRO A 1 653 ? 8.033 27.776 -12.563 1.00 95.94 653 PRO A CA 1
ATOM 5073 C C . PRO A 1 653 ? 9.439 27.645 -13.163 1.00 95.94 653 PRO A C 1
ATOM 5075 O O . PRO A 1 653 ? 10.440 27.792 -12.455 1.00 95.94 653 PRO A O 1
ATOM 5078 N N . MET A 1 654 ? 9.519 27.371 -14.467 1.00 96.44 654 MET A N 1
ATOM 5079 C CA . MET A 1 654 ? 10.810 27.309 -15.152 1.00 96.44 654 MET A CA 1
ATOM 5080 C C . MET A 1 654 ? 11.567 28.633 -14.970 1.00 96.44 654 MET A C 1
ATOM 5082 O O . MET A 1 654 ? 10.970 29.697 -15.163 1.00 96.44 654 MET A O 1
ATOM 5086 N N . PRO A 1 655 ? 12.855 28.601 -14.579 1.00 95.00 655 PRO A N 1
ATOM 5087 C CA . PRO A 1 655 ? 13.634 29.817 -14.443 1.00 95.00 655 PRO A CA 1
ATOM 5088 C C . PRO A 1 655 ? 13.791 30.479 -15.816 1.00 95.00 655 PRO A C 1
ATOM 5090 O O . PRO A 1 655 ? 13.741 29.788 -16.841 1.00 95.00 655 PRO A O 1
ATOM 5093 N N . PRO A 1 656 ? 14.021 31.803 -15.861 1.00 92.81 656 PRO A N 1
ATOM 5094 C CA . PRO A 1 656 ? 14.369 32.467 -17.105 1.00 92.81 656 PRO A CA 1
ATOM 5095 C C . PRO A 1 656 ? 15.617 31.799 -17.692 1.00 92.81 656 PRO A C 1
ATOM 5097 O O . PRO A 1 656 ? 16.685 31.778 -17.082 1.00 92.81 656 PRO A O 1
ATOM 5100 N N . MET A 1 657 ? 15.442 31.220 -18.871 1.00 94.69 657 MET A N 1
ATOM 5101 C CA . MET A 1 657 ? 16.449 30.482 -19.620 1.00 94.69 657 MET A CA 1
ATOM 5102 C C . MET A 1 657 ? 16.709 31.211 -20.934 1.00 94.69 657 MET A C 1
ATOM 5104 O O . MET A 1 657 ? 15.809 31.831 -21.498 1.00 94.69 657 MET A O 1
ATOM 5108 N N . ASN A 1 658 ? 17.944 31.144 -21.418 1.00 95.00 658 ASN A N 1
ATOM 5109 C CA . ASN A 1 658 ? 18.321 31.659 -22.728 1.00 95.00 658 ASN A CA 1
ATOM 5110 C C . ASN A 1 658 ? 19.202 30.637 -23.463 1.00 95.00 658 ASN A C 1
ATOM 5112 O O . ASN A 1 658 ? 19.643 29.643 -22.877 1.00 95.00 658 ASN A O 1
ATOM 5116 N N . ALA A 1 659 ? 19.467 30.901 -24.744 1.00 96.38 659 ALA A N 1
ATOM 5117 C CA . ALA A 1 659 ? 20.252 30.012 -25.596 1.00 96.38 659 ALA A CA 1
ATOM 5118 C C . ALA A 1 659 ? 21.675 29.755 -25.066 1.00 96.38 659 ALA A C 1
ATOM 5120 O O . ALA A 1 659 ? 22.184 28.644 -25.173 1.00 96.38 659 ALA A O 1
ATOM 5121 N N . GLU A 1 660 ? 22.321 30.751 -24.452 1.00 95.94 660 GLU A N 1
ATOM 5122 C CA . GLU A 1 660 ? 23.677 30.608 -23.908 1.00 95.94 660 GLU A CA 1
ATOM 5123 C C . GLU A 1 660 ? 23.712 29.644 -22.711 1.00 95.94 660 GLU A C 1
ATOM 5125 O O . GLU A 1 660 ? 24.551 28.741 -22.657 1.00 95.94 660 GLU A O 1
ATOM 5130 N N . ILE A 1 661 ? 22.754 29.774 -21.787 1.00 94.88 661 ILE A N 1
ATOM 5131 C CA . ILE A 1 661 ? 22.616 28.877 -20.632 1.00 94.88 661 ILE A CA 1
ATOM 5132 C C . ILE A 1 661 ? 22.275 27.457 -21.100 1.00 94.88 661 ILE A C 1
ATOM 5134 O O . ILE A 1 661 ? 22.885 26.500 -20.618 1.00 94.88 661 ILE A O 1
ATOM 5138 N N . ALA A 1 662 ? 21.355 27.310 -22.062 1.00 95.88 662 ALA A N 1
ATOM 5139 C CA . ALA A 1 662 ? 20.998 26.007 -22.625 1.00 95.88 662 ALA A CA 1
ATOM 5140 C C . ALA A 1 662 ? 22.211 25.320 -23.270 1.00 95.88 662 ALA A C 1
ATOM 5142 O O . ALA A 1 662 ? 22.502 24.167 -22.953 1.00 95.88 662 ALA A O 1
ATOM 5143 N N . LYS A 1 663 ? 22.983 26.043 -24.092 1.00 95.12 663 LYS A N 1
ATOM 5144 C CA . LYS A 1 663 ? 24.204 25.521 -24.729 1.00 95.12 663 LYS A CA 1
ATOM 5145 C C . LYS A 1 663 ? 25.270 25.114 -23.716 1.00 95.12 663 LYS A C 1
ATOM 5147 O O . LYS A 1 663 ? 25.871 24.052 -23.858 1.00 95.12 663 LYS A O 1
ATOM 5152 N N . SER A 1 664 ? 25.466 25.903 -22.659 1.00 93.94 664 SER A N 1
ATOM 5153 C CA . SER A 1 664 ? 26.356 25.533 -21.549 1.00 93.94 664 SER A CA 1
ATOM 5154 C C . SER A 1 664 ? 25.897 24.239 -20.858 1.00 93.94 664 SER A C 1
ATOM 5156 O O . SER A 1 664 ? 26.706 23.362 -20.545 1.00 93.94 664 SER A O 1
ATOM 5158 N N . ARG A 1 665 ? 24.579 24.060 -20.689 1.00 94.81 665 ARG A N 1
ATOM 5159 C CA . ARG A 1 665 ? 23.995 22.841 -20.112 1.00 94.81 665 ARG A CA 1
ATOM 5160 C C . ARG A 1 665 ? 24.155 21.611 -21.003 1.00 94.81 665 ARG A C 1
ATOM 5162 O O . ARG A 1 665 ? 24.386 20.538 -20.448 1.00 94.81 665 ARG A O 1
ATOM 5169 N N . LEU A 1 666 ? 24.133 21.733 -22.334 1.00 96.44 666 LEU A N 1
ATOM 5170 C CA . LEU A 1 666 ? 24.339 20.592 -23.245 1.00 96.44 666 LEU A CA 1
ATOM 5171 C C . LEU A 1 666 ? 25.666 19.854 -22.986 1.00 96.44 666 LEU A C 1
ATOM 5173 O O . LEU A 1 666 ? 25.700 18.623 -22.998 1.00 96.44 666 LEU A O 1
ATOM 5177 N N . ALA A 1 667 ? 26.746 20.578 -22.667 1.00 92.31 667 ALA A N 1
ATOM 5178 C CA . ALA A 1 667 ? 28.034 19.968 -22.325 1.00 92.31 667 ALA A CA 1
ATOM 5179 C C . ALA A 1 667 ? 27.957 19.124 -21.037 1.00 92.31 667 ALA A C 1
ATOM 5181 O O . ALA A 1 667 ? 28.494 18.015 -20.978 1.00 92.31 667 ALA A O 1
ATOM 5182 N N . SER A 1 668 ? 27.236 19.616 -20.022 1.00 92.94 668 SER A N 1
ATOM 5183 C CA . SER A 1 668 ? 26.970 18.862 -18.790 1.00 92.94 668 SER A CA 1
ATOM 5184 C C . SER A 1 668 ? 26.121 17.621 -19.067 1.00 92.94 668 SER A C 1
ATOM 5186 O O . SER A 1 668 ? 26.410 16.557 -18.523 1.00 92.94 668 SER A O 1
ATOM 5188 N N . LEU A 1 669 ? 25.104 17.737 -19.929 1.00 95.44 669 LEU A N 1
ATOM 5189 C CA . LEU A 1 669 ? 24.250 16.611 -20.307 1.00 95.44 669 LEU A CA 1
ATOM 5190 C C . LEU A 1 669 ? 25.043 15.523 -21.037 1.00 95.44 669 LEU A C 1
ATOM 5192 O O . LEU A 1 669 ? 24.842 14.351 -20.743 1.00 95.44 669 LEU A O 1
ATOM 5196 N N . SER A 1 670 ? 26.002 15.876 -21.900 1.00 96.00 670 SER A N 1
ATOM 5197 C CA . SER A 1 670 ? 26.881 14.883 -22.540 1.00 96.00 670 SER A CA 1
ATOM 5198 C C . SER A 1 670 ? 27.657 14.040 -21.521 1.00 96.00 670 SER A C 1
ATOM 5200 O O . SER A 1 670 ? 27.721 12.822 -21.665 1.00 96.00 670 SER A O 1
ATOM 5202 N N . SER A 1 671 ? 28.216 14.661 -20.478 1.00 93.69 671 SER A N 1
ATOM 5203 C CA . SER A 1 671 ? 28.915 13.933 -19.404 1.00 93.69 671 SER A CA 1
ATOM 5204 C C . SER A 1 671 ? 27.957 13.030 -18.612 1.00 93.69 671 SER A C 1
ATOM 5206 O O . SER A 1 671 ? 28.273 11.881 -18.303 1.00 93.69 671 SER A O 1
ATOM 5208 N N . MET A 1 672 ? 26.738 13.515 -18.348 1.00 92.81 672 MET A N 1
ATOM 5209 C CA . MET A 1 672 ? 25.698 12.729 -17.676 1.00 92.81 672 MET A CA 1
ATOM 5210 C C . MET A 1 672 ? 25.239 11.526 -18.511 1.00 92.81 672 MET A C 1
ATOM 5212 O O . MET A 1 672 ? 24.964 10.474 -17.940 1.00 92.81 672 MET A O 1
ATOM 5216 N N . ILE A 1 673 ? 25.185 11.650 -19.843 1.00 95.88 673 ILE A N 1
ATOM 5217 C CA . ILE A 1 673 ? 24.889 10.537 -20.758 1.00 95.88 673 ILE A CA 1
ATOM 5218 C C . ILE A 1 673 ? 25.958 9.448 -20.627 1.00 95.88 673 ILE A C 1
ATOM 5220 O O . ILE A 1 673 ? 25.613 8.283 -20.463 1.00 95.88 673 ILE A O 1
ATOM 5224 N N . GLU A 1 674 ? 27.241 9.815 -20.619 1.00 95.62 674 GLU A N 1
ATOM 5225 C CA . GLU A 1 674 ? 28.356 8.862 -20.479 1.00 95.62 674 GLU A CA 1
ATOM 5226 C C . GLU A 1 674 ? 28.358 8.161 -19.108 1.00 95.62 674 GLU A C 1
ATOM 5228 O O . GLU A 1 674 ? 28.730 6.992 -18.972 1.00 95.62 674 GLU A O 1
ATOM 5233 N N . GLU A 1 675 ? 27.939 8.855 -18.050 1.00 92.00 675 GLU A N 1
ATOM 5234 C CA . GLU A 1 675 ? 27.747 8.250 -16.730 1.00 92.00 675 GLU A CA 1
ATOM 5235 C C . GLU A 1 675 ? 26.527 7.316 -16.684 1.00 92.00 675 GLU A C 1
ATOM 5237 O O . GLU A 1 675 ? 26.628 6.208 -16.147 1.00 92.00 675 GLU A O 1
ATOM 5242 N N . ALA A 1 676 ? 25.402 7.720 -17.280 1.00 90.94 676 ALA A N 1
ATOM 5243 C CA . ALA A 1 676 ? 24.194 6.903 -17.381 1.00 90.94 676 ALA A CA 1
ATOM 5244 C C . ALA A 1 676 ? 24.427 5.632 -18.215 1.00 90.94 676 ALA A C 1
ATOM 5246 O O . ALA A 1 676 ? 23.970 4.555 -17.829 1.00 90.94 676 ALA A O 1
ATOM 5247 N N . GLU A 1 677 ? 25.201 5.729 -19.299 1.00 94.19 677 GLU A N 1
ATOM 5248 C CA . GLU A 1 677 ? 25.596 4.603 -20.147 1.00 94.19 677 GLU A CA 1
ATOM 5249 C C . GLU A 1 677 ? 26.446 3.591 -19.376 1.00 94.19 677 GLU A C 1
ATOM 5251 O O . GLU A 1 677 ? 26.111 2.403 -19.339 1.00 94.19 677 GLU A O 1
ATOM 5256 N N . ARG A 1 678 ? 27.482 4.057 -18.660 1.00 93.81 678 ARG A N 1
ATOM 5257 C CA . ARG A 1 678 ? 28.320 3.197 -17.803 1.00 93.81 678 ARG A CA 1
ATOM 5258 C C . ARG A 1 678 ? 27.504 2.422 -16.768 1.00 93.81 678 ARG A C 1
ATOM 5260 O O . ARG A 1 678 ? 27.869 1.300 -16.424 1.00 93.81 678 ARG A O 1
ATOM 5267 N N . ARG A 1 679 ? 26.404 3.003 -16.283 1.00 86.81 679 ARG A N 1
ATOM 5268 C CA . ARG A 1 679 ? 25.511 2.396 -15.283 1.00 86.81 679 ARG A CA 1
ATOM 5269 C C . ARG A 1 679 ? 24.309 1.654 -15.872 1.00 86.81 679 ARG A C 1
ATOM 5271 O O . ARG A 1 679 ? 23.600 0.994 -15.117 1.00 86.81 679 ARG A O 1
ATOM 5278 N N . ARG A 1 680 ? 24.072 1.741 -17.186 1.00 90.88 680 ARG A N 1
ATOM 5279 C CA . ARG A 1 680 ? 22.860 1.240 -17.864 1.00 90.88 680 ARG A CA 1
ATOM 5280 C C . ARG A 1 680 ? 21.559 1.784 -17.247 1.00 90.88 680 ARG A C 1
ATOM 5282 O O . ARG A 1 680 ? 20.584 1.052 -17.074 1.00 90.88 680 ARG A O 1
ATOM 5289 N N . ASP A 1 681 ? 21.540 3.069 -16.902 1.00 89.62 681 ASP A N 1
ATOM 5290 C CA . ASP A 1 681 ? 20.418 3.706 -16.207 1.00 89.62 681 ASP A CA 1
ATOM 5291 C C . ASP A 1 681 ? 19.409 4.349 -17.177 1.00 89.62 681 ASP A C 1
ATOM 5293 O O . ASP A 1 681 ? 19.530 5.511 -17.574 1.00 89.62 681 ASP A O 1
ATOM 5297 N N . LYS A 1 682 ? 18.353 3.598 -17.520 1.00 90.88 682 LYS A N 1
ATOM 5298 C CA . LYS A 1 682 ? 17.252 4.100 -18.364 1.00 90.88 682 LYS A CA 1
ATOM 5299 C C . LYS A 1 682 ? 16.495 5.282 -17.738 1.00 90.88 682 LYS A C 1
ATOM 5301 O O . LYS A 1 682 ? 15.962 6.114 -18.470 1.00 90.88 682 LYS A O 1
ATOM 5306 N N . GLY A 1 683 ? 16.437 5.381 -16.409 1.00 89.81 683 GLY A N 1
ATOM 5307 C CA . GLY A 1 683 ? 15.766 6.488 -15.723 1.00 89.81 683 GLY A CA 1
ATOM 5308 C C . GLY A 1 683 ? 16.503 7.812 -15.924 1.00 89.81 683 GLY A C 1
ATOM 5309 O O . GLY A 1 683 ? 15.878 8.827 -16.239 1.00 89.81 683 GLY A O 1
ATOM 5310 N N . ALA A 1 684 ? 17.835 7.788 -15.823 1.00 90.88 684 ALA A N 1
ATOM 5311 C CA . ALA A 1 684 ? 18.675 8.949 -16.110 1.00 90.88 684 ALA A CA 1
ATOM 5312 C C . ALA A 1 684 ? 18.530 9.418 -17.565 1.00 90.88 684 ALA A C 1
ATOM 5314 O O . ALA A 1 684 ? 18.350 10.612 -17.803 1.00 90.88 684 ALA A O 1
ATOM 5315 N N . PHE A 1 685 ? 18.516 8.492 -18.529 1.00 94.81 685 PHE A N 1
ATOM 5316 C CA . PHE A 1 685 ? 18.316 8.832 -19.940 1.00 94.81 685 PHE A CA 1
ATOM 5317 C C . PHE A 1 685 ? 16.982 9.540 -20.206 1.00 94.81 685 PHE A C 1
ATOM 5319 O O . PHE A 1 685 ? 16.968 10.554 -20.900 1.00 94.81 685 PHE A O 1
ATOM 5326 N N . LEU A 1 686 ? 15.874 9.082 -19.610 1.00 95.06 686 LEU A N 1
ATOM 5327 C CA . LEU A 1 686 ? 14.569 9.749 -19.747 1.00 95.06 686 LEU A CA 1
ATOM 5328 C C . LEU A 1 686 ? 14.583 11.186 -19.201 1.00 95.06 686 LEU A C 1
ATOM 5330 O O . LEU A 1 686 ? 13.986 12.076 -19.803 1.00 95.06 686 LEU A O 1
ATOM 5334 N N . ARG A 1 687 ? 15.282 11.435 -18.086 1.00 93.88 687 ARG A N 1
ATOM 5335 C CA . ARG A 1 687 ? 15.432 12.787 -17.513 1.00 93.88 687 ARG A CA 1
ATOM 5336 C C . ARG A 1 687 ? 16.283 13.693 -18.402 1.00 93.88 687 ARG A C 1
ATOM 5338 O O . ARG A 1 687 ? 15.938 14.854 -18.591 1.00 93.88 687 ARG A O 1
ATOM 5345 N N . ILE A 1 688 ? 17.360 13.159 -18.976 1.00 95.81 688 ILE A N 1
ATOM 5346 C CA . ILE A 1 688 ? 18.214 13.899 -19.914 1.00 95.81 688 ILE A CA 1
ATOM 5347 C C . ILE A 1 688 ? 17.425 14.254 -21.178 1.00 95.81 688 ILE A C 1
ATOM 5349 O O . ILE A 1 688 ? 17.432 15.410 -21.588 1.00 95.81 688 ILE A O 1
ATOM 5353 N N . MET A 1 689 ? 16.687 13.300 -21.754 1.00 97.75 689 MET A N 1
ATOM 5354 C CA . MET A 1 689 ? 15.832 13.555 -22.920 1.00 97.75 689 MET A CA 1
ATOM 5355 C C . MET A 1 689 ? 14.742 14.592 -22.629 1.00 97.75 689 MET A C 1
ATOM 5357 O O . MET A 1 689 ? 14.438 15.395 -23.503 1.00 97.75 689 MET A O 1
ATOM 5361 N N . LEU A 1 690 ? 14.199 14.636 -21.406 1.00 97.25 690 LEU A N 1
ATOM 5362 C CA . LEU A 1 690 ? 13.246 15.675 -20.994 1.00 97.25 690 LEU A CA 1
ATOM 5363 C C . LEU A 1 690 ? 13.860 17.074 -21.057 1.00 97.25 690 LEU A C 1
ATOM 5365 O O . LEU A 1 690 ? 13.228 18.004 -21.557 1.00 97.25 690 LEU A O 1
ATOM 5369 N N . GLU A 1 691 ? 15.094 17.219 -20.576 1.00 97.25 691 GLU A N 1
ATOM 5370 C CA . GLU A 1 691 ? 15.814 18.492 -20.607 1.00 97.25 691 GLU A CA 1
ATOM 5371 C C . GLU A 1 691 ? 16.189 18.902 -22.040 1.00 97.25 691 GLU A C 1
ATOM 5373 O O . GLU A 1 691 ? 15.966 20.053 -22.417 1.00 97.25 691 GLU A O 1
ATOM 5378 N N . LEU A 1 692 ? 16.667 17.960 -22.862 1.00 98.00 692 LEU A N 1
ATOM 5379 C CA . LEU A 1 692 ? 16.952 18.199 -24.284 1.00 98.00 692 LEU A CA 1
ATOM 5380 C C . LEU A 1 692 ? 15.700 18.643 -25.043 1.00 98.00 692 LEU A C 1
ATOM 5382 O O . LEU A 1 692 ? 15.737 19.642 -25.763 1.00 98.00 692 LEU A O 1
ATOM 5386 N N . ARG A 1 693 ? 14.579 17.940 -24.842 1.00 97.31 693 ARG A N 1
ATOM 5387 C CA . ARG A 1 693 ? 13.313 18.250 -25.506 1.00 97.31 693 ARG A CA 1
ATOM 5388 C C . ARG A 1 693 ? 12.795 19.617 -25.080 1.00 97.31 693 ARG A C 1
ATOM 5390 O O . ARG A 1 693 ? 12.394 20.392 -25.935 1.00 97.31 693 ARG A O 1
ATOM 5397 N N . TYR A 1 694 ? 12.883 19.967 -23.796 1.00 97.31 694 TYR A N 1
ATOM 5398 C CA . TYR A 1 694 ? 12.539 21.314 -23.336 1.00 97.31 694 TYR A CA 1
ATOM 5399 C C . TYR A 1 694 ? 13.366 22.403 -24.034 1.00 97.31 694 TYR A C 1
ATOM 5401 O O . TYR A 1 694 ? 12.797 23.388 -24.499 1.00 97.31 694 TYR A O 1
ATOM 5409 N N . TYR A 1 695 ? 14.689 22.238 -24.141 1.00 97.75 695 TYR A N 1
ATOM 5410 C CA . TYR A 1 695 ? 15.536 23.231 -24.811 1.00 97.75 695 TYR A CA 1
ATOM 5411 C C . TYR A 1 695 ? 15.216 23.379 -26.292 1.00 97.75 695 TYR A C 1
ATOM 5413 O O . TYR A 1 695 ? 15.240 24.500 -26.799 1.00 97.75 695 TYR A O 1
ATOM 5421 N N . GLN A 1 696 ? 14.900 22.272 -26.961 1.00 97.06 696 GLN A N 1
ATOM 5422 C CA . GLN A 1 696 ? 14.505 22.279 -28.361 1.00 97.06 696 GLN A CA 1
ATOM 5423 C C . GLN A 1 696 ? 13.156 22.985 -28.563 1.00 97.06 696 GLN A C 1
ATOM 5425 O O . GLN A 1 696 ? 13.059 23.889 -29.384 1.00 97.06 696 GLN A O 1
ATOM 5430 N N . VAL A 1 697 ? 12.135 22.612 -27.785 1.00 96.56 697 VAL A N 1
ATOM 5431 C CA . VAL A 1 697 ? 10.770 23.158 -27.889 1.00 96.56 697 VAL A CA 1
ATOM 5432 C C . VAL A 1 697 ? 10.721 24.652 -27.567 1.00 96.56 697 VAL A C 1
ATOM 5434 O O . VAL A 1 697 ? 9.953 25.397 -28.163 1.00 96.56 697 VAL A O 1
ATOM 5437 N N . MET A 1 698 ? 11.556 25.108 -26.633 1.00 97.44 698 MET A N 1
ATOM 5438 C CA . MET A 1 698 ? 11.685 26.531 -26.306 1.00 97.44 698 MET A CA 1
ATOM 5439 C C . MET A 1 698 ? 12.601 27.301 -27.269 1.00 97.44 698 MET A C 1
ATOM 5441 O O . MET A 1 698 ? 12.893 28.469 -27.014 1.00 97.44 698 MET A O 1
ATOM 5445 N N . GLU A 1 699 ? 13.094 26.652 -28.330 1.00 97.31 699 GLU A N 1
ATOM 5446 C CA . GLU A 1 699 ? 14.003 27.222 -29.333 1.00 97.31 699 GLU A CA 1
ATOM 5447 C C . GLU A 1 699 ? 15.300 27.804 -28.734 1.00 97.31 699 GLU A C 1
ATOM 5449 O O . GLU A 1 699 ? 15.935 28.700 -29.294 1.00 97.31 699 GLU A O 1
ATOM 5454 N N . PHE A 1 700 ? 15.737 27.297 -27.577 1.00 97.44 700 PHE A N 1
ATOM 5455 C CA . PHE A 1 700 ? 17.006 27.712 -26.974 1.00 97.44 700 PHE A CA 1
ATOM 5456 C C . PHE A 1 700 ? 18.214 27.091 -27.684 1.00 97.44 700 PHE A C 1
ATOM 5458 O O . PHE A 1 700 ? 19.326 27.615 -27.596 1.00 97.44 700 PHE A O 1
ATOM 5465 N N . VAL A 1 701 ? 18.000 25.969 -28.367 1.00 97.25 701 VAL A N 1
ATOM 5466 C CA . VAL A 1 701 ? 18.998 25.211 -29.126 1.00 97.25 701 VAL A CA 1
ATOM 5467 C C . VAL A 1 701 ? 18.357 24.723 -30.425 1.00 97.25 701 VAL A C 1
ATOM 5469 O O . VAL A 1 701 ? 17.152 24.477 -30.460 1.00 97.25 701 VAL A O 1
ATOM 5472 N N . VAL A 1 702 ? 19.146 24.601 -31.494 1.00 97.12 702 VAL A N 1
ATOM 5473 C CA . VAL A 1 702 ? 18.655 24.070 -32.780 1.00 97.12 702 VAL A CA 1
ATOM 5474 C C . VAL A 1 702 ? 18.742 22.541 -32.805 1.00 97.12 702 VAL A C 1
ATOM 5476 O O . VAL A 1 702 ? 19.439 21.952 -31.980 1.00 97.12 702 VAL A O 1
ATOM 5479 N N . ALA A 1 703 ? 18.055 21.887 -33.748 1.00 96.75 703 ALA A N 1
ATOM 5480 C CA . ALA A 1 703 ? 18.073 20.425 -33.895 1.00 96.75 703 ALA A CA 1
ATOM 5481 C C . ALA A 1 703 ? 19.507 19.858 -33.956 1.00 96.75 703 ALA A C 1
ATOM 5483 O O . ALA A 1 703 ? 19.831 18.944 -33.197 1.00 96.75 703 ALA A O 1
ATOM 5484 N N . ASP A 1 704 ? 20.382 20.490 -34.746 1.00 97.62 704 ASP A N 1
ATOM 5485 C CA . ASP A 1 704 ? 21.796 20.114 -34.903 1.00 97.62 704 ASP A CA 1
ATOM 5486 C C . ASP A 1 704 ? 22.583 20.104 -33.578 1.00 97.62 704 ASP A C 1
ATOM 5488 O O . ASP A 1 704 ? 23.548 19.352 -33.434 1.00 97.62 704 ASP A O 1
ATOM 5492 N N . ASP A 1 705 ? 22.182 20.919 -32.593 1.00 97.12 705 ASP A N 1
ATOM 5493 C CA . ASP A 1 705 ? 22.852 20.987 -31.290 1.00 97.12 705 ASP A CA 1
ATOM 5494 C C . ASP A 1 705 ? 22.487 19.779 -30.394 1.00 97.12 705 ASP A C 1
ATOM 5496 O O . ASP A 1 705 ? 23.297 19.356 -29.565 1.00 97.12 705 ASP A O 1
ATOM 5500 N N . VAL A 1 706 ? 21.274 19.219 -30.524 1.00 97.88 706 VAL A N 1
ATOM 5501 C CA . VAL A 1 706 ? 20.737 18.175 -29.619 1.00 97.88 706 VAL A CA 1
ATOM 5502 C C . VAL A 1 706 ? 20.679 16.780 -30.234 1.00 97.88 706 VAL A C 1
ATOM 5504 O O . VAL A 1 706 ? 20.767 15.797 -29.494 1.00 97.88 706 VAL A O 1
ATOM 5507 N N . GLU A 1 707 ? 20.586 16.663 -31.560 1.00 98.00 707 GLU A N 1
ATOM 5508 C CA . GLU A 1 707 ? 20.555 15.375 -32.263 1.00 98.00 707 GLU A CA 1
ATOM 5509 C C . GLU A 1 707 ? 21.746 14.465 -31.902 1.00 98.00 707 GLU A C 1
ATOM 5511 O O . GLU A 1 707 ? 21.513 13.294 -31.586 1.00 98.00 707 GLU A O 1
ATOM 5516 N N . PRO A 1 708 ? 23.002 14.956 -31.803 1.00 98.38 708 PRO A N 1
ATOM 5517 C CA . PRO A 1 708 ? 24.126 14.112 -31.394 1.00 98.38 708 PRO A CA 1
ATOM 5518 C C . PRO A 1 708 ? 23.970 13.530 -29.983 1.00 98.38 708 PRO A C 1
ATOM 5520 O O . PRO A 1 708 ? 24.481 12.447 -29.698 1.00 98.38 708 PRO A O 1
ATOM 5523 N N . LEU A 1 709 ? 23.268 14.229 -29.084 1.00 98.31 709 LEU A N 1
ATOM 5524 C CA . LEU A 1 709 ? 23.005 13.748 -27.728 1.00 98.31 709 LEU A CA 1
ATOM 5525 C C . LEU A 1 709 ? 21.882 12.708 -27.720 1.00 98.31 709 LEU A C 1
ATOM 5527 O O . LEU A 1 709 ? 22.020 11.692 -27.040 1.00 98.31 709 LEU A O 1
ATOM 5531 N N . TYR A 1 710 ? 20.829 12.891 -28.523 1.00 98.38 710 TYR A N 1
ATOM 5532 C CA . TYR A 1 710 ? 19.838 11.833 -28.744 1.00 98.38 710 TYR A CA 1
ATOM 5533 C C . TYR A 1 710 ? 20.473 10.586 -29.367 1.00 98.38 710 TYR A C 1
ATOM 5535 O O . TYR A 1 710 ? 20.181 9.479 -28.921 1.00 98.38 710 TYR A O 1
ATOM 5543 N N . ALA A 1 711 ? 21.407 10.745 -30.309 1.00 97.88 711 ALA A N 1
ATOM 5544 C CA . ALA A 1 711 ? 22.127 9.635 -30.932 1.00 97.88 711 ALA A CA 1
ATOM 5545 C C . ALA A 1 711 ? 22.949 8.815 -29.932 1.00 97.88 711 ALA A C 1
ATOM 5547 O O . ALA A 1 711 ? 23.014 7.594 -30.063 1.00 97.88 711 ALA A O 1
ATOM 5548 N N . LYS A 1 712 ? 23.523 9.447 -28.900 1.00 97.56 712 LYS A N 1
ATOM 5549 C CA . LYS A 1 712 ? 24.198 8.724 -27.809 1.00 97.56 712 LYS A CA 1
ATOM 5550 C C . LYS A 1 712 ? 23.234 7.896 -26.944 1.00 97.56 712 LYS A C 1
ATOM 5552 O O . LYS A 1 712 ? 23.664 6.919 -26.344 1.00 97.56 712 LYS A O 1
ATOM 5557 N N . ILE A 1 713 ? 21.956 8.277 -26.852 1.00 96.94 713 ILE A N 1
ATOM 5558 C CA . ILE A 1 713 ? 20.957 7.615 -25.990 1.00 96.94 713 ILE A CA 1
ATOM 5559 C C . ILE A 1 713 ? 20.168 6.538 -26.748 1.00 96.94 713 ILE A C 1
ATOM 5561 O O . ILE A 1 713 ? 19.962 5.439 -26.231 1.00 96.94 713 ILE A O 1
ATOM 5565 N N . LEU A 1 714 ? 19.699 6.873 -27.951 1.00 96.75 714 LEU A N 1
ATOM 5566 C CA . LEU A 1 714 ? 18.772 6.074 -28.763 1.00 96.75 714 LEU A CA 1
ATOM 5567 C C . LEU A 1 714 ? 19.469 5.356 -29.930 1.00 96.75 714 LEU A C 1
ATOM 5569 O O . LEU A 1 714 ? 18.905 4.446 -30.526 1.00 96.75 714 LEU A O 1
ATOM 5573 N N . GLY A 1 715 ? 20.700 5.747 -30.257 1.00 96.69 715 GLY A N 1
ATOM 5574 C CA . GLY A 1 715 ? 21.409 5.312 -31.456 1.00 96.69 715 GLY A CA 1
ATOM 5575 C C . GLY A 1 715 ? 21.244 6.294 -32.627 1.00 96.69 715 GLY A C 1
ATOM 5576 O O . GLY A 1 715 ? 20.245 7.014 -32.712 1.00 96.69 715 GLY A O 1
ATOM 5577 N N . PRO A 1 716 ? 22.219 6.339 -33.555 1.00 96.81 716 PRO A N 1
ATOM 5578 C CA . PRO A 1 716 ? 22.255 7.328 -34.636 1.00 96.81 716 PRO A CA 1
ATOM 5579 C C . PRO A 1 716 ? 21.065 7.209 -35.594 1.00 96.81 716 PRO A C 1
ATOM 5581 O O . PRO A 1 716 ? 20.553 8.217 -36.065 1.00 96.81 716 PRO A O 1
ATOM 5584 N N . GLU A 1 717 ? 20.578 5.991 -35.839 1.00 96.69 717 GLU A N 1
ATOM 5585 C CA . GLU A 1 717 ? 19.433 5.748 -36.726 1.00 96.69 717 GLU A CA 1
ATOM 5586 C C . GLU A 1 717 ? 18.107 6.245 -36.143 1.00 96.69 717 GLU A C 1
ATOM 5588 O O . GLU A 1 717 ? 17.155 6.445 -36.885 1.00 96.69 717 GLU A O 1
ATOM 5593 N N . GLN A 1 718 ? 18.026 6.443 -34.826 1.00 97.06 718 GLN A N 1
ATOM 5594 C CA . GLN A 1 718 ? 16.788 6.812 -34.139 1.00 97.06 718 GLN A CA 1
ATOM 5595 C C . GLN A 1 718 ? 16.750 8.282 -33.697 1.00 97.06 718 GLN A C 1
ATOM 5597 O O . GLN A 1 718 ? 15.679 8.804 -33.395 1.00 97.06 718 GLN A O 1
ATOM 5602 N N . ALA A 1 719 ? 17.903 8.954 -33.662 1.00 97.44 719 ALA A N 1
ATOM 5603 C CA . ALA A 1 719 ? 18.044 10.309 -33.134 1.00 97.44 719 ALA A CA 1
ATOM 5604 C C . ALA A 1 719 ? 17.232 11.359 -33.904 1.00 97.44 719 ALA A C 1
ATOM 5606 O O . ALA A 1 719 ? 16.607 12.215 -33.277 1.00 97.44 719 ALA A O 1
ATOM 5607 N N . HIS A 1 720 ? 17.206 11.264 -35.237 1.00 97.19 720 HIS A N 1
ATOM 5608 C CA . HIS A 1 720 ? 16.512 12.225 -36.097 1.00 97.19 720 HIS A CA 1
ATOM 5609 C C . HIS A 1 720 ? 15.006 12.305 -35.788 1.00 97.19 720 HIS A C 1
ATOM 5611 O O . HIS A 1 720 ? 14.453 13.397 -35.685 1.00 97.19 720 HIS A O 1
ATOM 5617 N N . PHE A 1 721 ? 14.362 11.173 -35.478 1.00 97.00 721 PHE A N 1
ATOM 5618 C CA . PHE A 1 721 ? 12.947 11.151 -35.092 1.00 97.00 721 PHE A CA 1
ATOM 5619 C C . PHE A 1 721 ? 12.660 11.955 -33.817 1.00 97.00 721 PHE A C 1
ATOM 5621 O O . PHE A 1 721 ? 11.558 12.469 -33.655 1.00 97.00 721 PHE A O 1
ATOM 5628 N N . MET A 1 722 ? 13.632 12.086 -32.902 1.00 97.12 722 MET A N 1
ATOM 5629 C CA . MET A 1 722 ? 13.470 12.900 -31.693 1.00 97.12 722 MET A CA 1
ATOM 5630 C C . MET A 1 722 ? 13.595 14.397 -31.942 1.00 97.12 722 MET A C 1
ATOM 5632 O O . MET A 1 722 ? 13.147 15.158 -31.085 1.00 97.12 722 MET A O 1
ATOM 5636 N N . VAL A 1 723 ? 14.194 14.828 -33.054 1.00 96.06 723 VAL A N 1
ATOM 5637 C CA . VAL A 1 723 ? 14.276 16.251 -33.409 1.00 96.06 723 VAL A CA 1
ATOM 5638 C C . VAL A 1 723 ? 13.202 16.678 -34.406 1.00 96.06 723 VAL A C 1
ATOM 5640 O O . VAL A 1 723 ? 12.848 17.854 -34.423 1.00 96.06 723 VAL A O 1
ATOM 5643 N N . GLU A 1 724 ? 12.636 15.741 -35.162 1.00 92.00 724 GLU A N 1
ATOM 5644 C CA . GLU A 1 724 ? 11.494 15.965 -36.049 1.00 92.00 724 GLU A CA 1
ATOM 5645 C C . GLU A 1 724 ? 10.182 16.200 -35.281 1.00 92.00 724 GLU A C 1
ATOM 5647 O O . GLU A 1 724 ? 10.031 15.820 -34.111 1.00 92.00 724 GLU A O 1
ATOM 5652 N N . ASP A 1 725 ? 9.207 16.832 -35.948 1.00 84.94 725 ASP A N 1
ATOM 5653 C CA . ASP A 1 725 ? 7.922 17.194 -35.337 1.00 84.94 725 ASP A CA 1
ATOM 5654 C C . ASP A 1 725 ? 6.847 16.080 -35.413 1.00 84.94 725 ASP A C 1
ATOM 5656 O O . ASP A 1 725 ? 5.696 16.254 -35.013 1.00 84.94 725 ASP A O 1
ATOM 5660 N N . GLU A 1 726 ? 7.214 14.872 -35.844 1.00 96.19 726 GLU A N 1
ATOM 5661 C CA . GLU A 1 726 ? 6.269 13.758 -35.957 1.00 96.19 726 GLU A CA 1
ATOM 5662 C C . GLU A 1 726 ? 6.078 12.995 -34.629 1.00 96.19 726 G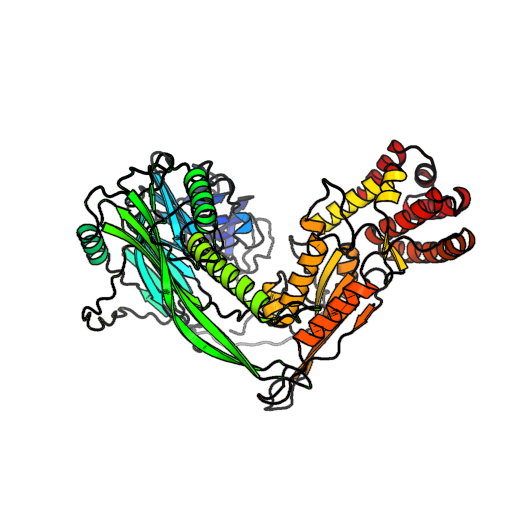LU A C 1
ATOM 5664 O O . GLU A 1 726 ? 6.871 12.141 -34.228 1.00 96.19 726 GLU A O 1
ATOM 5669 N N . ILE A 1 727 ? 4.959 13.271 -33.943 1.00 96.44 727 ILE A N 1
ATOM 5670 C CA . ILE A 1 727 ? 4.558 12.646 -32.661 1.00 96.44 727 ILE A CA 1
ATOM 5671 C C . ILE A 1 727 ? 4.594 11.109 -32.721 1.00 96.44 727 ILE A C 1
ATOM 5673 O O . ILE A 1 727 ? 5.063 10.451 -31.789 1.00 96.44 727 ILE A O 1
ATOM 5677 N N . ALA A 1 728 ? 4.071 10.522 -33.802 1.00 95.88 728 ALA A N 1
ATOM 5678 C CA . ALA A 1 728 ? 3.951 9.071 -33.928 1.00 95.88 728 ALA A CA 1
ATOM 5679 C C . ALA A 1 728 ? 5.325 8.381 -33.939 1.00 95.88 728 ALA A C 1
ATOM 5681 O O . ALA A 1 728 ? 5.499 7.354 -33.276 1.00 95.88 728 ALA A O 1
ATOM 5682 N N . ASP A 1 729 ? 6.305 8.973 -34.623 1.00 96.94 729 ASP A N 1
ATOM 5683 C CA . ASP A 1 729 ? 7.655 8.428 -34.706 1.00 96.94 729 ASP A CA 1
ATOM 5684 C C . ASP A 1 729 ? 8.430 8.577 -33.401 1.00 96.94 729 ASP A C 1
ATOM 5686 O O . ASP A 1 729 ? 9.040 7.603 -32.952 1.00 96.94 729 ASP A O 1
ATOM 5690 N N . ARG A 1 730 ? 8.310 9.721 -32.711 1.00 97.12 730 ARG A N 1
ATOM 5691 C CA . ARG A 1 730 ? 8.886 9.886 -31.365 1.00 97.12 730 ARG A CA 1
ATOM 5692 C C . ARG A 1 730 ? 8.381 8.818 -30.402 1.00 97.12 730 ARG A C 1
ATOM 5694 O O . ARG A 1 730 ? 9.167 8.166 -29.714 1.00 97.12 730 ARG A O 1
ATOM 5701 N N . GLN A 1 731 ? 7.065 8.598 -30.361 1.00 96.00 731 GLN A N 1
ATOM 5702 C CA . GLN A 1 731 ? 6.475 7.578 -29.489 1.00 96.00 731 GLN A CA 1
ATOM 5703 C C . GLN A 1 731 ? 6.938 6.167 -29.847 1.00 96.00 731 GLN A C 1
ATOM 5705 O O . GLN A 1 731 ? 7.200 5.369 -28.947 1.00 96.00 731 GLN A O 1
ATOM 5710 N N . ARG A 1 732 ? 7.023 5.851 -31.142 1.00 96.38 732 ARG A N 1
ATOM 5711 C CA . ARG A 1 732 ? 7.495 4.550 -31.621 1.00 96.38 732 ARG A CA 1
ATOM 5712 C C . ARG A 1 732 ? 8.932 4.296 -31.169 1.00 96.38 732 ARG A C 1
ATOM 5714 O O . ARG A 1 732 ? 9.174 3.293 -30.503 1.00 96.38 732 ARG A O 1
ATOM 5721 N N . VAL A 1 733 ? 9.845 5.222 -31.457 1.00 97.00 733 VAL A N 1
ATOM 5722 C CA . VAL A 1 733 ? 11.270 5.117 -31.103 1.00 97.00 733 VAL A CA 1
ATOM 5723 C C . VAL A 1 733 ? 11.468 4.968 -29.595 1.00 97.00 733 VAL A C 1
ATOM 5725 O O . VAL A 1 733 ? 12.174 4.066 -29.149 1.00 97.00 733 VAL A O 1
ATOM 5728 N N . LEU A 1 734 ? 10.794 5.791 -28.788 1.00 96.62 734 LEU A N 1
ATOM 5729 C CA . LEU A 1 734 ? 10.924 5.733 -27.331 1.00 96.62 734 LEU A CA 1
ATOM 5730 C C . LEU A 1 734 ? 10.396 4.418 -26.735 1.00 96.62 734 LEU A C 1
ATOM 5732 O O . LEU A 1 734 ? 10.976 3.910 -25.773 1.00 96.62 734 LEU A O 1
ATOM 5736 N N . ARG A 1 735 ? 9.317 3.849 -27.294 1.00 95.12 735 ARG A N 1
ATOM 5737 C CA . ARG A 1 735 ? 8.797 2.535 -26.874 1.00 95.12 735 ARG A CA 1
ATOM 5738 C C . ARG A 1 735 ? 9.753 1.411 -27.257 1.00 95.12 735 ARG A C 1
ATOM 5740 O O . ARG A 1 735 ? 10.097 0.610 -26.396 1.00 95.12 735 ARG A O 1
ATOM 5747 N N . GLU A 1 736 ? 10.237 1.398 -28.500 1.00 94.94 736 GLU A N 1
ATOM 5748 C CA . GLU A 1 736 ? 11.219 0.410 -28.968 1.00 94.94 736 GLU A CA 1
ATOM 5749 C C . GLU A 1 736 ? 12.498 0.431 -28.112 1.00 94.94 736 GLU A C 1
ATOM 5751 O O . GLU A 1 736 ? 13.007 -0.622 -27.723 1.00 94.94 736 GLU A O 1
ATOM 5756 N N . TRP A 1 737 ? 12.977 1.623 -27.748 1.00 94.94 737 TRP A N 1
ATOM 5757 C CA . TRP A 1 737 ? 14.128 1.804 -26.863 1.00 94.94 737 TRP A CA 1
ATOM 5758 C C . TRP A 1 737 ? 13.873 1.314 -25.424 1.00 94.94 737 TRP A C 1
ATOM 5760 O O . TRP A 1 737 ? 14.745 0.705 -24.783 1.00 94.94 737 TRP A O 1
ATOM 5770 N N . LEU A 1 738 ? 12.670 1.544 -24.885 1.00 90.81 738 LEU A N 1
ATOM 5771 C CA . LEU A 1 738 ? 12.321 1.062 -23.549 1.00 90.81 738 LEU A CA 1
ATOM 5772 C C . LEU A 1 738 ? 12.218 -0.463 -23.508 1.00 90.81 738 LEU A C 1
ATOM 5774 O O . LEU A 1 738 ? 12.791 -1.068 -22.595 1.00 90.81 738 LEU A O 1
ATOM 5778 N N . ASP A 1 739 ? 11.544 -1.054 -24.492 1.00 89.12 739 ASP A N 1
ATOM 5779 C CA . ASP A 1 739 ? 11.286 -2.494 -24.571 1.00 89.12 739 ASP A CA 1
ATOM 5780 C C . ASP A 1 739 ? 12.562 -3.301 -24.859 1.00 89.12 739 ASP A C 1
ATOM 5782 O O . ASP A 1 739 ? 12.621 -4.485 -24.542 1.00 89.12 739 ASP A O 1
ATOM 5786 N N . GLY A 1 740 ? 13.620 -2.647 -25.354 1.00 78.31 740 GLY A N 1
ATOM 5787 C CA . GLY A 1 740 ? 14.952 -3.235 -25.470 1.00 78.31 740 GLY A CA 1
ATOM 5788 C C . GLY A 1 740 ? 15.022 -4.332 -26.528 1.00 78.31 740 GLY A C 1
ATOM 5789 O O . GLY A 1 740 ? 15.199 -5.502 -26.189 1.00 78.31 740 GLY A O 1
ATOM 5790 N N . LYS A 1 741 ? 14.912 -3.938 -27.801 1.00 45.03 741 LYS A N 1
ATOM 5791 C CA . LYS A 1 741 ? 15.474 -4.740 -28.897 1.00 45.03 741 LYS A CA 1
ATOM 5792 C C . LYS A 1 741 ? 16.990 -4.866 -28.778 1.00 45.03 741 LYS A C 1
ATOM 5794 O O . LYS A 1 741 ? 17.627 -3.880 -28.341 1.00 45.03 741 LYS A O 1
#

Radius of gyration: 31.73 Å; Cα contacts (8 Å, |Δi|>4): 1308; chains: 1; bounding box: 86×82×78 Å

pLDDT: mean 77.5, std 20.02, range [24.86, 98.38]

Sequence (741 aa):
YKDDAERCHWRLPDGDSSIHQPPWARFIDEDRVLARANSSPNLSLWRVPAGVAVYAESVEGGTVMDLTPDRKYAMVLHWSGVFFHDVRTGKPCGELRTPLAMQDFHPMLAGDRVSLAVSPDRTRLMAQMPGTRTLTPLVYWDLKSGECLGHVLVAGTGRTLCWLDSNLALACDEGISATEFLVVDLDRRIVAWRWSVDRVCNLDTHPCKGAWAVCDPPGEDMKYLVKLRVPVDSVREEIGRSMPEGARIAWGPEARVGIDVSGLALPANCEGLRESIEKRWRECIEAIGARVVESSPVKLVLECRQGETTQSEYRTVGRWGSDFSITVTQWHYRVAVVADGLALWEHKGMVDSDPRAMLMPVSGDEDPVAVLHRQGEEQVRRGLEAAFVKTFPPDRLHLQPSNSGGQLGLGSTEMALEDLIVLPENPDLTGLVDSSRPERPVGGFGPRHGGDVGPVFGPRDASDSQRRFMINLLGGPDETLLRHLRWFPAGRRPTVFLRFGGAVDFNDGSLVAQIDNPFELRRLVGEVGLYLNDKLKERLANDEYGSLPDGVDRRLREPAMLGAGKEETLVDDARRQGFDVLLLVEIDQRAAGRGLPDKVRMRFHFVDPCNGARLFSSHALYSSAKPGTKGADAMGMAGNMLNYADENLRLQPMPPMNAEIAKSRLASLSSMIEEAERRRDKGAFLRIMLELRYYQVMEFVVADDVEPLYAKILGPEQAHFMVEDEIADRQRVLREWLDGK